Protein AF-0000000079720942 (afdb_homodimer)

Radius of gyration: 29.36 Å; Cα contacts (8 Å, |Δi|>4): 1219; chains: 2; bounding box: 44×106×87 Å

Solvent-accessible surface area (backbone atoms only — not comparable to full-atom values): 30820 Å² total; per-residue (Å²): 135,78,75,42,70,62,49,49,50,47,37,44,60,59,63,41,51,82,78,36,28,26,35,24,24,18,29,29,44,54,38,25,42,15,55,43,16,28,49,47,37,34,47,76,71,70,46,72,63,45,34,33,22,14,3,16,29,12,18,48,52,44,50,40,46,24,53,65,46,50,54,65,56,53,51,45,48,62,72,68,44,64,77,48,50,73,59,83,55,82,79,80,68,80,42,58,45,76,62,70,74,48,51,64,62,49,46,76,67,33,93,56,67,31,37,80,70,33,82,29,51,52,38,32,25,22,22,29,68,47,80,48,40,78,44,78,46,60,59,54,66,32,60,65,55,36,44,16,5,48,15,42,61,51,51,21,42,65,35,76,55,93,93,41,39,18,23,18,5,34,64,77,40,26,49,38,44,82,79,44,53,88,75,28,79,37,32,40,31,40,47,44,54,69,86,61,82,58,57,72,81,70,49,65,32,11,64,45,36,30,51,50,50,47,51,32,42,36,46,56,61,36,62,70,47,55,80,73,34,76,40,71,31,59,39,72,76,44,74,78,51,57,46,48,51,94,62,62,59,69,59,40,18,48,36,16,21,51,32,32,49,53,48,43,69,72,32,68,59,43,52,51,48,45,45,47,49,47,47,39,60,69,62,66,65,69,80,61,67,77,81,48,75,58,83,78,114,135,77,75,42,70,64,47,50,51,47,36,43,60,59,63,43,51,84,77,36,27,24,34,24,25,19,29,29,44,53,37,24,43,16,55,42,17,27,51,48,36,35,50,77,70,71,46,72,64,46,34,34,22,12,4,16,29,11,18,47,52,44,49,39,47,24,52,65,46,50,54,64,55,51,52,47,48,62,71,69,42,65,77,49,50,72,61,78,61,78,85,80,71,79,46,57,46,74,60,71,76,48,52,64,64,50,48,75,65,33,92,56,68,31,38,81,70,33,83,28,50,51,38,32,26,22,22,28,67,47,80,49,42,78,43,78,45,60,59,54,66,33,59,66,54,36,44,17,5,47,16,42,61,52,50,20,41,64,34,76,55,94,92,41,39,17,22,18,5,37,64,77,39,28,50,37,45,84,80,44,54,89,76,28,79,39,31,38,31,40,47,42,55,68,84,63,82,57,58,72,81,70,49,68,30,10,64,45,36,30,51,50,50,47,51,34,41,37,46,57,61,36,63,71,46,57,80,72,34,76,40,73,31,60,40,72,74,42,74,77,51,57,46,47,50,95,62,62,59,69,58,41,19,47,36,16,22,52,33,33,48,53,48,43,70,72,32,68,58,43,53,51,49,47,46,47,50,46,49,38,59,70,64,63,61,67,79,61,62,78,80,49,75,58,81,80,113

Foldseek 3Di:
DCCDPVNVVCCCVVVVPPFAEEEWQFDFALLLLLVLLLCLLCVVLVHDHQHYEAFASGLLLQQLVQLPDHSVRSLVLLLPDLQLVLPPPDPPDPFADELVVCQVSSCVRHVDQWLVNTNHFYWYWKAFPVVGDIDIDGTDGRRQSNSLQNAAPRYHFFGDDPPTTIHHRLQPPRGPCVVCLVPGPAYEYEDRHDDDDDDVVQVPDPSSVVVNVSVVVSNVNNVVCQVSHPFYFYFPPSVVDHNRDSPDSVVSSVSSNVSNNVRCVPHCVSVVVVVVVVVCVVVPPPVPCVVVPDVPD/DCCDPCNVVCCCVVVVPPFAEEEWQFDFALLLLLVLLLCLLCVVLVHDHQEYEAFASGLLLQQLVQLPDHSVRSLVLLLVDLQLVLPPPDDPDPDFDELVVCLVSSCVRHVDQWLVNTNHFYWYWWAFPVVGDIDIDGTDGRRQSNSLQNAAPPYHFFGDDPHTTIHHRLQPPRGPCVVCLVPGPAYEYEDRHDDDDDDVVQVPDPSSVVVNVSVVVSNVNNVVCQVSHPFYFYFPPSVVDHNRDSPDSVVSSVSSNVSSNVRCVPHCVSVVSVVVVVVCVVVVPPVPCVVVPDVPD

Secondary structure (DSSP, 8-state):
----HHHHHHHHHHHS----EEEEE---GGGGHHHHHHHHHHHHTT---SEEEE-THHHHHHHHHHTT--HHHHHHHHHH--TT------SSSSS-B-GGGHHHHHHTT-SSSBGGG-SSEEEEEEEETTTTEEEEE-SSB-HHHHHHHT--TTTBPPEEETTEEEEETHHHHSS-GGGTGGG-SEEEEE---------GGG--SHHHHHHHHHHHHHHHHHHTTGGG-SEEE--TTGGGS-SS----HHHHHHHHHHHHHHHHHHSHHHHHHHHHHHHHHHTT----GGGS--TT-/----HHHHHHHHHHHS----EEEEE---GGGGHHHHHHHHHHHHTT---SEEEE-THHHHHHHHHHTT--HHHHHHHHHH--TT------SSS-S-B-GGGHHHHHHTT-SSSBGGG-SSEEEEEEEETTTTEEEEE-SSB-HHHHHHHT--TTTBPPEEETTEEEEETHHHHSS-GGGTGGG-SEEEEE---------GGG--SHHHHHHHHHHHHHHHHHHTTGGG-SEEE--TTGGGS-SS----HHHHHHHHHHHHHHHHHHSHHHHHHHHHHHHHHHTT----TTSS--TT-

InterPro domains:
  IPR002641 Patatin-like phospholipase domain [PF01734] (23-178)
  IPR002641 Patatin-like phospholipase domain [PS51635] (23-181)
  IPR016035 Acyl transferase/acyl hydrolase/lysophospholipase [SSF52151] (19-264)
  IPR050301 Neuropathy target esterase [PTHR14226] (20-267)

pLDDT: mean 83.33, std 21.8, range [23.44, 98.94]

Nearest PDB structures (foldseek):
  5fya-assembly1_A  TM=8.880E-01  e=1.787E-20  Pseudomonas aeruginosa PAO1
  5fya-assembly1_B  TM=8.518E-01  e=1.855E-19  Pseudomonas aeruginosa PAO1
  5fqu-assembly1_A  TM=8.456E-01  e=1.232E-19  Pseudomonas aeruginosa PAO1
  5fqu-assembly1_B  TM=8.487E-01  e=1.855E-19  Pseudomonas aeruginosa PAO1
  1oxw-assembly1_B  TM=7.071E-01  e=5.667E-11  Solanum cardiophyllum

Structure (mmCIF, N/CA/C/O backbone):
data_AF-0000000079720942-model_v1
#
loop_
_entity.id
_entity.type
_entity.pdbx_description
1 polymer 'NTE family protein'
#
loop_
_atom_site.group_PDB
_atom_site.id
_atom_site.type_symbol
_atom_site.label_atom_id
_atom_site.label_alt_id
_atom_site.label_comp_id
_atom_site.label_asym_id
_atom_site.label_entity_id
_atom_site.label_seq_id
_atom_site.pdbx_PDB_ins_code
_atom_site.Cartn_x
_atom_site.Cartn_y
_atom_site.Cartn_z
_atom_site.occupancy
_atom_site.B_iso_or_equiv
_atom_site.auth_seq_id
_atom_site.auth_comp_id
_atom_site.auth_asym_id
_atom_site.auth_atom_id
_atom_site.pdbx_PDB_model_num
ATOM 1 N N . MET A 1 1 ? 10.734 19.812 58.75 1 31.55 1 MET A N 1
ATOM 2 C CA . MET A 1 1 ? 10.867 20.266 57.375 1 31.55 1 MET A CA 1
ATOM 3 C C . MET A 1 1 ? 9.75 19.688 56.5 1 31.55 1 MET A C 1
ATOM 5 O O . MET A 1 1 ? 9.82 18.516 56.094 1 31.55 1 MET A O 1
ATOM 9 N N . CYS A 1 2 ? 8.484 19.969 56.812 1 34.06 2 CYS A N 1
ATOM 10 C CA . CYS A 1 2 ? 7.176 19.609 56.312 1 34.06 2 CYS A CA 1
ATOM 11 C C . CYS A 1 2 ? 7.062 19.953 54.812 1 34.06 2 CYS A C 1
ATOM 13 O O . CYS A 1 2 ? 6.977 21.125 54.469 1 34.06 2 CYS A O 1
ATOM 15 N N . ILE A 1 3 ? 7.969 19.25 54.031 1 46.78 3 ILE A N 1
ATOM 16 C CA . ILE A 1 3 ? 7.703 19.391 52.594 1 46.78 3 ILE A CA 1
ATOM 17 C C . ILE A 1 3 ? 6.199 19.328 52.344 1 46.78 3 ILE A C 1
ATOM 19 O O . ILE A 1 3 ? 5.562 18.312 52.625 1 46.78 3 ILE A O 1
ATOM 23 N N . SER A 1 4 ? 5.578 20.516 52.438 1 45.25 4 SER A N 1
ATOM 24 C CA . SER A 1 4 ? 4.133 20.688 52.281 1 45.25 4 SER A CA 1
ATOM 25 C C . SER A 1 4 ? 3.6 19.938 51.094 1 45.25 4 SER A C 1
ATOM 27 O O . SER A 1 4 ? 4.352 19.625 50.156 1 45.25 4 SER A O 1
ATOM 29 N N . LEU A 1 5 ? 2.48 19.375 51.25 1 50.03 5 LEU A N 1
ATOM 30 C CA . LEU A 1 5 ? 1.706 18.75 50.188 1 50.03 5 LEU A CA 1
ATOM 31 C C . LEU A 1 5 ? 1.842 19.531 48.875 1 50.03 5 LEU A C 1
ATOM 33 O O . LEU A 1 5 ? 1.927 18.953 47.812 1 50.03 5 LEU A O 1
ATOM 37 N N . TYR A 1 6 ? 1.993 20.875 49.094 1 45.47 6 TYR A N 1
ATOM 38 C CA . TYR A 1 6 ? 2.24 21.734 47.938 1 45.47 6 TYR A CA 1
ATOM 39 C C . TYR A 1 6 ? 3.582 21.406 47.281 1 45.47 6 TYR A C 1
ATOM 41 O O . TYR A 1 6 ? 3.707 21.406 46.062 1 45.47 6 TYR A O 1
ATOM 49 N N . GLY A 1 7 ? 4.512 21.141 48.062 1 47.66 7 GLY A N 1
ATOM 50 C CA . GLY A 1 7 ? 5.809 20.75 47.531 1 47.66 7 GLY A CA 1
ATOM 51 C C . GLY A 1 7 ? 5.781 19.422 46.812 1 47.66 7 GLY A C 1
ATOM 52 O O . GLY A 1 7 ? 6.41 19.266 45.75 1 47.66 7 GLY A O 1
ATOM 53 N N . ILE A 1 8 ? 5.004 18.516 47.281 1 49.12 8 ILE A N 1
ATOM 54 C CA . ILE A 1 8 ? 4.918 17.219 46.656 1 49.12 8 ILE A CA 1
ATOM 55 C C . ILE A 1 8 ? 4.152 17.344 45.312 1 49.12 8 ILE A C 1
ATOM 57 O O . ILE A 1 8 ? 4.562 16.797 44.312 1 49.12 8 ILE A O 1
ATOM 61 N N . ILE A 1 9 ? 2.938 18.016 45.312 1 46.53 9 ILE A N 1
ATOM 62 C CA . ILE A 1 9 ? 2.191 18.219 44.094 1 46.53 9 ILE A CA 1
ATOM 63 C C . ILE A 1 9 ? 3.033 19.031 43.094 1 46.53 9 ILE A C 1
ATOM 65 O O . ILE A 1 9 ? 3.094 18.719 41.906 1 46.53 9 ILE A O 1
ATOM 69 N N . LEU A 1 10 ? 3.672 20.125 43.625 1 46.19 10 LEU A N 1
ATOM 70 C CA . LEU A 1 10 ? 4.59 20.875 42.781 1 46.19 10 LEU A CA 1
ATOM 71 C C . LEU A 1 10 ? 5.734 19.984 42.312 1 46.19 10 LEU A C 1
ATOM 73 O O . LEU A 1 10 ? 6.129 20.047 41.125 1 46.19 10 LEU A O 1
ATOM 77 N N . ILE A 1 11 ? 6.297 19.172 43.156 1 47.44 11 ILE A N 1
ATOM 78 C CA . ILE A 1 11 ? 7.312 18.203 42.75 1 47.44 11 ILE A CA 1
ATOM 79 C C . ILE A 1 11 ? 6.695 17.188 41.781 1 47.44 11 ILE A C 1
ATOM 81 O O . ILE A 1 11 ? 7.312 16.828 40.781 1 47.44 11 ILE A O 1
ATOM 85 N N . GLN A 1 12 ? 5.531 16.594 42.094 1 44.47 12 GLN A N 1
ATOM 86 C CA . GLN A 1 12 ? 4.891 15.703 41.156 1 44.47 12 GLN A CA 1
ATOM 87 C C . GLN A 1 12 ? 4.586 16.422 39.844 1 44.47 12 GLN A C 1
ATOM 89 O O . GLN A 1 12 ? 4.77 15.844 38.75 1 44.47 12 GLN A O 1
ATOM 94 N N . ILE A 1 13 ? 3.93 17.609 39.906 1 44.69 13 ILE A N 1
ATOM 95 C CA . ILE A 1 13 ? 3.795 18.422 38.688 1 44.69 13 ILE A CA 1
ATOM 96 C C . ILE A 1 13 ? 5.176 18.75 38.125 1 44.69 13 ILE A C 1
ATOM 98 O O . ILE A 1 13 ? 5.398 18.656 36.906 1 44.69 13 ILE A O 1
ATOM 102 N N . LEU A 1 14 ? 6.086 19.188 39.031 1 46.03 14 LEU A N 1
ATOM 103 C CA . LEU A 1 14 ? 7.461 19.438 38.625 1 46.03 14 LEU A CA 1
ATOM 104 C C . LEU A 1 14 ? 8.164 18.141 38.25 1 46.03 14 LEU A C 1
ATOM 106 O O . LEU A 1 14 ? 9.016 18.109 37.344 1 46.03 14 LEU A O 1
ATOM 110 N N . ASN A 1 15 ? 8.188 17.172 39.188 1 42.75 15 ASN A N 1
ATOM 111 C CA . ASN A 1 15 ? 8.805 15.891 38.906 1 42.75 15 ASN A CA 1
ATOM 112 C C . ASN A 1 15 ? 8.039 15.125 37.844 1 42.75 15 ASN A C 1
ATOM 114 O O . ASN A 1 15 ? 8.523 14.109 37.312 1 42.75 15 ASN A O 1
ATOM 118 N N . LYS A 1 16 ? 6.75 15.141 38 1 44.06 16 LYS A N 1
ATOM 119 C CA . LYS A 1 16 ? 6.105 14.602 36.812 1 44.06 16 LYS A CA 1
ATOM 120 C C . LYS A 1 16 ? 6.543 15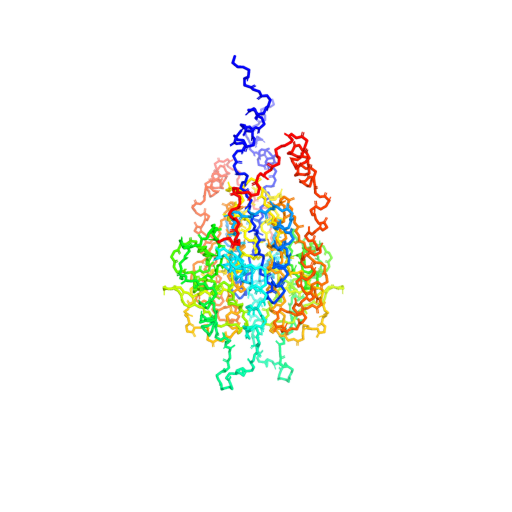.359 35.562 1 44.06 16 LYS A C 1
ATOM 122 O O . LYS A 1 16 ? 6.246 16.547 35.406 1 44.06 16 LYS A O 1
ATOM 127 N N . GLY A 1 17 ? 7.668 15.312 35.219 1 49.44 17 GLY A N 1
ATOM 128 C CA . GLY A 1 17 ? 8.297 15.781 34 1 49.44 17 GLY A CA 1
ATOM 129 C C . GLY A 1 17 ? 7.305 16.281 32.969 1 49.44 17 GLY A C 1
ATOM 130 O O . GLY A 1 17 ? 6.137 15.883 32.969 1 49.44 17 GLY A O 1
ATOM 131 N N . ILE A 1 18 ? 7.539 17.562 32.406 1 62.72 18 ILE A N 1
ATOM 132 C CA . ILE A 1 18 ? 6.668 18.125 31.391 1 62.72 18 ILE A CA 1
ATOM 133 C C . ILE A 1 18 ? 6.156 17.016 30.484 1 62.72 18 ILE A C 1
ATOM 135 O O . ILE A 1 18 ? 6.945 16.25 29.906 1 62.72 18 ILE A O 1
ATOM 139 N N . MET A 1 19 ? 4.941 16.641 30.75 1 82 19 MET A N 1
ATOM 140 C CA . MET A 1 19 ? 4.32 15.617 29.922 1 82 19 MET A CA 1
ATOM 141 C C . MET A 1 19 ? 4.512 15.914 28.438 1 82 19 MET A C 1
ATOM 143 O O . MET A 1 19 ? 4.211 17.016 27.984 1 82 19 MET A O 1
ATOM 147 N N . THR A 1 20 ? 5.242 15.039 27.797 1 93.88 20 THR A N 1
ATOM 148 C CA . THR A 1 20 ? 5.438 15.18 26.359 1 93.88 20 THR A CA 1
ATOM 149 C C . THR A 1 20 ? 4.234 14.633 25.594 1 93.88 20 THR A C 1
ATOM 151 O O . THR A 1 20 ? 3.809 13.5 25.828 1 93.88 20 THR A O 1
ATOM 154 N N . THR A 1 21 ? 3.602 15.508 24.828 1 96.31 21 THR A N 1
ATOM 155 C CA . THR A 1 21 ? 2.461 15.117 24.016 1 96.31 21 THR A CA 1
ATOM 156 C C . THR A 1 21 ? 2.844 15.102 22.531 1 96.31 21 THR A C 1
ATOM 158 O O . THR A 1 21 ? 3.391 16.078 22.016 1 96.31 21 THR A O 1
ATOM 161 N N . GLY A 1 22 ? 2.639 13.914 21.922 1 98.56 22 GLY A N 1
ATOM 162 C CA . GLY A 1 22 ? 2.803 13.789 20.484 1 98.56 22 GLY A CA 1
ATOM 163 C C . GLY A 1 22 ? 1.518 14.023 19.719 1 98.56 22 GLY A C 1
ATOM 164 O O . GLY A 1 22 ? 0.443 13.602 20.141 1 98.56 22 GLY A O 1
ATOM 165 N N . LEU A 1 23 ? 1.599 14.75 18.656 1 98.88 23 LEU A N 1
ATOM 166 C CA . LEU A 1 23 ? 0.5 15 17.734 1 98.88 23 LEU A CA 1
ATOM 167 C C . LEU A 1 23 ? 0.787 14.391 16.375 1 98.88 23 LEU A C 1
ATOM 169 O O . LEU A 1 23 ? 1.792 14.719 15.734 1 98.88 23 LEU A O 1
ATOM 173 N N . VAL A 1 24 ? -0.057 13.461 15.969 1 98.94 24 VAL A N 1
ATOM 174 C CA . VAL A 1 24 ? 0.082 12.789 14.68 1 98.94 24 VAL A CA 1
ATOM 175 C C . VAL A 1 24 ? -1.005 13.273 13.719 1 98.94 24 VAL A C 1
ATOM 177 O O . VAL A 1 24 ? -2.195 13.211 14.039 1 98.94 24 VAL A O 1
ATOM 180 N N . LEU A 1 25 ? -0.575 13.781 12.594 1 98.94 25 LEU A N 1
ATOM 181 C CA . LEU A 1 25 ? -1.483 14.375 11.617 1 98.94 25 LEU A CA 1
ATOM 182 C C . LEU A 1 25 ? -1.424 13.633 10.289 1 98.94 25 LEU A C 1
ATOM 184 O O . LEU A 1 25 ? -0.39 13.633 9.617 1 98.94 25 LEU A O 1
ATOM 188 N N . SER A 1 26 ? -2.514 13.055 9.867 1 98.75 26 SER A N 1
ATOM 189 C CA . SER A 1 26 ? -2.566 12.258 8.641 1 98.75 26 SER A CA 1
ATOM 190 C C . SER A 1 26 ? -2.59 13.148 7.406 1 98.75 26 SER A C 1
ATOM 192 O O . SER A 1 26 ? -2.846 14.352 7.504 1 98.75 26 SER A O 1
ATOM 194 N N . GLY A 1 27 ? -2.311 12.508 6.277 1 97.44 27 GLY A N 1
ATOM 195 C CA . GLY A 1 27 ? -2.658 13.141 5.016 1 97.44 27 GLY A CA 1
ATOM 196 C C . GLY A 1 27 ? -4.152 13.188 4.766 1 97.44 27 GLY A C 1
ATOM 197 O O . GLY A 1 27 ? -4.926 12.523 5.461 1 97.44 27 GLY A O 1
ATOM 198 N N . GLY A 1 28 ? -4.512 14.102 3.771 1 94.56 28 GLY A N 1
ATOM 199 C CA . GLY A 1 28 ? -5.93 14.203 3.479 1 94.56 28 GLY A CA 1
ATOM 200 C C . GLY A 1 28 ? -6.277 15.391 2.598 1 94.56 28 GLY A C 1
ATOM 201 O O . GLY A 1 28 ? -7.441 15.781 2.5 1 94.56 28 GLY A O 1
ATOM 202 N N . GLY A 1 29 ? -5.312 15.969 1.965 1 91.5 29 GLY A N 1
ATOM 203 C CA . GLY A 1 29 ? -5.57 17.141 1.14 1 91.5 29 GLY A CA 1
ATOM 204 C C . GLY A 1 29 ? -6.211 18.281 1.906 1 91.5 29 GLY A C 1
ATOM 205 O O . GLY A 1 29 ? -5.785 18.609 3.018 1 91.5 29 GLY A O 1
ATOM 206 N N . ILE A 1 30 ? -7.199 18.844 1.351 1 91.31 30 ILE A N 1
ATOM 207 C CA . ILE A 1 30 ? -7.844 20.016 1.934 1 91.31 30 ILE A CA 1
ATOM 208 C C . ILE A 1 30 ? -8.539 19.625 3.234 1 91.31 30 ILE A C 1
ATOM 210 O O . ILE A 1 30 ? -8.789 20.484 4.09 1 91.31 30 ILE A O 1
ATOM 214 N N . ARG A 1 31 ? -8.852 18.344 3.365 1 94.56 31 ARG A N 1
ATOM 215 C CA . ARG A 1 31 ? -9.438 17.875 4.617 1 94.56 31 ARG A CA 1
ATOM 216 C C . ARG A 1 31 ? -8.484 18.109 5.785 1 94.56 31 ARG A C 1
ATOM 218 O O . ARG A 1 31 ? -8.898 18.078 6.945 1 94.56 31 ARG A O 1
ATOM 225 N N . GLY A 1 32 ? -7.281 18.344 5.441 1 96.25 32 GLY A N 1
ATOM 226 C CA . GLY A 1 32 ? -6.27 18.641 6.441 1 96.25 32 GLY A CA 1
ATOM 227 C C . GLY A 1 32 ? -6.566 19.906 7.227 1 96.25 32 GLY A C 1
ATOM 228 O O . GLY A 1 32 ? -5.992 20.125 8.297 1 96.25 32 GLY A O 1
ATOM 229 N N . VAL A 1 33 ? -7.441 20.734 6.727 1 97 33 VAL A N 1
ATOM 230 C CA . VAL A 1 33 ? -7.867 21.906 7.465 1 97 33 VAL A CA 1
ATOM 231 C C . VAL A 1 33 ? -8.492 21.484 8.797 1 97 33 VAL A C 1
ATOM 233 O O . VAL A 1 33 ? -8.43 22.234 9.781 1 97 33 VAL A O 1
ATOM 236 N N . ALA A 1 34 ? -9.023 20.312 8.875 1 98.38 34 ALA A N 1
ATOM 237 C CA . ALA A 1 34 ? -9.578 19.781 10.125 1 98.38 34 ALA A CA 1
ATOM 238 C C . ALA A 1 34 ? -8.492 19.641 11.188 1 98.38 34 ALA A C 1
ATOM 240 O O . ALA A 1 34 ? -8.781 19.688 12.383 1 98.38 34 ALA A O 1
ATOM 241 N N . HIS A 1 35 ? -7.273 19.391 10.766 1 98.88 35 HIS A N 1
ATOM 242 C CA . HIS A 1 35 ? -6.172 19.375 11.719 1 98.88 35 HIS A CA 1
ATOM 243 C C . HIS A 1 35 ? -6.082 20.688 12.492 1 98.88 35 HIS A C 1
ATOM 245 O O . HIS A 1 35 ? -5.781 20.688 13.688 1 98.88 35 HIS A O 1
ATOM 251 N N . ILE A 1 36 ? -6.316 21.797 11.797 1 98.81 36 ILE A N 1
ATOM 252 C CA . ILE A 1 36 ? -6.258 23.125 12.406 1 98.81 36 ILE A CA 1
ATOM 253 C C . ILE A 1 36 ? -7.328 23.234 13.492 1 98.81 36 ILE A C 1
ATOM 255 O O . ILE A 1 36 ? -7.059 23.734 14.586 1 98.81 36 ILE A O 1
ATOM 259 N N . GLY A 1 37 ? -8.492 22.75 13.156 1 98.81 37 GLY A N 1
ATOM 260 C CA . GLY A 1 37 ? -9.555 22.719 14.156 1 98.81 37 GLY A CA 1
ATOM 261 C C . GLY A 1 37 ? -9.195 21.875 15.367 1 98.81 37 GLY A C 1
ATOM 262 O O . GLY A 1 37 ? -9.484 22.266 16.5 1 98.81 37 GLY A O 1
ATOM 263 N N . ALA A 1 38 ? -8.633 20.766 15.133 1 98.88 38 ALA A N 1
ATOM 264 C CA . ALA A 1 38 ? -8.203 19.906 16.234 1 98.88 38 ALA A CA 1
ATOM 265 C C . ALA A 1 38 ? -7.18 20.609 17.109 1 98.88 38 ALA A C 1
ATOM 267 O O . ALA A 1 38 ? -7.285 20.562 18.344 1 98.88 38 ALA A O 1
ATOM 268 N N . ILE A 1 39 ? -6.219 21.266 16.547 1 98.81 39 ILE A N 1
ATOM 269 C CA . ILE A 1 39 ? -5.172 21.969 17.281 1 98.81 39 ILE A CA 1
ATOM 270 C C . ILE A 1 39 ? -5.797 23.094 18.109 1 98.81 39 ILE A C 1
ATOM 272 O O . ILE A 1 39 ? -5.445 23.266 19.281 1 98.81 39 ILE A O 1
ATOM 276 N N . LYS A 1 40 ? -6.684 23.828 17.5 1 98.75 40 LYS A N 1
ATOM 277 C CA . LYS A 1 40 ? -7.398 24.875 18.219 1 98.75 40 LYS A CA 1
ATOM 278 C C . LYS A 1 40 ? -8.055 24.328 19.484 1 98.75 40 LYS A C 1
ATOM 280 O O . LYS A 1 40 ? -7.906 24.891 20.562 1 98.75 40 LYS A O 1
ATOM 285 N N . ALA A 1 41 ? -8.75 23.234 19.344 1 98.19 41 ALA A N 1
ATOM 286 C CA . ALA A 1 41 ? -9.438 22.609 20.469 1 98.19 41 ALA A CA 1
ATOM 287 C C . ALA A 1 41 ? -8.438 22.141 21.531 1 98.19 41 ALA A C 1
ATOM 289 O O . ALA A 1 41 ? -8.648 22.344 22.719 1 98.19 41 ALA A O 1
ATOM 290 N N . LEU A 1 42 ? -7.371 21.516 21.109 1 96.94 42 LEU A N 1
ATOM 291 C CA . LEU A 1 42 ? -6.352 21.047 22.047 1 96.94 42 LEU A CA 1
ATOM 292 C C . LEU A 1 42 ? -5.797 22.203 22.875 1 96.94 42 LEU A C 1
ATOM 294 O O . LEU A 1 42 ? -5.707 22.109 24.094 1 96.94 42 LEU A O 1
ATOM 298 N N . GLU A 1 43 ? -5.465 23.266 22.203 1 95.94 43 GLU A N 1
ATOM 299 C CA . GLU A 1 43 ? -4.895 24.406 22.891 1 95.94 43 GLU A CA 1
ATOM 300 C C . GLU A 1 43 ? -5.895 25.016 23.875 1 95.94 43 GLU A C 1
ATOM 302 O O . GLU A 1 43 ? -5.523 25.422 24.984 1 95.94 43 GLU A O 1
ATOM 307 N N . GLU A 1 44 ? -7.113 25.109 23.469 1 94.44 44 GLU A N 1
ATOM 308 C CA . GLU A 1 44 ? -8.148 25.641 24.344 1 94.44 44 GLU A CA 1
ATOM 309 C C . GLU A 1 44 ? -8.32 24.75 25.578 1 94.44 44 GLU A C 1
ATOM 311 O O . GLU A 1 44 ? -8.742 25.234 26.641 1 94.44 44 GLU A O 1
ATOM 316 N N . TYR A 1 45 ? -7.961 23.531 25.438 1 91.69 45 TYR A N 1
ATOM 317 C CA . TYR A 1 45 ? -8.055 22.594 26.547 1 91.69 45 TYR A CA 1
ATOM 318 C C . TYR A 1 45 ? -6.75 22.547 27.344 1 91.69 45 TYR A C 1
ATOM 320 O O . TYR A 1 45 ? -6.609 21.734 28.266 1 91.69 45 TYR A O 1
ATOM 328 N N . GLY A 1 46 ? -5.789 23.328 26.938 1 90.81 46 GLY A N 1
ATOM 329 C CA . GLY A 1 46 ? -4.523 23.422 27.656 1 90.81 46 GLY A CA 1
ATOM 330 C C . GLY A 1 46 ? -3.535 22.344 27.25 1 90.81 46 GLY A C 1
ATOM 331 O O . GLY A 1 46 ? -2.605 22.031 28 1 90.81 46 GLY A O 1
ATOM 332 N N . ILE A 1 47 ? -3.75 21.688 26.172 1 92.75 47 ILE A N 1
ATOM 333 C CA . ILE A 1 47 ? -2.846 20.656 25.656 1 92.75 47 ILE A CA 1
ATOM 334 C C . ILE A 1 47 ? -1.987 21.25 24.531 1 92.75 47 ILE A C 1
ATOM 336 O O . ILE A 1 47 ? -2.512 21.703 23.516 1 92.75 47 ILE A O 1
ATOM 340 N N . TYR A 1 48 ? -0.71 21.203 24.766 1 95.56 48 TYR A N 1
ATOM 341 C CA . TYR A 1 48 ? 0.233 21.781 23.812 1 95.56 48 TYR A CA 1
ATOM 342 C C . TYR A 1 48 ? 1.232 20.719 23.344 1 95.56 48 TYR A C 1
ATOM 344 O O . TYR A 1 48 ? 2.221 20.453 24.031 1 95.56 48 TYR A O 1
ATOM 352 N N . PRO A 1 49 ? 1.032 20.172 22.188 1 97.44 49 PRO A N 1
ATOM 353 C CA . PRO A 1 49 ? 1.935 19.141 21.688 1 97.44 49 PRO A CA 1
ATOM 354 C C . PRO A 1 49 ? 3.383 19.609 21.594 1 97.44 49 PRO A C 1
ATOM 356 O O . PRO A 1 49 ? 3.639 20.766 21.219 1 97.44 49 PRO A O 1
ATOM 359 N N . THR A 1 50 ? 4.285 18.703 21.906 1 97.31 50 THR A N 1
ATOM 360 C CA . THR A 1 50 ? 5.711 19.016 21.859 1 97.31 50 THR A CA 1
ATOM 361 C C . THR A 1 50 ? 6.371 18.344 20.656 1 97.31 50 THR A C 1
ATOM 363 O O . THR A 1 50 ? 7.43 18.781 20.203 1 97.31 50 THR A O 1
ATOM 366 N N . HIS A 1 51 ? 5.812 17.266 20.25 1 98.44 51 HIS A N 1
ATOM 367 C CA . HIS A 1 51 ? 6.258 16.484 19.094 1 98.44 51 HIS A CA 1
ATOM 368 C C . HIS A 1 51 ? 5.145 16.328 18.062 1 98.44 51 HIS A C 1
ATOM 370 O O . HIS A 1 51 ? 3.984 16.125 18.422 1 98.44 51 HIS A O 1
ATOM 376 N N . ILE A 1 52 ? 5.52 16.531 16.812 1 98.88 52 ILE A N 1
ATOM 377 C CA . ILE A 1 52 ? 4.543 16.406 15.742 1 98.88 52 ILE A CA 1
ATOM 378 C C . ILE A 1 52 ? 5.082 15.484 14.656 1 98.88 52 ILE A C 1
ATOM 380 O O . ILE A 1 52 ? 6.258 15.562 14.289 1 98.88 52 ILE A O 1
ATOM 384 N N . ALA A 1 53 ? 4.348 14.555 14.227 1 98.94 53 ALA A N 1
ATOM 385 C CA . ALA A 1 53 ? 4.582 13.781 13.008 1 98.94 53 ALA A CA 1
ATOM 386 C C . ALA A 1 53 ? 3.439 13.961 12.016 1 98.94 53 ALA A C 1
ATOM 388 O O . ALA A 1 53 ? 2.271 13.766 12.359 1 98.94 53 ALA A O 1
ATOM 389 N N . GLY A 1 54 ? 3.775 14.367 10.805 1 98.88 54 GLY A N 1
ATOM 390 C CA . GLY A 1 54 ? 2.732 14.672 9.836 1 98.88 54 GLY A CA 1
ATOM 391 C C . GLY A 1 54 ? 3.051 14.172 8.445 1 98.88 54 GLY A C 1
ATOM 392 O O . GLY A 1 54 ? 4.223 14.062 8.07 1 98.88 54 GLY A O 1
ATOM 393 N N . THR A 1 55 ? 2.053 13.914 7.703 1 98.75 55 THR A N 1
ATOM 394 C CA . THR A 1 55 ? 2.15 13.492 6.309 1 98.75 55 THR A CA 1
ATOM 395 C C . THR A 1 55 ? 1.232 14.336 5.426 1 98.75 55 THR A C 1
ATOM 397 O O . THR A 1 55 ? 0.059 14.531 5.75 1 98.75 55 THR A O 1
ATOM 400 N N . SER A 1 56 ? 1.745 14.812 4.227 1 97.12 56 SER A N 1
ATOM 401 C CA . SER A 1 56 ? 0.967 15.578 3.26 1 97.12 56 SER A CA 1
ATOM 402 C C . SER A 1 56 ? 0.322 16.797 3.912 1 97.12 56 SER A C 1
ATOM 4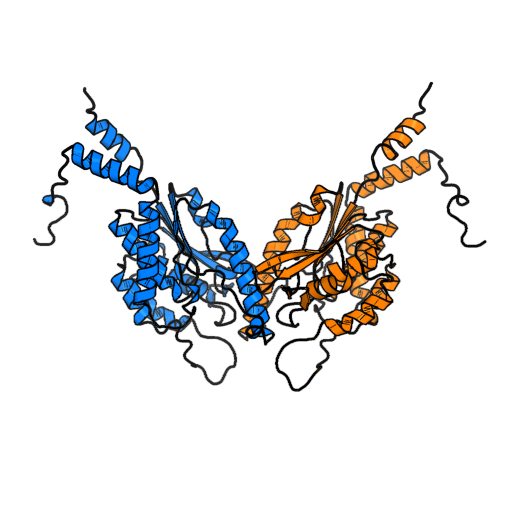04 O O . SER A 1 56 ? 1.013 17.625 4.508 1 97.12 56 SER A O 1
ATOM 406 N N . ALA A 1 57 ? -0.961 16.938 3.896 1 96.38 57 ALA A N 1
ATOM 407 C CA . ALA A 1 57 ? -1.634 18.047 4.555 1 96.38 57 ALA A CA 1
ATOM 408 C C . ALA A 1 57 ? -1.271 18.109 6.035 1 96.38 57 ALA A C 1
ATOM 410 O O . ALA A 1 57 ? -1.164 19.203 6.609 1 96.38 57 ALA A O 1
ATOM 411 N N . GLY A 1 58 ? -1.086 16.969 6.613 1 98.56 58 GLY A N 1
ATOM 412 C CA . GLY A 1 58 ? -0.627 16.922 7.992 1 98.56 58 GLY A CA 1
ATOM 413 C C . GLY A 1 58 ? 0.77 17.484 8.172 1 98.56 58 GLY A C 1
ATOM 414 O O . GLY A 1 58 ? 1.057 18.141 9.188 1 98.56 58 GLY A O 1
ATOM 415 N N . ALA A 1 59 ? 1.62 17.188 7.219 1 98.62 59 ALA A N 1
ATOM 416 C CA . ALA A 1 59 ? 2.961 17.766 7.246 1 98.62 59 ALA A CA 1
ATOM 417 C C . ALA A 1 59 ? 2.902 19.281 7.121 1 98.62 59 ALA A C 1
ATOM 419 O O . ALA A 1 59 ? 3.629 20 7.812 1 98.62 59 ALA A O 1
ATOM 420 N N . ILE A 1 60 ? 2.035 19.781 6.277 1 96.94 60 ILE A N 1
ATOM 421 C CA . ILE A 1 60 ? 1.889 21.219 6.07 1 96.94 60 ILE A CA 1
ATOM 422 C C . ILE A 1 60 ? 1.387 21.875 7.355 1 96.94 60 ILE A C 1
ATOM 424 O O . ILE A 1 60 ? 2.01 22.812 7.867 1 96.94 60 ILE A O 1
ATOM 428 N N . VAL A 1 61 ? 0.329 21.375 7.898 1 98.62 61 VAL A N 1
ATOM 429 C CA . VAL A 1 61 ? -0.23 21.922 9.133 1 98.62 61 VAL A CA 1
ATOM 430 C C . VAL A 1 61 ? 0.785 21.797 10.266 1 98.62 61 VAL A C 1
ATOM 432 O O . VAL A 1 61 ? 0.972 22.734 11.047 1 98.62 61 VAL A O 1
ATOM 435 N N . GLY A 1 62 ? 1.409 20.594 10.297 1 98.88 62 GLY A N 1
ATOM 436 C CA . GLY A 1 62 ? 2.432 20.391 11.312 1 98.88 62 GLY A CA 1
ATOM 437 C C . GLY A 1 62 ? 3.564 21.406 11.227 1 98.88 62 GLY A C 1
ATOM 438 O O . GLY A 1 62 ? 4.023 21.906 12.25 1 98.88 62 GLY A O 1
ATOM 439 N N . ALA A 1 63 ? 3.986 21.703 10.062 1 98.75 63 ALA A N 1
ATOM 440 C CA . ALA A 1 63 ? 5.07 22.656 9.859 1 98.75 63 ALA A CA 1
ATOM 441 C C . ALA A 1 63 ? 4.648 24.062 10.281 1 98.75 63 ALA A C 1
ATOM 443 O O . ALA A 1 63 ? 5.387 24.75 10.984 1 98.75 63 ALA A O 1
ATOM 444 N N . LEU A 1 64 ? 3.492 24.484 9.859 1 98.56 64 LEU A N 1
ATOM 445 C CA . LEU A 1 64 ? 2.98 25.812 10.227 1 98.56 64 LEU A CA 1
ATOM 446 C C . LEU A 1 64 ? 2.824 25.938 11.734 1 98.56 64 LEU A C 1
ATOM 448 O O . LEU A 1 64 ? 3.248 26.922 12.328 1 98.56 64 LEU A O 1
ATOM 452 N N . TYR A 1 65 ? 2.275 24.922 12.352 1 98.81 65 TYR A N 1
ATOM 453 C CA . TYR A 1 65 ? 2.061 24.906 13.797 1 98.81 65 TYR A CA 1
ATOM 454 C C . TYR A 1 65 ? 3.389 24.938 14.547 1 98.81 65 TYR A C 1
ATOM 456 O O . TYR A 1 65 ? 3.557 25.719 15.484 1 98.81 65 TYR A O 1
ATOM 464 N N . ALA A 1 66 ? 4.301 24.141 14.086 1 98.75 66 ALA A N 1
ATOM 465 C CA . ALA A 1 66 ? 5.609 24.078 14.734 1 98.75 66 ALA A CA 1
ATOM 466 C C . ALA A 1 66 ? 6.371 25.391 14.547 1 98.75 66 ALA A C 1
ATOM 468 O O . ALA A 1 66 ? 7.242 25.734 15.352 1 98.75 66 ALA A O 1
ATOM 469 N N . ALA A 1 67 ? 6.043 26.078 13.5 1 98.31 67 ALA A N 1
AT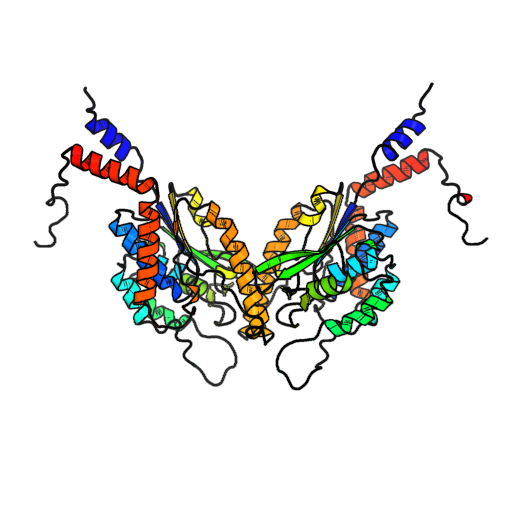OM 470 C CA . ALA A 1 67 ? 6.688 27.359 13.219 1 98.31 67 ALA A CA 1
ATOM 471 C C . ALA A 1 67 ? 6.098 28.484 14.078 1 98.31 67 ALA A C 1
ATOM 473 O O . ALA A 1 67 ? 6.57 29.609 14.039 1 98.31 67 ALA A O 1
ATOM 474 N N . GLY A 1 68 ? 4.996 28.188 14.812 1 97.88 68 GLY A N 1
ATOM 475 C CA . GLY A 1 68 ? 4.445 29.156 15.75 1 97.88 68 GLY A CA 1
ATOM 476 C C . GLY A 1 68 ? 3.17 29.797 15.258 1 97.88 68 GLY A C 1
ATOM 477 O O . GLY A 1 68 ? 2.641 30.719 15.898 1 97.88 68 GLY A O 1
ATOM 478 N N . CYS A 1 69 ? 2.648 29.344 14.148 1 98.19 69 CYS A N 1
ATOM 479 C CA . CYS A 1 69 ? 1.395 29.891 13.641 1 98.19 69 CYS A CA 1
ATOM 480 C C . CYS A 1 69 ? 0.226 29.5 14.539 1 98.19 69 CYS A C 1
ATOM 482 O O . CYS A 1 69 ? 0.155 28.375 15.008 1 98.19 69 CYS A O 1
ATOM 484 N N . ASN A 1 70 ? -0.631 30.5 14.766 1 98.06 70 ASN A N 1
ATOM 485 C CA . ASN A 1 70 ? -1.888 30.141 15.414 1 98.06 70 ASN A CA 1
ATOM 486 C C . ASN A 1 70 ? -2.91 29.609 14.422 1 98.06 70 ASN A C 1
ATOM 488 O O . ASN A 1 70 ? -2.637 29.547 13.219 1 98.06 70 ASN A O 1
ATOM 492 N N . TRP A 1 71 ? -4.055 29.156 14.93 1 98.44 71 TRP A N 1
ATOM 493 C CA . TRP A 1 71 ? -5.004 28.453 14.062 1 98.44 71 TRP A CA 1
ATOM 494 C C . TRP A 1 71 ? -5.539 29.391 12.977 1 98.44 71 TRP A C 1
ATOM 496 O O . TRP A 1 71 ? -5.805 28.953 11.859 1 98.44 71 TRP A O 1
ATOM 506 N N . GLU A 1 72 ? -5.664 30.672 13.227 1 98.31 72 GLU A N 1
ATOM 507 C CA . GLU A 1 72 ? -6.152 31.625 12.234 1 98.31 72 GLU A CA 1
ATOM 508 C C . GLU A 1 72 ? -5.16 31.781 11.086 1 98.31 72 GLU A C 1
ATOM 510 O O . GLU A 1 72 ? -5.562 31.859 9.922 1 98.31 72 GLU A O 1
ATOM 515 N N . GLU A 1 73 ? -3.916 31.891 11.477 1 97.62 73 GLU A N 1
ATOM 516 C CA . GLU A 1 73 ? -2.873 32 10.469 1 97.62 73 GLU A CA 1
ATOM 517 C C . GLU A 1 73 ? -2.811 30.766 9.586 1 97.62 73 GLU A C 1
ATOM 519 O O . GLU A 1 73 ? -2.643 30.859 8.367 1 97.62 73 GLU A O 1
ATOM 524 N N . MET A 1 74 ? -2.908 29.656 10.195 1 97.81 74 MET A N 1
ATOM 525 C CA . MET A 1 74 ? -2.889 28.406 9.43 1 97.81 74 MET A CA 1
ATOM 526 C C . MET A 1 74 ? -4.082 28.328 8.484 1 97.81 74 MET A C 1
ATOM 528 O O . MET A 1 74 ? -3.938 27.922 7.332 1 97.81 74 MET A O 1
ATOM 532 N N . LEU A 1 75 ? -5.27 28.703 9 1 96.81 75 LEU A N 1
ATOM 533 C CA . LEU A 1 75 ? -6.453 28.734 8.148 1 96.81 75 LEU A CA 1
ATOM 534 C C . LEU A 1 75 ? -6.27 29.703 6.988 1 96.81 75 LEU A C 1
ATOM 536 O O . LEU A 1 75 ? -6.672 29.422 5.859 1 96.81 75 LEU A O 1
ATOM 540 N N . ASP A 1 76 ? -5.703 30.844 7.266 1 95.12 76 ASP A N 1
ATOM 541 C CA . ASP A 1 76 ? -5.441 31.844 6.238 1 95.12 76 ASP A CA 1
ATOM 542 C C . ASP A 1 76 ? -4.543 31.297 5.137 1 95.12 76 ASP A C 1
ATOM 544 O O . ASP A 1 76 ? -4.746 31.578 3.957 1 95.12 76 ASP A O 1
ATOM 548 N N . PHE A 1 77 ? -3.547 30.562 5.535 1 93.5 77 PHE A N 1
ATOM 549 C CA . PHE A 1 77 ? -2.684 29.922 4.551 1 93.5 77 PHE A CA 1
ATOM 550 C C . PHE A 1 77 ? -3.508 29.109 3.562 1 93.5 77 PHE A C 1
ATOM 552 O O . PHE A 1 77 ? -3.332 29.234 2.35 1 93.5 77 PHE A O 1
ATOM 559 N N . PHE A 1 78 ? -4.422 28.266 4.031 1 92.31 78 PHE A N 1
ATOM 560 C CA . PHE A 1 78 ? -5.207 27.375 3.174 1 92.31 78 PHE A CA 1
ATOM 561 C C . PHE A 1 78 ? -6.211 28.172 2.354 1 92.31 78 PHE A C 1
ATOM 563 O O . PHE A 1 78 ? -6.543 27.797 1.229 1 92.31 78 PHE A O 1
ATOM 570 N N . LYS A 1 79 ? -6.641 29.234 2.854 1 89.75 79 LYS A N 1
ATOM 571 C CA . LYS A 1 79 ? -7.586 30.094 2.129 1 89.75 79 LYS A CA 1
ATOM 572 C C . LYS A 1 79 ? -6.891 30.844 1.004 1 89.75 79 LYS A C 1
ATOM 574 O O . LYS A 1 79 ? -7.496 31.125 -0.031 1 89.75 79 LYS A O 1
ATOM 579 N N . SER A 1 80 ? -5.688 31.172 1.202 1 84.62 80 SER A N 1
ATOM 580 C CA . SER A 1 80 ? -4.973 32.031 0.278 1 84.62 80 SER A CA 1
ATOM 581 C C . SER A 1 80 ? -4.203 31.234 -0.763 1 84.62 80 SER A C 1
ATOM 583 O O . SER A 1 80 ? -3.859 31.766 -1.827 1 84.62 80 SER A O 1
ATOM 585 N N . THR A 1 81 ? -3.854 30.109 -0.333 1 75.56 81 THR A N 1
ATOM 586 C CA . THR A 1 81 ? -3.002 29.297 -1.206 1 75.56 81 THR A CA 1
ATOM 587 C C . THR A 1 81 ? -3.846 28.422 -2.125 1 75.56 81 THR A C 1
ATOM 589 O O . THR A 1 81 ? -4.84 27.844 -1.691 1 75.56 81 THR A O 1
ATOM 592 N N . GLU A 1 82 ? -3.799 28.672 -3.41 1 64.25 82 GLU A N 1
ATOM 593 C CA . GLU A 1 82 ? -4.445 27.812 -4.391 1 64.25 82 GLU A CA 1
ATOM 594 C C . GLU A 1 82 ? -3.742 26.453 -4.48 1 64.25 82 GLU A C 1
ATOM 596 O O . GLU A 1 82 ? -3.529 25.938 -5.574 1 64.25 82 GLU A O 1
ATOM 601 N N . ILE A 1 83 ? -3.184 26.031 -3.377 1 55.31 83 ILE A N 1
ATOM 602 C CA . ILE A 1 83 ? -2.316 24.859 -3.387 1 55.31 83 ILE A CA 1
ATOM 603 C C . ILE A 1 83 ? -3.002 23.719 -4.137 1 55.31 83 ILE A C 1
ATOM 605 O O . ILE A 1 83 ? -2.361 23 -4.914 1 55.31 83 ILE A O 1
ATOM 609 N N . PHE A 1 84 ? -4.336 23.469 -3.713 1 56.62 84 PHE A N 1
ATOM 610 C CA . PHE A 1 84 ? -4.977 22.281 -4.262 1 56.62 84 PHE A CA 1
ATOM 611 C C . PHE A 1 84 ? -5.867 22.641 -5.445 1 56.62 84 PHE A C 1
ATOM 613 O O . PHE A 1 84 ? -6.688 21.828 -5.883 1 56.62 84 PHE A O 1
ATOM 620 N N . SER A 1 85 ? -5.793 24.047 -5.727 1 51.94 85 SER A N 1
ATOM 621 C CA . SER A 1 85 ? -6.609 24.359 -6.895 1 51.94 85 SER A CA 1
ATOM 622 C C . SER A 1 85 ? -6.074 23.672 -8.148 1 51.94 85 SER A C 1
ATOM 624 O O . SER A 1 85 ? -4.914 23.859 -8.516 1 51.94 85 SER A O 1
ATOM 626 N N . LEU A 1 86 ? -6.5 22.516 -8.258 1 49.47 86 LEU A N 1
ATOM 627 C CA . LEU A 1 86 ? -6.246 21.812 -9.508 1 49.47 86 LEU A CA 1
ATOM 628 C C . LEU A 1 86 ? -6.352 22.75 -10.695 1 49.47 86 LEU A C 1
ATOM 630 O O . LEU A 1 86 ? -7.426 22.891 -11.289 1 49.47 86 LEU A O 1
ATOM 634 N N . THR A 1 87 ? -6.137 24.141 -10.414 1 41.94 87 THR A N 1
ATOM 635 C CA . THR A 1 87 ? -6.195 24.891 -11.664 1 41.94 87 THR A CA 1
ATOM 636 C C . THR A 1 87 ? -5.492 24.109 -12.781 1 41.94 87 THR A C 1
ATOM 638 O O . THR A 1 87 ? -4.559 23.359 -12.523 1 41.94 87 THR A O 1
ATOM 641 N N . ASN A 1 88 ? -6.359 24.094 -13.82 1 42.25 88 ASN A N 1
ATOM 642 C CA . ASN A 1 88 ? -6.035 23.547 -15.133 1 42.25 88 ASN A CA 1
ATOM 643 C C . ASN A 1 88 ? -4.605 23.891 -15.547 1 42.25 88 ASN A C 1
ATOM 645 O O . ASN A 1 88 ? -4.395 24.719 -16.438 1 42.25 88 ASN A O 1
ATOM 649 N N . TYR A 1 89 ? -3.895 24.531 -14.656 1 40.19 89 TYR A N 1
ATOM 650 C CA . TYR A 1 89 ? -2.748 25.094 -15.359 1 40.19 89 TYR A CA 1
ATOM 651 C C . TYR A 1 89 ? -2.381 24.25 -16.578 1 40.19 89 TYR A C 1
ATOM 653 O O . TYR A 1 89 ? -2.299 24.766 -17.688 1 40.19 89 TYR A O 1
ATOM 661 N N . ALA A 1 90 ? -0.875 23.828 -16.531 1 37.28 90 ALA A N 1
ATOM 662 C CA . ALA A 1 90 ? -0.087 23.922 -17.766 1 37.28 90 ALA A CA 1
ATOM 663 C C . ALA A 1 90 ? -0.712 23.109 -18.891 1 37.28 90 ALA A C 1
ATOM 665 O O . ALA A 1 90 ? -1.012 21.922 -18.703 1 37.28 90 ALA A O 1
ATOM 666 N N . MET A 1 91 ? -1.425 23.734 -19.734 1 35.84 91 MET A N 1
ATOM 667 C CA . MET A 1 91 ? -1.866 23.344 -21.078 1 35.84 91 MET A CA 1
ATOM 668 C C . MET A 1 91 ? -1.12 22.109 -21.562 1 35.84 91 MET A C 1
ATOM 670 O O . MET A 1 91 ? -1.711 21.234 -22.203 1 35.84 91 MET A O 1
ATOM 674 N N . GLY A 1 92 ? 0.134 22.344 -22.141 1 37.5 92 GLY A N 1
ATOM 675 C CA . GLY A 1 92 ? 0.764 21.5 -23.141 1 37.5 92 GLY A CA 1
ATOM 676 C C . GLY A 1 92 ? 1.152 20.141 -22.594 1 37.5 92 GLY A C 1
ATOM 677 O O . GLY A 1 92 ? 1.581 19.266 -23.359 1 37.5 92 GLY A O 1
ATOM 678 N N . LYS A 1 93 ? 2.053 20.125 -21.422 1 43.59 93 LYS A N 1
ATOM 679 C CA . LYS A 1 93 ? 2.582 18.781 -21.25 1 43.59 93 LYS A CA 1
ATOM 680 C C . LYS A 1 93 ? 1.601 17.891 -20.484 1 43.59 93 LYS A C 1
ATOM 682 O O . LYS A 1 93 ? 1.13 18.266 -19.406 1 43.59 93 LYS A O 1
ATOM 687 N N . PRO A 1 94 ? 0.803 17.047 -20.766 1 44.66 94 PRO A N 1
ATOM 688 C CA . PRO A 1 94 ? -0.034 15.938 -20.281 1 44.66 94 PRO A CA 1
ATOM 689 C C . PRO A 1 94 ? 0.504 15.289 -19.016 1 44.66 94 PRO A C 1
ATOM 691 O O . PRO A 1 94 ? 1.594 14.711 -19.031 1 44.66 94 PRO A O 1
ATOM 694 N N . GLY A 1 95 ? 0.478 15.961 -17.609 1 54.44 95 GLY A N 1
ATOM 695 C CA . GLY A 1 95 ? 0.762 14.906 -16.656 1 54.44 95 GLY A CA 1
ATOM 696 C C . GLY A 1 95 ? 0.839 15.398 -15.219 1 54.44 95 GLY A C 1
ATOM 697 O O . GLY A 1 95 ? 0.191 14.844 -14.328 1 54.44 95 GLY A O 1
ATOM 698 N N . PHE A 1 96 ? 1.86 16.469 -14.758 1 67.44 96 PHE A N 1
ATOM 699 C CA . PHE A 1 96 ? 2.027 16.703 -13.328 1 67.44 96 PHE A CA 1
ATOM 700 C C . PHE A 1 96 ? 1.638 18.141 -12.969 1 67.44 96 PHE A C 1
ATOM 702 O O . PHE A 1 96 ? 1.764 19.047 -13.789 1 67.44 96 PHE A O 1
ATOM 709 N N . LEU A 1 97 ? 0.963 18.375 -11.672 1 70.44 97 LEU A N 1
ATOM 710 C CA . LEU A 1 97 ? 0.916 19.672 -11 1 70.44 97 LEU A CA 1
ATOM 711 C C . LEU A 1 97 ? 2.227 19.953 -10.273 1 70.44 97 LEU A C 1
ATOM 713 O O . LEU A 1 97 ? 2.838 19.047 -9.711 1 70.44 97 LEU A O 1
ATOM 717 N N . ASP A 1 98 ? 2.762 21.188 -10.445 1 70.94 98 ASP A N 1
ATOM 718 C CA . ASP A 1 98 ? 4.047 21.547 -9.859 1 70.94 98 ASP A CA 1
ATOM 719 C C . ASP A 1 98 ? 3.877 22 -8.406 1 70.94 98 ASP A C 1
ATOM 721 O O . ASP A 1 98 ? 3.275 23.031 -8.133 1 70.94 98 ASP A O 1
ATOM 725 N N . THR A 1 99 ? 4.543 21.344 -7.477 1 72.5 99 THR A N 1
ATOM 726 C CA . THR A 1 99 ? 4.477 21.656 -6.051 1 72.5 99 THR A CA 1
ATOM 727 C C . THR A 1 99 ? 5.398 22.828 -5.715 1 72.5 99 THR A C 1
ATOM 729 O O . THR A 1 99 ? 5.238 23.469 -4.672 1 72.5 99 THR A O 1
ATOM 732 N N . GLU A 1 100 ? 6.352 23.25 -6.59 1 69.56 100 GLU A N 1
ATOM 733 C CA . GLU A 1 100 ? 7.352 24.266 -6.305 1 69.56 100 GLU A CA 1
ATOM 734 C C . GLU A 1 100 ? 6.699 25.641 -6.129 1 69.56 100 GLU A C 1
ATOM 736 O O . GLU A 1 100 ? 7.215 26.484 -5.402 1 69.56 100 GLU A O 1
ATOM 741 N N . LYS A 1 101 ? 5.621 25.844 -6.727 1 71.62 101 LYS A N 1
ATOM 742 C CA . LYS A 1 101 ? 4.918 27.109 -6.625 1 71.62 101 LYS A CA 1
ATOM 743 C C . LYS A 1 101 ? 4.461 27.375 -5.191 1 71.62 101 LYS A C 1
ATOM 745 O O . LYS A 1 101 ? 4.27 28.531 -4.797 1 71.62 101 LYS A O 1
ATOM 750 N N . PHE A 1 102 ? 4.488 26.344 -4.438 1 82.94 102 PHE A N 1
ATOM 751 C CA . PHE A 1 102 ? 3.988 26.438 -3.07 1 82.94 102 PHE A CA 1
ATOM 752 C C . PHE A 1 102 ? 5.098 26.875 -2.113 1 82.94 102 PHE A C 1
ATOM 754 O O . PHE A 1 102 ? 4.824 27.297 -0.993 1 82.94 102 PHE A O 1
ATOM 761 N N . HIS A 1 103 ? 6.281 26.875 -2.611 1 88.19 103 HIS A N 1
ATOM 762 C CA . HIS A 1 103 ? 7.43 27.172 -1.767 1 88.19 103 HIS A CA 1
ATOM 763 C C . HIS A 1 103 ? 7.355 28.594 -1.213 1 88.19 103 HIS A C 1
ATOM 765 O O . HIS A 1 103 ? 7.469 28.797 -0.002 1 88.19 103 HIS A O 1
ATOM 771 N N . ASP A 1 104 ? 7.062 29.578 -1.99 1 86.31 104 ASP A N 1
ATOM 772 C CA . ASP A 1 104 ? 7.02 30.984 -1.589 1 86.31 104 ASP A CA 1
ATOM 773 C C . ASP A 1 104 ? 5.844 31.25 -0.652 1 86.31 104 ASP A C 1
ATOM 775 O O . ASP A 1 104 ? 5.934 32.094 0.24 1 86.31 104 ASP A O 1
ATOM 779 N N . GLN A 1 105 ? 4.816 30.578 -0.899 1 88.25 105 GLN A N 1
ATOM 780 C CA . GLN A 1 105 ? 3.65 30.734 -0.04 1 88.25 105 GLN A CA 1
ATOM 781 C C . GLN A 1 105 ? 3.936 30.25 1.376 1 88.25 105 GLN A C 1
ATOM 783 O O . GLN A 1 105 ? 3.557 30.891 2.354 1 88.25 105 GLN A O 1
ATOM 788 N N . LEU A 1 106 ? 4.625 29.156 1.48 1 92.88 106 LEU A N 1
ATOM 789 C CA . LEU A 1 106 ? 4.996 28.641 2.793 1 92.88 106 LEU A CA 1
ATOM 790 C C . LEU A 1 106 ? 6.012 29.547 3.471 1 92.88 106 LEU A C 1
ATOM 792 O O . LEU A 1 106 ? 5.953 29.75 4.688 1 92.88 106 LEU A O 1
ATOM 796 N N . LYS A 1 107 ? 6.848 30.094 2.664 1 92.25 107 LYS A N 1
ATOM 797 C CA . LYS A 1 107 ? 7.891 30.969 3.193 1 92.25 107 LYS A CA 1
ATOM 798 C C . LYS A 1 107 ? 7.285 32.188 3.875 1 92.25 107 LYS A C 1
ATOM 800 O O . LYS A 1 107 ? 7.871 32.719 4.812 1 92.25 107 LYS A O 1
ATOM 805 N N . ALA A 1 108 ? 6.168 32.594 3.422 1 91.56 108 ALA A N 1
ATOM 806 C CA . ALA A 1 108 ? 5.496 33.781 3.994 1 91.56 108 ALA A CA 1
ATOM 807 C C . ALA A 1 108 ? 5.043 33.5 5.422 1 91.56 108 ALA A C 1
ATOM 809 O O . ALA A 1 108 ? 4.855 34.406 6.215 1 91.56 108 ALA A O 1
ATOM 810 N N . TYR A 1 109 ? 4.926 32.25 5.824 1 95 109 TYR A N 1
ATOM 811 C CA . TYR A 1 109 ? 4.398 31.875 7.133 1 95 109 TYR A CA 1
ATOM 812 C C . TYR A 1 109 ? 5.48 31.25 8 1 95 109 TYR A C 1
ATOM 814 O O . TYR A 1 109 ? 5.289 31.047 9.203 1 95 109 TYR A O 1
ATOM 822 N N . ILE A 1 110 ? 6.543 30.875 7.355 1 95.5 110 ILE A N 1
ATOM 823 C CA . ILE A 1 110 ? 7.664 30.234 8.023 1 95.5 110 ILE A CA 1
ATOM 824 C C . ILE A 1 110 ? 8.898 31.125 7.957 1 95.5 110 ILE A C 1
ATOM 826 O O . ILE A 1 110 ? 9.484 31.312 6.887 1 95.5 110 ILE A O 1
ATOM 830 N N . SER A 1 111 ? 9.344 31.625 9.086 1 92.12 111 SER A N 1
ATOM 831 C CA . SER A 1 111 ? 10.383 32.656 9.133 1 92.12 111 SER A CA 1
ATOM 832 C C . SER A 1 111 ? 11.727 32.094 8.672 1 92.12 111 SER A C 1
ATOM 834 O O . SER A 1 111 ? 12.492 32.781 8 1 92.12 111 SER A O 1
ATOM 836 N N . HIS A 1 112 ? 12.039 30.906 9.078 1 96.19 112 HIS A N 1
ATOM 837 C CA . HIS A 1 112 ? 13.281 30.234 8.703 1 96.19 112 HIS A CA 1
ATOM 838 C C . HIS A 1 112 ? 13.008 28.844 8.133 1 96.19 112 HIS A C 1
ATOM 840 O O . HIS A 1 112 ? 12.305 28.047 8.742 1 96.19 112 HIS A O 1
ATOM 846 N N . ASP A 1 113 ? 13.609 28.562 7.047 1 97.12 113 ASP A N 1
ATOM 847 C CA . ASP A 1 113 ? 13.359 27.328 6.316 1 97.12 113 ASP A CA 1
ATOM 848 C C . ASP A 1 113 ? 14.234 26.188 6.848 1 97.12 113 ASP A C 1
ATOM 850 O O . ASP A 1 113 ? 14.953 25.547 6.082 1 97.12 113 ASP A O 1
ATOM 854 N N . THR A 1 114 ? 14.188 25.922 8.109 1 98.38 114 THR A N 1
ATOM 855 C CA . THR A 1 114 ? 14.914 24.812 8.727 1 98.38 114 THR A CA 1
ATOM 856 C C . THR A 1 114 ? 14.086 24.172 9.836 1 98.38 114 THR A C 1
ATOM 858 O O . THR A 1 114 ? 13.367 24.875 10.562 1 98.38 114 THR A O 1
ATOM 861 N N . PHE A 1 115 ? 14.289 22.922 9.992 1 98.69 115 PHE A N 1
ATOM 862 C CA . PHE A 1 115 ? 13.633 22.219 11.086 1 98.69 115 PHE A CA 1
ATOM 863 C C . PHE A 1 115 ? 14.094 22.734 12.438 1 98.69 115 PHE A C 1
ATOM 865 O O . PHE A 1 115 ? 13.305 22.828 13.375 1 98.69 115 PHE A O 1
ATOM 872 N N . GLU A 1 116 ? 15.305 23.109 12.555 1 98.12 116 GLU A N 1
ATOM 873 C CA . GLU A 1 116 ? 15.938 23.547 13.797 1 98.12 116 GLU A CA 1
ATOM 874 C C . GLU A 1 116 ? 15.305 24.844 14.305 1 98.12 116 GLU A C 1
ATOM 876 O O . GLU A 1 116 ? 15.375 25.141 15.5 1 98.12 116 GLU A O 1
ATOM 881 N N . SER A 1 117 ? 14.688 25.578 13.477 1 97.81 117 SER A N 1
ATOM 882 C CA . SER A 1 117 ? 14.117 26.875 13.852 1 97.81 117 SER A CA 1
ATOM 883 C C . SER A 1 117 ? 12.727 26.703 14.453 1 97.81 117 SER A C 1
ATOM 885 O O . SER A 1 117 ? 12.172 27.656 15.008 1 97.81 117 SER A O 1
ATOM 887 N N . LEU A 1 118 ? 12.188 25.547 14.398 1 98.31 118 LEU A N 1
ATOM 888 C CA . LEU A 1 118 ? 10.828 25.297 14.852 1 98.31 118 LEU A CA 1
ATOM 889 C C . LEU A 1 118 ? 10.758 25.25 16.375 1 98.31 118 LEU A C 1
ATOM 891 O O . LEU A 1 118 ? 11.727 24.844 17.031 1 98.31 118 LEU A O 1
ATOM 895 N N . GLY A 1 119 ? 9.57 25.609 16.922 1 97.44 119 GLY A N 1
ATOM 896 C CA . GLY A 1 119 ? 9.359 25.594 18.359 1 97.44 119 GLY A CA 1
ATOM 897 C C . GLY A 1 119 ? 8.93 24.234 18.891 1 97.44 119 GLY A C 1
ATOM 898 O O . GLY A 1 119 ? 8.812 24.047 20.109 1 97.44 119 GLY A O 1
ATOM 899 N N . LYS A 1 120 ? 8.68 23.344 18.031 1 97.62 120 LYS A N 1
ATOM 900 C CA . LYS A 1 120 ? 8.297 21.969 18.328 1 97.62 120 LYS A CA 1
ATOM 901 C C . LYS A 1 120 ? 9.062 20.984 17.438 1 97.62 120 LYS A C 1
ATOM 903 O O . LYS A 1 120 ? 9.477 21.344 16.328 1 97.62 120 LYS A O 1
ATOM 908 N N . GLN A 1 121 ? 9.258 19.797 17.922 1 98.38 121 GLN A N 1
ATOM 909 C CA . GLN A 1 121 ? 9.883 18.766 17.094 1 98.38 121 GLN A CA 1
ATOM 910 C C . GLN A 1 121 ? 8.922 18.281 16.016 1 98.38 121 GLN A C 1
ATOM 912 O O . GLN A 1 121 ? 7.809 17.859 16.328 1 98.38 121 GLN A O 1
ATOM 917 N N . LEU A 1 122 ? 9.391 18.344 14.766 1 98.88 122 LEU A N 1
ATOM 918 C CA . LEU A 1 122 ? 8.547 17.953 13.641 1 98.88 122 LEU A CA 1
ATOM 919 C C . LEU A 1 122 ? 9.203 16.844 12.82 1 98.88 122 LEU A C 1
ATOM 921 O O . LEU A 1 122 ? 10.391 16.938 12.508 1 98.88 122 LEU A O 1
ATOM 925 N N . TYR A 1 123 ? 8.445 15.828 12.547 1 98.94 123 TYR A N 1
ATOM 926 C CA . TYR A 1 123 ? 8.836 14.75 11.648 1 98.94 123 TYR A CA 1
ATOM 927 C C . TYR A 1 123 ? 7.914 14.688 10.438 1 98.94 123 TYR A C 1
ATOM 929 O O . TYR A 1 123 ? 6.695 14.602 10.586 1 98.94 123 TYR A O 1
ATOM 937 N N . VAL A 1 124 ? 8.508 14.727 9.25 1 98.88 124 VAL A N 1
ATOM 938 C CA . VAL A 1 124 ? 7.766 14.758 7.996 1 98.88 124 VAL A CA 1
ATOM 939 C C . VAL A 1 124 ? 8.117 13.531 7.164 1 98.88 124 VAL A C 1
ATOM 941 O O . VAL A 1 124 ? 9.289 13.18 7.016 1 98.88 124 VAL A O 1
ATOM 944 N N . THR A 1 125 ? 7.102 12.891 6.637 1 98.81 125 THR A N 1
ATOM 945 C CA . THR A 1 125 ? 7.34 11.688 5.84 1 98.81 125 THR A CA 1
ATOM 946 C C . THR A 1 125 ? 7.258 12.008 4.352 1 98.81 125 THR A C 1
ATOM 948 O O . THR A 1 125 ? 6.453 12.836 3.93 1 98.81 125 THR A O 1
ATOM 951 N N . ALA A 1 126 ? 8.047 11.398 3.557 1 98.56 126 ALA A N 1
ATOM 952 C CA . ALA A 1 126 ? 7.961 11.336 2.1 1 98.56 126 ALA A CA 1
ATOM 953 C C . ALA A 1 126 ? 8.492 10.008 1.573 1 98.56 126 ALA A C 1
ATOM 955 O O . ALA A 1 126 ? 9.234 9.312 2.27 1 98.56 126 ALA A O 1
ATOM 956 N N . THR A 1 127 ? 8.086 9.656 0.397 1 98.44 127 THR A N 1
ATOM 957 C CA . THR A 1 127 ? 8.477 8.375 -0.171 1 98.44 127 THR A CA 1
ATOM 958 C C . THR A 1 127 ? 9.367 8.57 -1.392 1 98.44 127 THR A C 1
ATOM 960 O O . THR A 1 127 ? 9 9.281 -2.328 1 98.44 127 THR A O 1
ATOM 963 N N . ASN A 1 128 ? 10.523 7.953 -1.346 1 97.25 128 ASN A N 1
ATOM 964 C CA . ASN A 1 128 ? 11.43 7.969 -2.484 1 97.25 128 ASN A CA 1
ATOM 965 C C . ASN A 1 128 ? 11.016 6.961 -3.551 1 97.25 128 ASN A C 1
ATOM 967 O O . ASN A 1 128 ? 10.992 5.758 -3.295 1 97.25 128 ASN A O 1
ATOM 971 N N . LEU A 1 129 ? 10.773 7.367 -4.75 1 96.31 129 LEU A N 1
ATOM 972 C CA . LEU A 1 129 ? 10.234 6.512 -5.801 1 96.31 129 LEU A CA 1
ATOM 973 C C . LEU A 1 129 ? 11.336 5.664 -6.426 1 96.31 129 LEU A C 1
ATOM 975 O O . LEU A 1 129 ? 11.062 4.629 -7.035 1 96.31 129 LEU A O 1
ATOM 979 N N . LEU A 1 130 ? 12.523 6.156 -6.348 1 93.88 130 LEU A N 1
ATOM 980 C CA . LEU A 1 130 ? 13.602 5.461 -7.035 1 93.88 130 LEU A CA 1
ATOM 981 C C . LEU A 1 130 ? 14.023 4.211 -6.266 1 93.88 130 LEU A C 1
ATOM 983 O O . LEU A 1 130 ? 14.133 3.129 -6.848 1 93.88 130 LEU A O 1
ATOM 987 N N . ASP A 1 131 ? 14.109 4.336 -4.969 1 91.88 131 ASP A N 1
ATOM 988 C CA . ASP A 1 131 ? 14.562 3.174 -4.211 1 91.88 131 ASP A CA 1
ATOM 989 C C . ASP A 1 131 ? 13.422 2.576 -3.389 1 91.88 131 ASP A C 1
ATOM 991 O O . ASP A 1 131 ? 13.594 1.548 -2.73 1 91.88 131 ASP A O 1
ATOM 995 N N . GLY A 1 132 ? 12.344 3.205 -3.408 1 94.38 132 GLY A N 1
ATOM 996 C CA . GLY A 1 132 ? 11.141 2.648 -2.803 1 94.38 132 GLY A CA 1
ATOM 997 C C . GLY A 1 132 ? 11.148 2.719 -1.287 1 94.38 132 GLY A C 1
ATOM 998 O O . GLY A 1 132 ? 10.539 1.886 -0.617 1 94.38 132 GLY A O 1
ATOM 999 N N . THR A 1 133 ? 11.797 3.76 -0.757 1 95.31 133 THR A N 1
ATOM 1000 C CA . THR A 1 133 ? 11.945 3.805 0.693 1 95.31 133 THR A CA 1
ATOM 1001 C C . THR A 1 133 ? 11.18 4.988 1.276 1 95.31 133 THR A C 1
ATOM 1003 O O . THR A 1 133 ? 10.961 5.992 0.595 1 95.31 133 THR A O 1
ATOM 1006 N N . LEU A 1 134 ? 10.758 4.773 2.521 1 97.75 134 LEU A N 1
ATOM 1007 C CA . LEU A 1 134 ? 10.211 5.867 3.316 1 97.75 134 LEU A CA 1
ATOM 1008 C C . LEU A 1 134 ? 11.32 6.734 3.895 1 97.75 134 LEU A C 1
ATOM 1010 O O . LEU A 1 134 ? 12.234 6.223 4.543 1 97.75 134 LEU A O 1
ATOM 1014 N N . ASN A 1 135 ? 11.25 8.008 3.639 1 98.12 135 ASN A N 1
ATOM 1015 C CA . ASN A 1 135 ? 12.18 8.953 4.25 1 98.12 135 ASN A CA 1
ATOM 1016 C C . ASN A 1 135 ? 11.477 9.852 5.27 1 98.12 135 ASN A C 1
ATOM 1018 O O . ASN A 1 135 ? 10.359 10.32 5.027 1 98.12 135 ASN A O 1
ATOM 1022 N N . VAL A 1 136 ? 12.156 9.953 6.383 1 98.69 136 VAL A N 1
ATOM 1023 C CA . VAL A 1 136 ? 11.68 10.82 7.453 1 98.69 136 VAL A CA 1
ATOM 1024 C C . VAL A 1 136 ? 12.594 12.039 7.582 1 98.69 136 VAL A C 1
ATOM 1026 O O . VAL A 1 136 ? 13.797 11.898 7.789 1 98.69 136 VAL A O 1
ATOM 1029 N N . PHE A 1 137 ? 11.984 13.203 7.426 1 98.75 137 PHE A N 1
ATOM 1030 C CA . PHE A 1 137 ? 12.734 14.453 7.539 1 98.75 137 PHE A CA 1
ATOM 1031 C C . PHE A 1 137 ? 12.445 15.133 8.875 1 98.75 137 PHE A C 1
ATOM 1033 O O . PHE A 1 137 ? 11.289 15.336 9.234 1 98.75 137 PHE A O 1
ATOM 1040 N N . SER A 1 138 ? 13.523 15.461 9.562 1 98.75 138 SER A N 1
ATOM 1041 C CA . SER A 1 138 ? 13.375 16.141 10.844 1 98.75 138 SER A CA 1
ATOM 1042 C C . SER A 1 138 ? 14.531 17.109 11.102 1 98.75 138 SER A C 1
ATOM 1044 O O . SER A 1 138 ? 14.664 17.641 12.203 1 98.75 138 SER A O 1
ATOM 1046 N N . GLU A 1 139 ? 15.383 17.266 10.18 1 98.44 139 GLU A N 1
ATOM 1047 C CA . GLU A 1 139 ? 16.516 18.188 10.258 1 98.44 139 GLU A CA 1
ATOM 1048 C C . GLU A 1 139 ? 16.828 18.812 8.898 1 98.44 139 GLU A C 1
ATOM 1050 O O . GLU A 1 139 ? 16.359 18.312 7.867 1 98.44 139 GLU A O 1
ATOM 1055 N N . GLY A 1 140 ? 17.484 19.938 8.906 1 98.12 140 GLY A N 1
ATOM 1056 C CA . GLY A 1 140 ? 17.844 20.578 7.664 1 98.12 140 GLY A CA 1
ATOM 1057 C C . GLY A 1 140 ? 16.734 21.422 7.078 1 98.12 140 GLY A C 1
ATOM 1058 O O . GLY A 1 140 ? 16 22.094 7.812 1 98.12 140 GLY A O 1
ATOM 1059 N N . GLU A 1 141 ? 16.719 21.438 5.723 1 97.62 141 GLU A N 1
ATOM 1060 C CA . GLU A 1 141 ? 15.711 22.219 5.02 1 97.62 141 GLU A CA 1
ATOM 1061 C C . GLU A 1 141 ? 14.305 21.719 5.34 1 97.62 141 GLU A C 1
ATOM 1063 O O . GLU A 1 141 ? 14.062 20.516 5.406 1 97.62 141 GLU A O 1
ATOM 1068 N N . LEU A 1 142 ? 13.438 22.719 5.574 1 98.19 142 LEU A N 1
ATOM 1069 C CA . LEU A 1 142 ? 12.102 22.375 6.047 1 98.19 142 LEU A CA 1
ATOM 1070 C C . LEU A 1 142 ? 11.109 22.328 4.887 1 98.19 142 LEU A C 1
ATOM 1072 O O . LEU A 1 142 ? 10.422 21.328 4.688 1 98.19 142 LEU A O 1
ATOM 1076 N N . ILE A 1 143 ? 11.023 23.328 4.094 1 97.25 143 ILE A N 1
ATOM 1077 C CA . ILE A 1 143 ? 9.914 23.562 3.178 1 97.25 143 ILE A CA 1
ATOM 1078 C C . ILE A 1 143 ? 9.922 22.516 2.072 1 97.25 143 ILE A C 1
ATOM 1080 O O . ILE A 1 143 ? 8.883 21.938 1.755 1 97.25 143 ILE A O 1
ATOM 1084 N N . LYS A 1 144 ? 11.016 22.203 1.5 1 96.12 144 LYS A N 1
ATOM 1085 C CA . LYS A 1 144 ? 11.078 21.25 0.389 1 96.12 144 LYS A CA 1
ATOM 1086 C C . LYS A 1 144 ? 10.602 19.875 0.817 1 96.12 144 LYS A C 1
ATOM 1088 O O . LYS A 1 144 ? 9.766 19.266 0.144 1 96.12 144 LYS A O 1
ATOM 1093 N N . PRO A 1 145 ? 11.031 19.328 1.993 1 97.88 145 PRO A N 1
ATOM 1094 C CA . PRO A 1 145 ? 10.484 18.047 2.459 1 97.88 145 PRO A CA 1
ATOM 1095 C C . PRO A 1 145 ? 8.977 18.109 2.695 1 97.88 145 PRO A C 1
ATOM 1097 O O . PRO A 1 145 ? 8.266 17.125 2.432 1 97.88 145 PRO A O 1
ATOM 1100 N N . VAL A 1 146 ? 8.523 19.188 3.174 1 97.88 146 VAL A N 1
ATOM 1101 C CA . VAL A 1 146 ? 7.09 19.344 3.404 1 97.88 146 VAL A CA 1
ATOM 1102 C C . VAL A 1 146 ? 6.34 19.297 2.074 1 97.88 146 VAL A C 1
ATOM 1104 O O . VAL A 1 146 ? 5.312 18.625 1.963 1 97.88 146 VAL A O 1
ATOM 1107 N N . LEU A 1 147 ? 6.887 19.938 1.059 1 95.25 147 LEU A N 1
ATOM 1108 C CA . LEU A 1 147 ? 6.281 19.906 -0.267 1 95.25 147 LEU A CA 1
ATOM 1109 C C . LEU A 1 147 ? 6.348 18.5 -0.861 1 95.25 147 LEU A C 1
ATOM 1111 O O . LEU A 1 147 ? 5.387 18.047 -1.48 1 95.25 147 LEU A O 1
ATOM 1115 N N . ALA A 1 148 ? 7.453 17.844 -0.625 1 96.12 148 ALA A N 1
ATOM 1116 C CA . ALA A 1 148 ? 7.59 16.453 -1.08 1 96.12 148 ALA A CA 1
ATOM 1117 C C . ALA A 1 148 ? 6.543 15.562 -0.43 1 96.12 148 ALA A C 1
ATOM 1119 O O . ALA A 1 148 ? 5.918 14.734 -1.104 1 96.12 148 ALA A O 1
ATOM 1120 N N . SER A 1 149 ? 6.32 15.797 0.791 1 97.62 149 SER A N 1
ATOM 1121 C CA . SER A 1 149 ? 5.352 15.016 1.561 1 97.62 149 SER A CA 1
ATOM 1122 C C . SER A 1 149 ? 3.941 15.195 1.013 1 97.62 149 SER A C 1
ATOM 1124 O O . SER A 1 149 ? 3.086 14.328 1.201 1 97.62 149 SER A O 1
ATOM 1126 N N . ALA A 1 150 ? 3.725 16.234 0.301 1 94.38 150 ALA A N 1
ATOM 1127 C CA . ALA A 1 150 ? 2.381 16.562 -0.169 1 94.38 150 ALA A CA 1
ATOM 1128 C C . ALA A 1 150 ? 2.242 16.297 -1.664 1 94.38 150 ALA A C 1
ATOM 1130 O O . ALA A 1 150 ? 1.218 16.625 -2.268 1 94.38 150 ALA A O 1
ATOM 1131 N N . ALA A 1 151 ? 3.268 15.789 -2.252 1 93.69 151 ALA A N 1
ATOM 1132 C CA . ALA A 1 151 ? 3.23 15.5 -3.682 1 93.69 151 ALA A CA 1
ATOM 1133 C C . ALA A 1 151 ? 2.484 14.195 -3.957 1 93.69 151 ALA A C 1
ATOM 1135 O O . ALA A 1 151 ? 3.102 13.172 -4.262 1 93.69 151 ALA A O 1
ATOM 1136 N N . VAL A 1 152 ? 1.166 14.258 -3.98 1 93.69 152 VAL A N 1
ATOM 1137 C CA . VAL A 1 152 ? 0.304 13.094 -4.129 1 93.69 152 VAL A CA 1
ATOM 1138 C C . VAL A 1 152 ? 0.561 12.43 -5.48 1 93.69 152 VAL A C 1
ATOM 1140 O O . VAL A 1 152 ? 0.429 13.062 -6.527 1 93.69 152 VAL A O 1
ATOM 1143 N N . PRO A 1 153 ? 0.927 11.164 -5.461 1 94.69 153 PRO A N 1
ATOM 1144 C CA . PRO A 1 153 ? 1.088 10.477 -6.746 1 94.69 153 PRO A CA 1
ATOM 1145 C C . PRO A 1 153 ? -0.205 10.43 -7.559 1 94.69 153 PRO A C 1
ATOM 1147 O O . PRO A 1 153 ? -1.288 10.273 -6.992 1 94.69 153 PRO A O 1
ATOM 1150 N N . GLY A 1 154 ? -0.092 10.539 -8.867 1 90.25 154 GLY A N 1
ATOM 1151 C CA . GLY A 1 154 ? -1.264 10.586 -9.727 1 90.25 154 GLY A CA 1
ATOM 1152 C C . GLY A 1 154 ? -1.764 12 -9.977 1 90.25 154 GLY A C 1
ATOM 1153 O O . GLY A 1 154 ? -2.553 12.227 -10.898 1 90.25 154 GLY A O 1
ATOM 1154 N N . LEU A 1 155 ? -1.275 12.938 -9.188 1 88.38 155 LEU A N 1
ATOM 1155 C CA . LEU A 1 155 ? -1.723 14.312 -9.336 1 88.38 155 LEU A CA 1
ATOM 1156 C C . LEU A 1 155 ? -0.537 15.25 -9.539 1 88.38 155 LEU A C 1
ATOM 1158 O O . LEU A 1 155 ? -0.611 16.188 -10.336 1 88.38 155 LEU A O 1
ATOM 1162 N N . PHE A 1 156 ? 0.607 14.945 -8.836 1 89.19 156 PHE A N 1
ATOM 1163 C CA . PHE A 1 156 ? 1.745 15.859 -8.844 1 89.19 156 PHE A CA 1
ATOM 1164 C C . PHE A 1 156 ? 3.002 15.148 -9.336 1 89.19 156 PHE A C 1
ATOM 1166 O O . PHE A 1 156 ? 3.096 13.922 -9.273 1 89.19 156 PHE A O 1
ATOM 1173 N N . ALA A 1 157 ? 3.943 15.992 -9.781 1 88.38 157 ALA A N 1
ATOM 1174 C CA . ALA A 1 157 ? 5.277 15.477 -10.094 1 88.38 157 ALA A CA 1
ATOM 1175 C C . ALA A 1 157 ? 6.062 15.195 -8.812 1 88.38 157 ALA A C 1
ATOM 1177 O O . ALA A 1 157 ? 5.844 15.844 -7.785 1 88.38 157 ALA A O 1
ATOM 1178 N N . PRO A 1 158 ? 6.957 14.227 -8.93 1 93.19 158 PRO A N 1
ATOM 1179 C CA . PRO A 1 158 ? 7.828 14.023 -7.77 1 93.19 158 PRO A CA 1
ATOM 1180 C C . PRO A 1 158 ? 8.703 15.234 -7.469 1 93.19 158 PRO A C 1
ATOM 1182 O O . PRO A 1 158 ? 9.016 16.016 -8.375 1 93.19 158 PRO A O 1
ATOM 1185 N N . VAL A 1 159 ? 9.023 15.391 -6.254 1 94 159 VAL A N 1
ATOM 1186 C CA . VAL A 1 159 ? 9.898 16.469 -5.805 1 94 159 VAL A CA 1
ATOM 1187 C C . VAL A 1 159 ? 11.32 15.945 -5.648 1 94 159 VAL A C 1
ATOM 1189 O O . VAL A 1 159 ? 11.555 14.938 -4.984 1 94 159 VAL A O 1
ATOM 1192 N N . GLU A 1 160 ? 12.227 16.656 -6.254 1 94.19 160 GLU A N 1
ATOM 1193 C CA . GLU A 1 160 ? 13.625 16.266 -6.152 1 94.19 160 GLU A CA 1
ATOM 1194 C C . GLU A 1 160 ? 14.266 16.812 -4.883 1 94.19 160 GLU A C 1
ATOM 1196 O O . GLU A 1 160 ? 14.211 18.016 -4.633 1 94.19 160 GLU A O 1
ATOM 1201 N N . ILE A 1 161 ? 14.797 16.031 -4.062 1 95.44 161 ILE A N 1
ATOM 1202 C CA . ILE A 1 161 ? 15.609 16.391 -2.906 1 95.44 161 ILE A CA 1
ATOM 1203 C C . ILE A 1 161 ? 16.922 15.617 -2.936 1 95.44 161 ILE A C 1
ATOM 1205 O O . ILE A 1 161 ? 16.938 14.398 -2.799 1 95.44 161 ILE A O 1
ATOM 1209 N N . ASN A 1 162 ? 18 16.344 -3.092 1 92.69 162 ASN A N 1
ATOM 1210 C CA . ASN A 1 162 ? 19.312 15.727 -3.273 1 92.69 162 ASN A CA 1
ATOM 1211 C C . ASN A 1 162 ? 19.297 14.727 -4.426 1 92.69 162 ASN A C 1
ATOM 1213 O O . ASN A 1 162 ? 19.047 15.094 -5.57 1 92.69 162 ASN A O 1
ATOM 1217 N N . LYS A 1 163 ? 19.438 13.5 -4.27 1 90.38 163 LYS A N 1
ATOM 1218 C CA . LYS A 1 163 ? 19.531 12.516 -5.344 1 90.38 163 LYS A CA 1
ATOM 1219 C C . LYS A 1 163 ? 18.266 11.648 -5.398 1 90.38 163 LYS A C 1
ATOM 1221 O O . LYS A 1 163 ? 18.203 10.688 -6.168 1 90.38 163 LYS A O 1
ATOM 1226 N N . GLY A 1 164 ? 17.359 12.094 -4.617 1 94.25 164 GLY A N 1
ATOM 1227 C CA . GLY A 1 164 ? 16.125 11.312 -4.609 1 94.25 164 GLY A CA 1
ATOM 1228 C C . GLY A 1 164 ? 14.945 12.055 -5.203 1 94.25 164 GLY A C 1
ATOM 1229 O O . GLY A 1 164 ? 15 13.273 -5.391 1 94.25 164 GLY A O 1
ATOM 1230 N N . TYR A 1 165 ? 13.945 11.336 -5.594 1 95.44 165 TYR A N 1
ATOM 1231 C CA . TYR A 1 165 ? 12.68 11.859 -6.086 1 95.44 165 TYR A CA 1
ATOM 1232 C C . TYR A 1 165 ? 11.516 11.367 -5.227 1 95.44 165 TYR A C 1
ATOM 1234 O O . TYR A 1 165 ? 11.258 10.164 -5.148 1 95.44 165 TYR A O 1
ATOM 1242 N N . TYR A 1 166 ? 10.844 12.336 -4.664 1 96.69 166 TYR A N 1
ATOM 1243 C CA . TYR A 1 166 ? 9.93 12.008 -3.574 1 96.69 166 TYR A CA 1
ATOM 1244 C C . TYR A 1 166 ? 8.484 12.336 -3.953 1 96.69 166 TYR A C 1
ATOM 1246 O O . TYR A 1 166 ? 8.234 13.32 -4.656 1 96.69 166 TYR A O 1
ATOM 1254 N N . VAL A 1 167 ? 7.59 11.461 -3.49 1 96.69 167 VAL A N 1
ATOM 1255 C CA . VAL A 1 167 ? 6.156 11.719 -3.523 1 96.69 167 VAL A CA 1
ATOM 1256 C C . VAL A 1 167 ? 5.594 11.703 -2.104 1 96.69 167 VAL A C 1
ATOM 1258 O O . VAL A 1 167 ? 6.344 11.547 -1.137 1 96.69 167 VAL A O 1
ATOM 1261 N N . ASP A 1 168 ? 4.328 11.898 -2.061 1 97.06 168 ASP A N 1
ATOM 1262 C CA . ASP A 1 168 ? 3.57 11.992 -0.816 1 97.06 168 ASP A CA 1
ATOM 1263 C C . ASP A 1 168 ? 3.939 10.852 0.134 1 97.06 168 ASP A C 1
ATOM 1265 O O . ASP A 1 168 ? 3.984 9.688 -0.269 1 97.06 168 ASP A O 1
ATOM 1269 N N . GLY A 1 169 ? 4.145 11.234 1.421 1 98.19 169 GLY A N 1
ATOM 1270 C CA . GLY A 1 169 ? 4.508 10.25 2.432 1 98.19 169 GLY A CA 1
ATOM 1271 C C . GLY A 1 169 ? 3.422 9.219 2.674 1 98.19 169 GLY A C 1
ATOM 1272 O O . GLY A 1 169 ? 3.686 8.156 3.234 1 98.19 169 GLY A O 1
ATOM 1273 N N . GLY A 1 170 ? 2.236 9.531 2.314 1 98.06 170 GLY A N 1
ATOM 1274 C CA . GLY A 1 170 ? 1.107 8.633 2.504 1 98.06 170 GLY A CA 1
ATOM 1275 C C . GLY A 1 170 ? 1.264 7.316 1.766 1 98.06 170 GLY A C 1
ATOM 1276 O O . GLY A 1 170 ? 0.612 6.328 2.107 1 98.06 170 GLY A O 1
ATOM 1277 N N . THR A 1 171 ? 2.158 7.32 0.808 1 98.31 171 THR A N 1
ATOM 1278 C CA . THR A 1 171 ? 2.424 6.102 0.054 1 98.31 171 THR A CA 1
ATOM 1279 C C . THR A 1 171 ? 2.906 4.988 0.98 1 98.31 171 THR A C 1
ATOM 1281 O O . THR A 1 171 ? 2.447 3.848 0.88 1 98.31 171 THR A O 1
ATOM 1284 N N . LEU A 1 172 ? 3.732 5.375 1.913 1 98.44 172 LEU A N 1
ATOM 1285 C CA . LEU A 1 172 ? 4.25 4.316 2.773 1 98.44 172 LEU A CA 1
ATOM 1286 C C . LEU A 1 172 ? 3.881 4.57 4.23 1 98.44 172 LEU A C 1
ATOM 1288 O O . LEU A 1 172 ? 3.9 3.65 5.051 1 98.44 172 LEU A O 1
ATOM 1292 N N . ASN A 1 173 ? 3.537 5.828 4.566 1 98.62 173 ASN A N 1
ATOM 1293 C CA . ASN A 1 173 ? 3.219 6.137 5.957 1 98.62 173 ASN A CA 1
ATOM 1294 C C . ASN A 1 173 ? 2.336 7.375 6.074 1 98.62 173 ASN A C 1
ATOM 1296 O O . ASN A 1 173 ? 2.83 8.477 6.328 1 98.62 173 ASN A O 1
ATOM 1300 N N . ASN A 1 174 ? 1.043 7.199 6.02 1 98.5 174 ASN A N 1
ATOM 1301 C CA . ASN A 1 174 ? 0.092 8.305 6 1 98.5 174 ASN A CA 1
ATOM 1302 C C . ASN A 1 174 ? -0.236 8.789 7.41 1 98.5 174 ASN A C 1
ATOM 1304 O O . ASN A 1 174 ? -0.749 9.891 7.59 1 98.5 174 ASN A O 1
ATOM 1308 N N . PHE A 1 175 ? -0.065 7.953 8.383 1 98.69 175 PHE A N 1
ATOM 1309 C CA . PHE A 1 175 ? -0.344 8.219 9.789 1 98.69 175 PHE A CA 1
ATOM 1310 C C . PHE A 1 175 ? 0.854 7.852 10.656 1 98.69 175 PHE A C 1
ATOM 1312 O O . PHE A 1 175 ? 0.832 6.836 11.359 1 98.69 175 PHE A O 1
ATOM 1319 N N . PRO A 1 176 ? 1.866 8.758 10.727 1 98.75 176 PRO A N 1
ATOM 1320 C CA . PRO A 1 176 ? 3.207 8.352 11.156 1 98.75 176 PRO A CA 1
ATOM 1321 C C . PRO A 1 176 ? 3.375 8.391 12.672 1 98.75 176 PRO A C 1
ATOM 1323 O O . PRO A 1 176 ? 4.344 8.969 13.18 1 98.75 176 PRO A O 1
ATOM 1326 N N . VAL A 1 177 ? 2.535 7.691 13.359 1 98.75 177 VAL A N 1
ATOM 1327 C CA . VAL A 1 177 ? 2.566 7.617 14.812 1 98.75 177 VAL A CA 1
ATOM 1328 C C . VAL A 1 177 ? 3.826 6.883 15.266 1 98.75 177 VAL A C 1
ATOM 1330 O O . VAL A 1 177 ? 4.398 7.207 16.312 1 98.75 177 VAL A O 1
ATOM 1333 N N . ASP A 1 178 ? 4.305 5.984 14.508 1 98.19 178 ASP A N 1
ATOM 1334 C CA . ASP A 1 178 ? 5.465 5.164 14.852 1 98.19 178 ASP A CA 1
ATOM 1335 C C . ASP A 1 178 ? 6.723 6.016 14.984 1 98.19 178 ASP A C 1
ATOM 1337 O O . ASP A 1 178 ? 7.684 5.617 15.648 1 98.19 178 ASP A O 1
ATOM 1341 N N . LEU A 1 179 ? 6.691 7.16 14.406 1 98.19 179 LEU A N 1
ATOM 1342 C CA . LEU A 1 179 ? 7.887 7.992 14.391 1 98.19 179 LEU A CA 1
ATOM 1343 C C . LEU A 1 179 ? 8.078 8.695 15.734 1 98.19 179 LEU A C 1
ATOM 1345 O O . LEU A 1 179 ? 9.195 9.102 16.078 1 98.19 179 LEU A O 1
ATOM 1349 N N . ILE A 1 180 ? 6.988 8.828 16.547 1 98.06 180 ILE A N 1
ATOM 1350 C CA . ILE A 1 180 ? 7.152 9.703 17.703 1 98.06 180 ILE A CA 1
ATOM 1351 C C . ILE A 1 180 ? 6.602 9.008 18.938 1 98.06 180 ILE A C 1
ATOM 1353 O O . ILE A 1 180 ? 6.809 9.484 20.062 1 98.06 180 ILE A O 1
ATOM 1357 N N . LYS A 1 181 ? 5.957 7.867 18.797 1 97.06 181 LYS A N 1
ATOM 1358 C CA . LYS A 1 181 ? 5.277 7.234 19.922 1 97.06 181 LYS A CA 1
ATOM 1359 C C . LYS A 1 181 ? 6.266 6.879 21.031 1 97.06 181 LYS A C 1
ATOM 1361 O O . LYS A 1 181 ? 5.918 6.918 22.219 1 97.06 181 LYS A O 1
ATOM 1366 N N . LYS A 1 182 ? 7.469 6.641 20.734 1 95.88 182 LYS A N 1
ATOM 1367 C CA . LYS A 1 182 ? 8.461 6.246 21.734 1 95.88 182 LYS A CA 1
ATOM 1368 C C . LYS A 1 182 ? 8.961 7.453 22.516 1 95.88 182 LYS A C 1
ATOM 1370 O O . LYS A 1 182 ? 9.562 7.301 23.578 1 95.88 182 LYS A O 1
ATOM 1375 N N . TYR A 1 183 ? 8.719 8.633 22.062 1 95.56 183 TYR A N 1
ATOM 1376 C CA . TYR A 1 183 ? 9.273 9.836 22.672 1 95.56 183 TYR A CA 1
ATOM 1377 C C . TYR A 1 183 ? 8.219 10.562 23.5 1 95.56 183 TYR A C 1
ATOM 1379 O O . TYR A 1 183 ? 8.531 11.523 24.203 1 95.56 183 TYR A O 1
ATOM 1387 N N . CYS A 1 184 ? 7.016 10.141 23.391 1 96.31 184 CYS A N 1
ATOM 1388 C CA . CYS A 1 184 ? 5.934 10.93 23.969 1 96.31 184 CYS A CA 1
ATOM 1389 C C . CYS A 1 184 ? 5.195 10.141 25.031 1 96.31 184 CYS A C 1
ATOM 1391 O O . CYS A 1 184 ? 4.98 8.938 24.891 1 96.31 184 CYS A O 1
ATOM 1393 N N . ASP A 1 185 ? 4.789 10.828 26.062 1 94.56 185 ASP A N 1
ATOM 1394 C CA . ASP A 1 185 ? 3.998 10.227 27.125 1 94.56 185 ASP A CA 1
ATOM 1395 C C . ASP A 1 185 ? 2.574 9.938 26.656 1 94.56 185 ASP A C 1
ATOM 1397 O O . ASP A 1 185 ? 1.938 9 27.141 1 94.56 185 ASP A O 1
ATOM 1401 N N . GLN A 1 186 ? 2.139 10.797 25.812 1 95.06 186 GLN A N 1
ATOM 1402 C CA . GLN A 1 186 ? 0.799 10.648 25.25 1 95.06 186 GLN A CA 1
ATOM 1403 C C . GLN A 1 186 ? 0.78 11 23.766 1 95.06 186 GLN A C 1
ATOM 1405 O O . GLN A 1 186 ? 1.495 11.906 23.328 1 95.06 186 GLN A O 1
ATOM 1410 N N . ILE A 1 187 ? -0.1 10.25 23.062 1 97.94 187 ILE A N 1
ATOM 1411 C CA . ILE A 1 187 ? -0.219 10.484 21.641 1 97.94 187 ILE A CA 1
ATOM 1412 C C . ILE A 1 187 ? -1.657 10.867 21.281 1 97.94 187 ILE A C 1
ATOM 1414 O O . ILE A 1 187 ? -2.596 10.141 21.625 1 97.94 187 ILE A O 1
ATOM 1418 N N . VAL A 1 188 ? -1.812 12.016 20.656 1 98.25 188 VAL A N 1
ATOM 1419 C CA . VAL A 1 188 ? -3.064 12.406 20.016 1 98.25 188 VAL A CA 1
ATOM 1420 C C . VAL A 1 188 ? -2.943 12.242 18.5 1 98.25 188 VAL A C 1
ATOM 1422 O O . VAL A 1 188 ? -2.084 12.867 17.875 1 98.25 188 VAL A O 1
ATOM 1425 N N . GLY A 1 189 ? -3.738 11.375 17.953 1 98.75 189 GLY A N 1
ATOM 1426 C CA . GLY A 1 189 ? -3.779 11.203 16.516 1 98.75 189 GLY A CA 1
ATOM 1427 C C . GLY A 1 189 ? -5.008 11.82 15.875 1 98.75 189 GLY A C 1
ATOM 1428 O O . GLY A 1 189 ? -6.121 11.688 16.391 1 98.75 189 GLY A O 1
ATOM 1429 N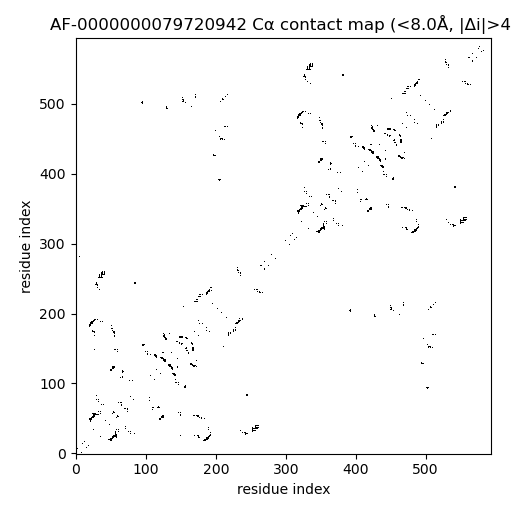 N . VAL A 1 190 ? -4.832 12.547 14.797 1 98.88 190 VAL A N 1
ATOM 1430 C CA . VAL A 1 190 ? -5.926 13.125 14.031 1 98.88 190 VAL A CA 1
ATOM 1431 C C . VAL A 1 190 ? -5.93 12.547 12.617 1 98.88 190 VAL A C 1
ATOM 1433 O O . VAL A 1 190 ? -4.973 12.727 11.859 1 98.88 190 VAL A O 1
ATOM 1436 N N . TYR A 1 191 ? -6.973 11.828 12.297 1 98.25 191 TYR A N 1
ATOM 1437 C CA . TYR A 1 191 ? -7.148 11.195 11 1 98.25 191 TYR A CA 1
ATOM 1438 C C . TYR A 1 191 ? -8.281 11.844 10.219 1 98.25 191 TYR A C 1
ATOM 1440 O O . TYR A 1 191 ? -9.445 11.766 10.625 1 98.25 191 TYR A O 1
ATOM 1448 N N . VAL A 1 192 ? -7.914 12.414 9.016 1 97.38 192 VAL A N 1
ATOM 1449 C CA . VAL A 1 192 ? -8.914 13.266 8.375 1 97.38 192 VAL A CA 1
ATOM 1450 C C . VAL A 1 192 ? -9.297 12.68 7.016 1 97.38 192 VAL A C 1
ATOM 1452 O O . VAL A 1 192 ? -9.969 13.336 6.219 1 97.38 192 VAL A O 1
ATOM 1455 N N . ASN A 1 193 ? -8.789 11.547 6.68 1 92.81 193 ASN A N 1
ATOM 1456 C CA . ASN A 1 193 ? -9.031 10.938 5.379 1 92.81 193 ASN A CA 1
ATOM 1457 C C . ASN A 1 193 ? -9.758 9.602 5.512 1 92.81 193 ASN A C 1
ATOM 1459 O O . ASN A 1 193 ? -9.195 8.555 5.191 1 92.81 193 ASN A O 1
ATOM 1463 N N . PRO A 1 194 ? -10.992 9.688 5.824 1 88.44 194 PRO A N 1
ATOM 1464 C CA . PRO A 1 194 ? -11.711 8.422 5.969 1 88.44 194 PRO A CA 1
ATOM 1465 C C . PRO A 1 194 ? -11.828 7.652 4.656 1 88.44 194 PRO A C 1
ATOM 1467 O O . PRO A 1 194 ? -11.852 8.258 3.582 1 88.44 194 PRO A O 1
ATOM 1470 N N . PHE A 1 195 ? -11.789 6.344 4.828 1 84.25 195 PHE A N 1
ATOM 1471 C CA . PHE A 1 195 ? -12 5.477 3.68 1 84.25 195 PHE A CA 1
ATOM 1472 C C . PHE A 1 195 ? -13.453 5.547 3.211 1 84.25 195 PHE A C 1
ATOM 1474 O O . PHE A 1 195 ? -14.367 5.176 3.949 1 84.25 195 PHE A O 1
ATOM 1481 N N . ASN A 1 196 ? -13.633 6.102 2.01 1 79.12 196 ASN A N 1
ATOM 1482 C CA . ASN A 1 196 ? -14.984 6.344 1.514 1 79.12 196 ASN A CA 1
ATOM 1483 C C . ASN A 1 196 ? -15.523 5.141 0.748 1 79.12 196 ASN A C 1
ATOM 1485 O O . ASN A 1 196 ? -14.758 4.348 0.203 1 79.12 196 ASN A O 1
ATOM 1489 N N . HIS A 1 197 ? -16.844 5.109 0.848 1 80.44 197 HIS A N 1
ATOM 1490 C CA . HIS A 1 197 ? -17.516 4.156 -0.027 1 80.44 197 HIS A CA 1
ATOM 1491 C C . HIS A 1 197 ? -17.562 4.668 -1.464 1 80.44 197 HIS A C 1
ATOM 1493 O O . HIS A 1 197 ? -17.781 5.855 -1.697 1 80.44 197 HIS A O 1
ATOM 1499 N N . VAL A 1 198 ? -17.219 3.828 -2.295 1 85.94 198 VAL A N 1
ATOM 1500 C CA . VAL A 1 198 ? -17.312 4.18 -3.707 1 85.94 198 VAL A CA 1
ATOM 1501 C C . VAL A 1 198 ? -18.25 3.209 -4.422 1 85.94 198 VAL A C 1
ATOM 1503 O O . VAL A 1 198 ? -18.438 2.07 -3.98 1 85.94 198 VAL A O 1
ATOM 1506 N N . SER A 1 199 ? -18.922 3.76 -5.438 1 88.31 199 SER A N 1
ATOM 1507 C CA . SER A 1 199 ? -19.719 2.9 -6.301 1 88.31 199 SER A CA 1
ATOM 1508 C C . SER A 1 199 ? -18.922 2.414 -7.5 1 88.31 199 SER A C 1
ATOM 1510 O O . SER A 1 199 ? -17.938 3.053 -7.898 1 88.31 199 SER A O 1
ATOM 1512 N N . ILE A 1 200 ? -19.391 1.296 -8.008 1 88.44 200 ILE A N 1
ATOM 1513 C CA . ILE A 1 200 ? -18.703 0.716 -9.148 1 88.44 200 ILE A CA 1
ATOM 1514 C C . ILE A 1 200 ? -18.75 1.685 -10.328 1 88.44 200 ILE A C 1
ATOM 1516 O O . ILE A 1 200 ? -17.859 1.688 -11.18 1 88.44 200 ILE A O 1
ATOM 1520 N N . LYS A 1 201 ? -19.75 2.523 -10.391 1 89.81 201 LYS A N 1
ATOM 1521 C CA . LYS A 1 201 ? -19.906 3.486 -11.477 1 89.81 201 LYS A CA 1
ATOM 1522 C C . LYS A 1 201 ? -18.75 4.484 -11.5 1 89.81 201 LYS A C 1
ATOM 1524 O O . LYS A 1 201 ? -18.422 5.031 -12.555 1 89.81 201 LYS A O 1
ATOM 1529 N N . GLU A 1 202 ? -18.141 4.691 -10.352 1 88.31 202 GLU A N 1
ATOM 1530 C CA . GLU A 1 202 ? -17.031 5.625 -10.25 1 88.31 202 GLU A CA 1
ATOM 1531 C C . GLU A 1 202 ? -15.727 4.98 -10.727 1 88.31 202 GLU A C 1
ATOM 1533 O O . GLU A 1 202 ? -14.727 5.672 -10.938 1 88.31 202 GLU A O 1
ATOM 1538 N N . LEU A 1 203 ? -15.727 3.713 -10.859 1 90 203 LEU A N 1
ATOM 1539 C CA . LEU A 1 203 ? -14.547 2.955 -11.258 1 90 203 LEU A CA 1
ATOM 1540 C C . LEU A 1 203 ? -14.648 2.496 -12.711 1 90 203 LEU A C 1
ATOM 1542 O O . LEU A 1 203 ? -14.492 1.31 -13 1 90 203 LEU A O 1
ATOM 1546 N N . ASN A 1 204 ? -14.844 3.48 -13.57 1 87.06 204 ASN A N 1
ATOM 1547 C CA . ASN A 1 204 ? -15.172 3.184 -14.961 1 87.06 204 ASN A CA 1
ATOM 1548 C C . ASN A 1 204 ? -13.953 3.344 -15.867 1 87.06 204 ASN A C 1
ATOM 1550 O O . ASN A 1 204 ? -14.07 3.211 -17.094 1 87.06 204 ASN A O 1
ATOM 1554 N N . HIS A 1 205 ? -12.859 3.691 -15.328 1 87.94 205 HIS A N 1
ATOM 1555 C CA . HIS A 1 205 ? -11.586 3.805 -16.031 1 87.94 205 HIS A CA 1
ATOM 1556 C C . HIS A 1 205 ? -10.461 3.143 -15.25 1 87.94 205 HIS A C 1
ATOM 1558 O O . HIS A 1 205 ? -10.469 3.139 -14.016 1 87.94 205 HIS A O 1
ATOM 1564 N N . VAL A 1 206 ? -9.453 2.68 -16 1 86.5 206 VAL A N 1
ATOM 1565 C CA . VAL A 1 206 ? -8.375 1.916 -15.375 1 86.5 206 VAL A CA 1
ATOM 1566 C C . VAL A 1 206 ? -7.617 2.805 -14.398 1 86.5 206 VAL A C 1
ATOM 1568 O O . VAL A 1 206 ? -7.16 2.338 -13.352 1 86.5 206 VAL A O 1
ATOM 1571 N N . ASN A 1 207 ? -7.531 4.094 -14.727 1 88.38 207 ASN A N 1
ATOM 1572 C CA . ASN A 1 207 ? -6.82 5.008 -13.844 1 88.38 207 ASN A CA 1
ATOM 1573 C C . ASN A 1 207 ? -7.57 5.215 -12.531 1 88.38 207 ASN A C 1
ATOM 1575 O O . ASN A 1 207 ? -6.953 5.344 -11.469 1 88.38 207 ASN A O 1
ATOM 1579 N N . LYS A 1 208 ? -8.875 5.254 -12.641 1 91.38 208 LYS A N 1
ATOM 1580 C CA . LYS A 1 208 ? -9.695 5.391 -11.438 1 91.38 208 LYS A CA 1
ATOM 1581 C C . LYS A 1 208 ? -9.602 4.145 -10.562 1 91.38 208 LYS A C 1
ATOM 1583 O O . LYS A 1 208 ? -9.609 4.238 -9.336 1 91.38 208 LYS A O 1
ATOM 1588 N N . VAL A 1 209 ? -9.492 3.006 -11.242 1 93.56 209 VAL A N 1
ATOM 1589 C CA . VAL A 1 209 ? -9.352 1.748 -10.516 1 93.56 209 VAL A CA 1
ATOM 1590 C C . VAL A 1 209 ? -8.008 1.713 -9.789 1 93.56 209 VAL A C 1
ATOM 1592 O O . VAL A 1 209 ? -7.938 1.326 -8.625 1 93.56 209 VAL A O 1
ATOM 1595 N N . LEU A 1 210 ? -6.984 2.166 -10.445 1 95.12 210 LEU A N 1
ATOM 1596 C CA . LEU A 1 210 ? -5.664 2.219 -9.828 1 95.12 210 LEU A CA 1
ATOM 1597 C C . LEU A 1 210 ? -5.648 3.191 -8.656 1 95.12 210 LEU A C 1
ATOM 1599 O O . LEU A 1 210 ? -5.086 2.891 -7.602 1 95.12 210 LEU A O 1
ATOM 1603 N N . GLU A 1 211 ? -6.238 4.328 -8.828 1 93.75 211 GLU A N 1
ATOM 1604 C CA . GLU A 1 211 ? -6.328 5.316 -7.758 1 93.75 211 GLU A CA 1
ATOM 1605 C C . GLU A 1 211 ? -7.047 4.75 -6.535 1 93.75 211 GLU A C 1
ATOM 1607 O O . GLU A 1 211 ? -6.594 4.934 -5.402 1 93.75 211 GLU A O 1
ATOM 1612 N N . ARG A 1 212 ? -8.133 4.059 -6.797 1 95 212 ARG A N 1
ATOM 1613 C CA . ARG A 1 212 ? -8.883 3.441 -5.711 1 95 212 ARG A CA 1
ATOM 1614 C C . ARG A 1 212 ? -8.047 2.389 -4.992 1 95 212 ARG A C 1
ATOM 1616 O O . ARG A 1 212 ? -8.055 2.311 -3.762 1 95 212 ARG A O 1
ATOM 1623 N N . ALA A 1 213 ? -7.367 1.554 -5.773 1 97.12 213 ALA A N 1
ATOM 1624 C CA . ALA A 1 213 ? -6.48 0.561 -5.172 1 97.12 213 ALA A CA 1
ATOM 1625 C C . ALA A 1 213 ? -5.43 1.228 -4.285 1 97.12 213 ALA A C 1
ATOM 1627 O O . ALA A 1 213 ? -5.152 0.756 -3.182 1 97.12 213 ALA A O 1
ATOM 1628 N N . TYR A 1 214 ? -4.887 2.312 -4.762 1 96.5 214 TYR A N 1
ATOM 1629 C CA . TYR A 1 214 ? -3.922 3.094 -3.994 1 96.5 214 TYR A CA 1
ATOM 1630 C C . TYR A 1 214 ? -4.527 3.566 -2.678 1 96.5 214 TYR A C 1
ATOM 1632 O O . TYR A 1 214 ? -3.916 3.412 -1.616 1 96.5 214 TYR A O 1
ATOM 1640 N N . HIS A 1 215 ? -5.695 4.07 -2.732 1 95.19 215 HIS A N 1
ATOM 1641 C CA . HIS A 1 215 ? -6.363 4.562 -1.533 1 95.19 215 HIS A CA 1
ATOM 1642 C C . HIS A 1 215 ? -6.656 3.428 -0.559 1 95.19 215 HIS A C 1
ATOM 1644 O O . HIS A 1 215 ? -6.578 3.613 0.658 1 95.19 215 HIS A O 1
ATOM 1650 N N . VAL A 1 216 ? -7.039 2.311 -1.074 1 96.75 216 VAL A N 1
ATOM 1651 C CA . VAL A 1 216 ? -7.281 1.131 -0.249 1 96.75 216 VAL A CA 1
ATOM 1652 C C . VAL A 1 216 ? -6.008 0.76 0.508 1 96.75 216 VAL A C 1
ATOM 1654 O O . VAL A 1 216 ? -6.051 0.481 1.708 1 96.75 216 VAL A O 1
ATOM 1657 N N . MET A 1 217 ? -4.926 0.771 -0.188 1 97.94 217 MET A N 1
ATOM 1658 C CA . MET A 1 217 ? -3.65 0.423 0.433 1 97.94 217 MET A CA 1
ATOM 1659 C C . MET A 1 217 ? -3.299 1.409 1.542 1 97.94 217 MET A C 1
ATOM 1661 O O . MET A 1 217 ? -2.893 1.005 2.633 1 97.94 217 MET A O 1
ATOM 1665 N N . VAL A 1 218 ? -3.445 2.686 1.271 1 97.12 218 VAL A N 1
ATOM 1666 C CA . VAL A 1 218 ? -3.146 3.721 2.254 1 97.12 218 VAL A CA 1
ATOM 1667 C C . VAL A 1 218 ? -4.031 3.535 3.484 1 97.12 218 VAL A C 1
ATOM 1669 O O . VAL A 1 218 ? -3.543 3.57 4.617 1 97.12 218 VAL A O 1
ATOM 1672 N N . ALA A 1 219 ? -5.309 3.322 3.268 1 95.5 219 ALA A N 1
ATOM 1673 C CA . ALA A 1 219 ? -6.254 3.148 4.367 1 95.5 219 ALA A CA 1
ATOM 1674 C C . ALA A 1 219 ? -5.898 1.927 5.211 1 95.5 219 ALA A C 1
ATOM 1676 O O . ALA A 1 219 ? -5.945 1.979 6.441 1 95.5 219 ALA A O 1
ATOM 1677 N N . ASN A 1 220 ? -5.586 0.872 4.512 1 95.38 220 ASN A N 1
ATOM 1678 C CA . ASN A 1 220 ? -5.246 -0.363 5.207 1 95.38 220 ASN A CA 1
ATOM 1679 C C . ASN A 1 220 ? -4.02 -0.187 6.094 1 95.38 220 ASN A C 1
ATOM 1681 O O . ASN A 1 220 ? -3.992 -0.664 7.23 1 95.38 220 ASN A O 1
ATOM 1685 N N . GLU A 1 221 ? -3.049 0.468 5.633 1 95.56 221 GLU A N 1
ATOM 1686 C CA . GLU A 1 221 ? -1.838 0.743 6.402 1 95.56 221 GLU A CA 1
ATOM 1687 C C . GLU A 1 221 ? -2.127 1.68 7.57 1 95.56 221 GLU A C 1
ATOM 1689 O O . GLU A 1 221 ? -1.624 1.473 8.68 1 95.56 221 GLU A O 1
ATOM 1694 N N . THR A 1 222 ? -2.949 2.65 7.387 1 97.06 222 THR A N 1
ATOM 1695 C CA . THR A 1 222 ? -3.256 3.695 8.359 1 97.06 222 THR A CA 1
ATOM 1696 C C . THR A 1 222 ? -4.043 3.127 9.531 1 97.06 222 THR A C 1
ATOM 1698 O O . THR A 1 222 ? -3.699 3.369 10.695 1 97.06 222 THR A O 1
ATOM 1701 N N . THR A 1 223 ? -5.039 2.352 9.273 1 95.38 223 THR A N 1
ATOM 1702 C CA . THR A 1 223 ? -5.965 1.889 10.305 1 95.38 223 THR A CA 1
ATOM 1703 C C . THR A 1 223 ? -5.254 0.98 11.305 1 95.38 223 THR A C 1
ATOM 1705 O O . THR A 1 223 ? -5.613 0.945 12.477 1 95.38 223 THR A O 1
ATOM 1708 N N . LYS A 1 224 ? -4.246 0.34 10.875 1 94.75 224 LYS A N 1
ATOM 1709 C CA . LYS A 1 224 ? -3.48 -0.55 11.742 1 94.75 224 LYS A CA 1
ATOM 1710 C C . LYS A 1 224 ? -2.742 0.235 12.82 1 94.75 224 LYS A C 1
ATOM 1712 O O . LYS A 1 224 ? -2.33 -0.331 13.836 1 94.75 224 LYS A O 1
ATOM 1717 N N . LYS A 1 225 ? -2.629 1.493 12.672 1 97.38 225 LYS A N 1
ATOM 1718 C CA . LYS A 1 225 ? -1.791 2.293 13.562 1 97.38 225 LYS A CA 1
ATOM 1719 C C . LYS A 1 225 ? -2.637 3.045 14.586 1 97.38 225 LYS A C 1
ATOM 1721 O O . LYS A 1 225 ? -2.1 3.67 15.5 1 97.38 225 LYS A O 1
ATOM 1726 N N . PHE A 1 226 ? -3.914 2.971 14.484 1 97.25 226 PHE A N 1
ATOM 1727 C CA . PHE A 1 226 ? -4.809 3.705 15.367 1 97.25 226 PHE A CA 1
ATOM 1728 C C . PHE A 1 226 ? -4.625 3.256 16.812 1 97.25 226 PHE A C 1
ATOM 1730 O O . PHE A 1 226 ? -4.777 4.055 17.734 1 97.25 226 PHE A O 1
ATOM 1737 N N . LYS A 1 227 ? -4.219 1.998 16.969 1 97 227 LYS A N 1
ATOM 1738 C CA . LYS A 1 227 ? -4.066 1.412 18.297 1 97 227 LYS A CA 1
ATOM 1739 C C . LYS A 1 227 ? -2.936 2.088 19.062 1 97 227 LYS A C 1
ATOM 1741 O O . LYS A 1 227 ? -2.859 1.974 20.281 1 97 227 LYS A O 1
ATOM 1746 N N . ASP A 1 228 ? -2.107 2.789 18.422 1 97.81 228 ASP A N 1
ATOM 1747 C CA . ASP A 1 228 ? -0.933 3.391 19.047 1 97.81 228 ASP A CA 1
ATOM 1748 C C . ASP A 1 228 ? -1.238 4.801 19.547 1 97.81 228 ASP A C 1
ATOM 1750 O O . ASP A 1 228 ? -0.353 5.488 20.062 1 97.81 228 ASP A O 1
ATOM 1754 N N . CYS A 1 229 ? -2.48 5.258 19.406 1 97.31 229 CYS A N 1
ATOM 1755 C CA . CYS A 1 229 ? -2.895 6.566 19.891 1 97.31 229 CYS A CA 1
ATOM 1756 C C . CYS A 1 229 ? -3.602 6.449 21.234 1 97.31 229 CYS A C 1
ATOM 1758 O O . CYS A 1 229 ? -4.371 5.516 21.469 1 97.31 229 CYS A O 1
ATOM 1760 N N . ASP A 1 230 ? -3.33 7.375 22.094 1 95.31 230 ASP A N 1
ATOM 1761 C CA . ASP A 1 230 ? -4.102 7.484 23.328 1 95.31 230 ASP A CA 1
ATOM 1762 C C . ASP A 1 230 ? -5.445 8.156 23.078 1 95.31 230 ASP A C 1
ATOM 1764 O O . ASP A 1 230 ? -6.457 7.785 23.688 1 95.31 230 ASP A O 1
ATOM 1768 N N . ILE A 1 231 ? -5.43 9.148 22.297 1 96.5 231 ILE A N 1
ATOM 1769 C CA . ILE A 1 231 ? -6.633 9.812 21.812 1 96.5 231 ILE A CA 1
ATOM 1770 C C . ILE A 1 231 ? -6.637 9.836 20.281 1 96.5 231 ILE A C 1
ATOM 1772 O O . ILE A 1 231 ? -5.691 10.32 19.656 1 96.5 231 ILE A O 1
ATOM 1776 N N . LEU A 1 232 ? -7.664 9.273 19.75 1 97.5 232 LEU A N 1
ATOM 1777 C CA . LEU A 1 232 ? -7.828 9.266 18.297 1 97.5 232 LEU A CA 1
ATOM 1778 C C . LEU A 1 232 ? -8.992 10.156 17.875 1 97.5 232 LEU A C 1
ATOM 1780 O O . LEU A 1 232 ? -10.125 9.953 18.312 1 97.5 232 LEU A O 1
ATOM 1784 N N . ILE A 1 233 ? -8.672 11.117 17.109 1 98.06 233 ILE A N 1
ATOM 1785 C CA . ILE A 1 233 ? -9.672 12.047 16.594 1 98.06 233 ILE A CA 1
ATOM 1786 C C . ILE A 1 233 ? -9.977 11.727 15.141 1 98.06 233 ILE A C 1
ATOM 1788 O O . ILE A 1 233 ? -9.086 11.75 14.289 1 98.06 233 ILE A O 1
ATOM 1792 N N . ARG A 1 234 ? -11.195 11.438 14.828 1 97 234 ARG A N 1
ATOM 1793 C CA . ARG A 1 234 ? -11.695 11.164 13.484 1 97 234 ARG A CA 1
ATOM 1794 C C . ARG A 1 234 ? -12.945 11.984 13.188 1 97 234 ARG A C 1
ATOM 1796 O O . ARG A 1 234 ? -14.062 11.523 13.406 1 97 234 ARG A O 1
ATOM 1803 N N . PRO A 1 235 ? -12.734 13.148 12.625 1 97.06 235 PRO A N 1
ATOM 1804 C CA . PRO A 1 235 ? -13.922 13.961 12.344 1 97.06 235 PRO A CA 1
ATOM 1805 C C . PRO A 1 235 ? -14.906 13.258 11.414 1 97.06 235 PRO A C 1
ATOM 1807 O O . PRO A 1 235 ? -14.5 12.617 10.445 1 97.06 235 PRO A O 1
ATOM 1810 N N . ALA A 1 236 ? -16.109 13.375 11.672 1 91.56 236 ALA A N 1
ATOM 1811 C CA . ALA A 1 236 ? -17.156 12.758 10.867 1 91.56 236 ALA A CA 1
ATOM 1812 C C . ALA A 1 236 ? -17.438 13.578 9.609 1 91.56 236 ALA A C 1
ATOM 1814 O O . ALA A 1 236 ? -17.062 14.75 9.523 1 91.56 236 ALA A O 1
ATOM 1815 N N . ASN A 1 237 ? -17.984 12.969 8.578 1 89.69 237 ASN A N 1
ATOM 1816 C CA . ASN A 1 237 ? -18.531 13.578 7.363 1 89.69 237 ASN A CA 1
ATOM 1817 C C . ASN A 1 237 ? -17.422 14.156 6.488 1 89.69 237 ASN A C 1
ATOM 1819 O O . ASN A 1 237 ? -17.656 15.062 5.688 1 89.69 237 ASN A O 1
ATOM 1823 N N . MET A 1 238 ? -16.281 13.672 6.762 1 90 238 MET A N 1
ATOM 1824 C CA . MET A 1 238 ? -15.172 14.164 5.957 1 90 238 MET A CA 1
ATOM 1825 C C . MET A 1 238 ? -15.297 13.703 4.508 1 90 238 MET A C 1
ATOM 1827 O O . MET A 1 238 ? -14.766 14.336 3.6 1 90 238 MET A O 1
ATOM 1831 N N . ASP A 1 239 ? -15.969 12.609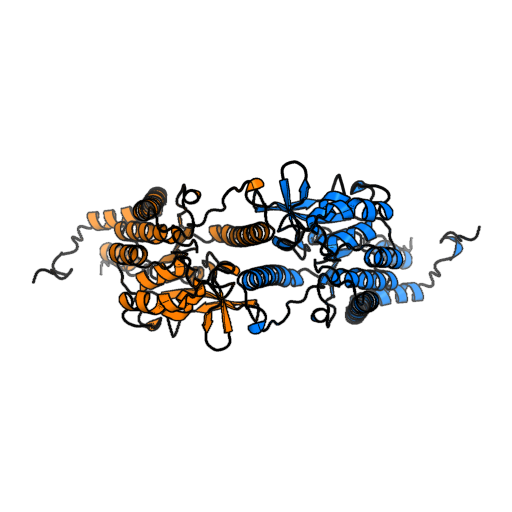 4.297 1 85.25 239 ASP A N 1
ATOM 1832 C CA . ASP A 1 239 ? -16.141 12.023 2.971 1 85.25 239 ASP A CA 1
ATOM 1833 C C . ASP A 1 239 ? -17 12.922 2.078 1 85.25 239 ASP A C 1
ATOM 1835 O O . ASP A 1 239 ? -17.031 12.734 0.859 1 85.25 239 ASP A O 1
ATOM 1839 N N . ARG A 1 240 ? -17.594 13.922 2.656 1 85.19 240 ARG A N 1
ATOM 1840 C CA . ARG A 1 240 ? -18.422 14.859 1.896 1 85.19 240 ARG A CA 1
ATOM 1841 C C . ARG A 1 240 ? -17.562 15.914 1.21 1 85.19 240 ARG A C 1
ATOM 1843 O O . ARG A 1 240 ? -18.047 16.656 0.352 1 85.19 240 ARG A O 1
ATOM 1850 N N . PHE A 1 241 ? -16.391 15.953 1.634 1 86.19 241 PHE A N 1
ATOM 1851 C CA . PHE A 1 241 ? -15.477 16.953 1.09 1 86.19 241 PHE A CA 1
ATOM 1852 C C . PHE A 1 241 ? -14.383 16.297 0.254 1 86.19 241 PHE A C 1
ATOM 1854 O O . PHE A 1 241 ? -13.766 15.312 0.688 1 86.19 241 PHE A O 1
ATOM 1861 N N . GLY A 1 242 ? -14.219 16.797 -0.954 1 82.88 242 GLY A N 1
ATOM 1862 C CA . GLY A 1 242 ? -13.109 16.344 -1.776 1 82.88 242 GLY A CA 1
ATOM 1863 C C . GLY A 1 242 ? -11.75 16.719 -1.222 1 82.88 242 GLY A C 1
ATOM 1864 O O . GLY A 1 242 ? -11.641 17.641 -0.414 1 82.88 242 GLY A O 1
ATOM 1865 N N . MET A 1 243 ? -10.742 16.031 -1.639 1 82.75 243 MET A N 1
ATOM 1866 C CA . MET A 1 243 ? -9.398 16.25 -1.122 1 82.75 243 MET A CA 1
ATOM 1867 C C . MET A 1 243 ? -8.758 17.469 -1.777 1 82.75 243 MET A C 1
ATOM 1869 O O . MET A 1 243 ? -7.785 18.016 -1.261 1 82.75 243 MET A O 1
ATOM 1873 N N . PHE A 1 244 ? -9.281 17.953 -2.852 1 79.62 244 PHE A N 1
ATOM 1874 C CA . PHE A 1 244 ? -8.555 18.984 -3.588 1 79.62 244 PHE A CA 1
ATOM 1875 C C . PHE A 1 244 ? -9.484 20.109 -4.027 1 79.62 244 PHE A C 1
ATOM 1877 O O . PHE A 1 244 ? -9.203 20.812 -4.992 1 79.62 244 PHE A O 1
ATOM 1884 N N . THR A 1 245 ? -10.672 20.188 -3.422 1 76 245 THR A N 1
ATOM 1885 C CA . THR A 1 245 ? -11.602 21.281 -3.674 1 76 245 THR A CA 1
ATOM 1886 C C . THR A 1 245 ? -11.562 22.297 -2.539 1 76 245 THR A C 1
ATOM 1888 O O . THR A 1 245 ? -11.82 21.953 -1.383 1 76 245 THR A O 1
ATOM 1891 N N . LEU A 1 246 ? -11.234 23.484 -2.996 1 74.38 246 LEU A N 1
ATOM 1892 C CA . LEU A 1 246 ? -11.078 24.547 -2.01 1 74.38 246 LEU A CA 1
ATOM 1893 C C . LEU A 1 246 ? -12.43 25.141 -1.647 1 74.38 246 LEU A C 1
ATOM 1895 O O . LEU A 1 246 ? -12.695 26.312 -1.96 1 74.38 246 LEU A O 1
ATOM 1899 N N . LYS A 1 247 ? -13.234 24.453 -1.084 1 80.94 247 LYS A N 1
ATOM 1900 C CA . LYS A 1 247 ? -14.531 24.953 -0.631 1 80.94 247 LYS A CA 1
ATOM 1901 C C . LYS A 1 247 ? -14.828 24.5 0.796 1 80.94 247 LYS A C 1
ATOM 1903 O O . LYS A 1 247 ? -14.281 23.484 1.256 1 80.94 247 LYS A O 1
ATOM 1908 N N . ASN A 1 248 ? -15.453 25.281 1.56 1 88.06 248 ASN A N 1
ATOM 1909 C CA . ASN A 1 248 ? -16.031 24.922 2.855 1 88.06 248 ASN A CA 1
ATOM 1910 C C . ASN A 1 248 ? -14.938 24.734 3.912 1 88.06 248 ASN A C 1
ATOM 1912 O O . ASN A 1 248 ? -15.055 23.875 4.777 1 88.06 248 ASN A O 1
ATOM 1916 N N . LEU A 1 249 ? -13.922 25.531 3.836 1 93.69 249 LEU A N 1
ATOM 1917 C CA . LEU A 1 249 ? -12.773 25.375 4.73 1 93.69 249 LEU A CA 1
ATOM 1918 C C . LEU A 1 249 ? -13.188 25.609 6.18 1 93.69 249 LEU A C 1
ATOM 1920 O O . LEU A 1 249 ? -12.734 24.891 7.078 1 93.69 249 LEU A O 1
ATOM 1924 N N . ASP A 1 250 ? -14.07 26.609 6.395 1 95.38 250 ASP A N 1
ATOM 1925 C CA . ASP A 1 250 ? -14.516 26.906 7.754 1 95.38 250 ASP A CA 1
ATOM 1926 C C . ASP A 1 250 ? -15.297 25.719 8.336 1 95.38 250 ASP A C 1
ATOM 1928 O O . ASP A 1 250 ? -15.172 25.406 9.523 1 95.38 250 ASP A O 1
ATOM 1932 N N . ILE A 1 251 ? -16.094 25.125 7.488 1 96.44 251 ILE A N 1
ATOM 1933 C CA . ILE A 1 251 ? -16.859 23.969 7.926 1 96.44 251 ILE A CA 1
ATOM 1934 C C . ILE A 1 251 ? -15.914 22.828 8.281 1 96.44 251 ILE A C 1
ATOM 1936 O O . ILE A 1 251 ? -16.094 22.156 9.305 1 96.44 251 ILE A O 1
ATOM 1940 N N . ILE A 1 252 ? -14.922 22.547 7.52 1 96.81 252 ILE A N 1
ATOM 1941 C CA . ILE A 1 252 ? -13.945 21.484 7.746 1 96.81 252 ILE A CA 1
ATOM 1942 C C . ILE A 1 252 ? -13.195 21.734 9.047 1 96.81 252 ILE A C 1
ATOM 1944 O O . ILE A 1 252 ? -12.984 20.828 9.844 1 96.81 252 ILE A O 1
ATOM 1948 N N . LEU A 1 253 ? -12.797 23.031 9.25 1 98 253 LEU A N 1
ATOM 1949 C CA . LEU A 1 253 ? -12.156 23.406 10.508 1 98 253 LEU A CA 1
ATOM 1950 C C . LEU A 1 253 ? -13.047 23.047 11.695 1 98 253 LEU A C 1
ATOM 1952 O O . LEU A 1 253 ? -12.578 22.453 12.672 1 98 253 LEU A O 1
ATOM 1956 N N . ASP A 1 254 ? -14.312 23.375 11.57 1 98.12 254 ASP A N 1
ATOM 1957 C CA . ASP A 1 254 ? -15.258 23.141 12.656 1 98.12 254 ASP A CA 1
ATOM 1958 C C . ASP A 1 254 ? -15.43 21.641 12.922 1 98.12 254 ASP A C 1
ATOM 1960 O O . ASP A 1 254 ? -15.586 21.219 14.07 1 98.12 254 ASP A O 1
ATOM 1964 N N . LEU A 1 255 ? -15.422 20.844 11.953 1 97.88 255 LEU A N 1
ATOM 1965 C CA . LEU A 1 255 ? -15.539 19.406 12.117 1 97.88 255 LEU A CA 1
ATOM 1966 C C . LEU A 1 255 ? -14.359 18.859 12.922 1 97.88 255 LEU A C 1
ATOM 1968 O O . LEU A 1 255 ? -14.547 18.016 13.805 1 97.88 255 LEU A O 1
ATOM 1972 N N . GLY A 1 256 ? -13.164 19.344 12.617 1 98.5 256 GLY A N 1
ATOM 1973 C CA . GLY A 1 256 ? -12 18.938 13.391 1 98.5 256 GLY A CA 1
ATOM 1974 C C . GLY A 1 256 ? -12.062 19.406 14.836 1 98.5 256 GLY A C 1
ATOM 1975 O O . GLY A 1 256 ? -11.75 18.641 15.75 1 98.5 256 GLY A O 1
ATOM 1976 N N . TYR A 1 257 ? -12.492 20.672 14.961 1 98.56 257 TYR A N 1
ATOM 1977 C CA . TYR A 1 257 ? -12.625 21.25 16.297 1 98.56 257 TYR A CA 1
ATOM 1978 C C . TYR A 1 257 ? -13.617 20.453 17.141 1 98.56 257 TYR A C 1
ATOM 1980 O O . TYR A 1 257 ? -13.289 20.031 18.25 1 98.56 257 TYR A O 1
ATOM 1988 N N . ASN A 1 258 ? -14.766 20.203 16.594 1 98.06 258 ASN A N 1
ATOM 1989 C CA . ASN A 1 258 ? -15.836 19.516 17.328 1 98.06 258 ASN A CA 1
ATOM 1990 C C . ASN A 1 258 ? -15.469 18.062 17.641 1 98.06 258 ASN A C 1
ATOM 1992 O O . ASN A 1 258 ? -15.75 17.578 18.734 1 98.06 258 ASN A O 1
ATOM 1996 N N . ALA A 1 259 ? -14.883 17.406 16.719 1 98 259 ALA A N 1
ATOM 1997 C CA . ALA A 1 259 ? -14.453 16.031 16.953 1 98 259 ALA A CA 1
ATOM 1998 C C . ALA A 1 259 ? -13.445 15.961 18.109 1 98 259 ALA A C 1
ATOM 2000 O O . ALA A 1 259 ? -13.5 15.039 18.922 1 98 259 ALA A O 1
ATOM 2001 N N . THR A 1 260 ? -12.562 16.906 18.125 1 98.06 260 THR A N 1
ATOM 2002 C CA . THR A 1 260 ? -11.547 16.938 19.172 1 98.06 260 THR A CA 1
ATOM 2003 C C . THR A 1 260 ? -12.172 17.25 20.531 1 98.06 260 THR A C 1
ATOM 2005 O O . THR A 1 260 ? -11.875 16.578 21.516 1 98.06 260 THR A O 1
ATOM 2008 N N . MET A 1 261 ? -13.023 18.234 20.562 1 96.44 261 MET A N 1
ATOM 2009 C CA . MET A 1 261 ? -13.719 18.578 21.797 1 96.44 261 MET A CA 1
ATOM 2010 C C . MET A 1 261 ? -14.469 17.375 22.359 1 96.44 261 MET A C 1
ATOM 2012 O O . MET A 1 261 ? -14.406 17.094 23.547 1 96.44 261 MET A O 1
ATOM 2016 N N . ASN A 1 262 ? -15.133 16.625 21.484 1 95.69 262 ASN A N 1
ATOM 2017 C CA . ASN A 1 262 ? -15.875 15.43 21.891 1 95.69 262 ASN A CA 1
ATOM 2018 C C . ASN A 1 262 ? -14.938 14.352 22.438 1 95.69 262 ASN A C 1
ATOM 2020 O O . ASN A 1 262 ? -15.25 13.695 23.438 1 95.69 262 ASN A O 1
ATOM 2024 N N . ALA A 1 263 ? -13.844 14.172 21.766 1 94.94 263 ALA A N 1
ATOM 2025 C CA . ALA A 1 263 ? -12.875 13.172 22.203 1 94.94 263 ALA A CA 1
ATOM 2026 C C . ALA A 1 263 ? -12.297 13.516 23.562 1 94.94 263 ALA A C 1
ATOM 2028 O O . ALA A 1 263 ? -12.094 12.641 24.406 1 94.94 263 ALA A O 1
ATOM 2029 N N . LEU A 1 264 ? -12.016 14.75 23.797 1 93.06 264 LEU A N 1
ATOM 2030 C CA . LEU A 1 264 ? -11.422 15.211 25.062 1 93.06 264 LEU A CA 1
ATOM 2031 C C . LEU A 1 264 ? -12.422 15.102 26.203 1 93.06 264 LEU A C 1
ATOM 2033 O O . LEU A 1 264 ? -12.055 14.742 27.328 1 93.06 264 LEU A O 1
ATOM 2037 N N . LYS A 1 265 ? -13.617 15.367 25.938 1 89 265 LYS A N 1
ATOM 2038 C CA . LYS A 1 265 ? -14.656 15.266 26.969 1 89 265 LYS A CA 1
ATOM 2039 C C . LYS A 1 265 ? -14.859 13.82 27.406 1 89 265 LYS A C 1
ATOM 2041 O O . LYS A 1 265 ? -15.141 13.555 28.578 1 89 265 LYS A O 1
ATOM 2046 N N . ASN A 1 266 ? -14.68 12.891 26.516 1 82.56 266 ASN A N 1
ATOM 2047 C CA . ASN A 1 266 ? -14.898 11.469 26.781 1 82.56 266 ASN A CA 1
ATOM 2048 C C . ASN A 1 266 ? -13.633 10.805 27.312 1 82.56 266 ASN A C 1
ATOM 2050 O O . ASN A 1 266 ? -13.656 9.633 27.688 1 82.56 266 ASN A O 1
ATOM 2054 N N . SER A 1 267 ? -12.617 11.461 27.172 1 75.94 267 SER A N 1
ATOM 2055 C CA . SER A 1 267 ? -11.352 10.891 27.625 1 75.94 267 SER A CA 1
ATOM 2056 C C . SER A 1 267 ? -11.094 11.195 29.094 1 75.94 267 SER A C 1
ATOM 2058 O O . SER A 1 267 ? -11.648 12.156 29.641 1 75.94 267 SER A O 1
ATOM 2060 N N . ASP A 1 268 ? -10.641 10.164 29.812 1 59.28 268 ASP A N 1
ATOM 2061 C CA . ASP A 1 268 ? -10.25 10.359 31.203 1 59.28 268 ASP A CA 1
ATOM 2062 C C . ASP A 1 268 ? -9.234 11.492 31.328 1 59.28 268 ASP A C 1
ATOM 2064 O O . ASP A 1 268 ? -8.93 11.93 32.438 1 59.28 268 ASP A O 1
ATOM 2068 N N . LEU A 1 269 ? -8.672 11.875 30.359 1 51.25 269 LEU A N 1
ATOM 2069 C CA . LEU A 1 269 ? -7.664 12.922 30.422 1 51.25 269 LEU A CA 1
ATOM 2070 C C . LEU A 1 269 ? -8.258 14.219 30.969 1 51.25 269 LEU A C 1
ATOM 2072 O O . LEU A 1 269 ? -7.605 14.93 31.75 1 51.25 269 LEU A O 1
ATOM 2076 N N . ALA A 1 270 ? -9.57 14.5 30.484 1 47.94 270 ALA A N 1
ATOM 2077 C CA . ALA A 1 270 ? -10.273 15.648 31.047 1 47.94 270 ALA A CA 1
ATOM 2078 C C . ALA A 1 270 ? -10.422 15.516 32.562 1 47.94 270 ALA A C 1
ATOM 2080 O O . ALA A 1 270 ? -10.305 16.5 33.281 1 47.94 270 ALA A O 1
ATOM 2081 N N . SER A 1 271 ? -10.617 14.273 32.812 1 46.59 271 SER A N 1
ATOM 2082 C CA . SER A 1 271 ? -10.789 14.117 34.281 1 46.59 271 SER A CA 1
ATOM 2083 C C . SER A 1 271 ? -9.5 14.445 35 1 46.59 271 SER A C 1
ATOM 2085 O O . SER A 1 271 ? -9.539 15.062 36.094 1 46.59 271 SER A O 1
ATOM 2087 N N . GLU A 1 272 ? -8.453 14.023 34.406 1 44.78 272 GLU A N 1
ATOM 2088 C CA . GLU A 1 272 ? -7.215 14.273 35.125 1 44.78 272 GLU A CA 1
ATOM 2089 C C . GLU A 1 272 ? -6.812 15.742 35.031 1 44.78 272 GLU A C 1
ATOM 2091 O O . GLU A 1 272 ? -6.289 16.312 36 1 44.78 272 GLU A O 1
ATOM 2096 N N . LEU A 1 273 ? -7.133 16.297 33.938 1 45.41 273 LEU A N 1
ATOM 2097 C CA . LEU A 1 273 ? -6.809 17.703 33.812 1 45.41 273 LEU A CA 1
ATOM 2098 C C . LEU A 1 273 ? -7.719 18.562 34.688 1 45.41 273 LEU A C 1
ATOM 2100 O O . LEU A 1 273 ? -7.266 19.516 35.312 1 45.41 273 LEU A O 1
ATOM 2104 N N . LEU A 1 274 ? -9.023 18.125 34.656 1 45.44 274 LEU A N 1
ATOM 2105 C CA . LEU A 1 274 ? -9.93 18.797 35.594 1 45.44 274 LEU A CA 1
ATOM 2106 C C . LEU A 1 274 ? -9.5 18.578 37.031 1 45.44 274 LEU A C 1
ATOM 2108 O O . LEU A 1 274 ? -9.547 19.5 37.844 1 45.44 274 LEU A O 1
ATOM 2112 N N . SER A 1 275 ? -9.148 17.344 37.062 1 44.72 275 SER A N 1
ATOM 2113 C CA . SER A 1 275 ? -8.727 17.125 38.469 1 44.72 275 SER A CA 1
ATOM 2114 C C . SER A 1 275 ? -7.488 17.969 38.781 1 44.72 275 SER A C 1
ATOM 2116 O O . SER A 1 275 ? -7.395 18.531 39.875 1 44.72 275 SER A O 1
ATOM 2118 N N . ALA A 1 276 ? -6.691 18.156 37.781 1 42.81 276 ALA A N 1
ATOM 2119 C CA . ALA A 1 276 ? -5.504 18.969 38.062 1 42.81 276 ALA A CA 1
ATOM 2120 C C . ALA A 1 276 ? -5.859 20.438 38.188 1 42.81 276 ALA A C 1
ATOM 2122 O O . ALA A 1 276 ? -5.363 21.141 39.062 1 42.81 276 ALA A O 1
ATOM 2123 N N . ALA A 1 277 ? -6.828 20.875 37.406 1 44.41 277 ALA A N 1
ATOM 2124 C CA . ALA A 1 277 ? -7.332 22.25 37.5 1 44.41 277 ALA A CA 1
ATOM 2125 C C . ALA A 1 277 ? -8.102 22.438 38.812 1 44.41 277 ALA A C 1
ATOM 2127 O O . ALA A 1 277 ? -7.961 23.469 39.469 1 44.41 277 ALA A O 1
ATOM 2128 N N . GLU A 1 278 ? -8.93 21.438 39.094 1 46.03 278 GLU A N 1
ATOM 2129 C CA . GLU A 1 278 ? -9.656 21.484 40.375 1 46.03 278 GLU A CA 1
ATOM 2130 C C . GLU A 1 278 ? -8.695 21.438 41.562 1 46.03 278 GLU A C 1
ATOM 2132 O O . GLU A 1 278 ? -8.898 22.141 42.531 1 46.03 278 GLU A O 1
ATOM 2137 N N . LEU A 1 279 ? -7.77 20.625 41.438 1 40.41 279 LEU A N 1
ATOM 2138 C CA . LEU A 1 279 ? -6.77 20.547 42.469 1 40.41 279 LEU A CA 1
ATOM 2139 C C . LEU A 1 279 ? -5.98 21.844 42.594 1 40.41 279 LEU A C 1
ATOM 2141 O O . LEU A 1 279 ? -5.688 22.312 43.688 1 40.41 279 LEU A O 1
ATOM 2145 N N . GLU A 1 280 ? -5.695 22.5 41.312 1 41.94 280 GLU A N 1
ATOM 2146 C CA . GLU A 1 280 ? -5.09 23.828 41.344 1 41.94 280 GLU A CA 1
ATOM 2147 C C . GLU A 1 280 ? -6.051 24.844 41.938 1 41.94 280 GLU A C 1
ATOM 2149 O O . GLU A 1 280 ? -5.637 25.734 42.688 1 41.94 280 GLU A O 1
ATOM 2154 N N . ALA A 1 281 ? -7.238 24.641 41.562 1 51.34 281 ALA A N 1
ATOM 2155 C CA . ALA A 1 281 ? -8.281 25.516 42.094 1 51.34 281 ALA A CA 1
ATOM 2156 C C . ALA A 1 281 ? -8.492 25.297 43.594 1 51.34 281 ALA A C 1
ATOM 2158 O O . ALA A 1 281 ? -8.695 26.266 44.344 1 51.34 281 ALA A O 1
ATOM 2159 N N . MET A 1 282 ? -8.445 24.141 44 1 41.47 282 MET A N 1
ATOM 2160 C CA . MET A 1 282 ? -8.594 23.812 45.406 1 41.47 282 MET A CA 1
ATOM 2161 C C . MET A 1 282 ? -7.367 24.25 46.219 1 41.47 282 MET A C 1
ATOM 2163 O O . MET A 1 282 ? -7.469 24.562 47.406 1 41.47 282 MET A O 1
ATOM 2167 N N . ASN A 1 283 ? -6.145 24.016 45.5 1 41.88 283 ASN A N 1
ATOM 2168 C CA . ASN A 1 283 ? -4.945 24.375 46.219 1 41.88 283 ASN A CA 1
ATOM 2169 C C . ASN A 1 283 ? -4.754 25.891 46.25 1 41.88 283 ASN A C 1
ATOM 2171 O O . ASN A 1 283 ? -3.76 26.391 46.781 1 41.88 283 ASN A O 1
ATOM 2175 N N . GLY A 1 284 ? -5.672 26.828 46.062 1 39.84 284 GLY A N 1
ATOM 2176 C CA . GLY A 1 284 ? -5.645 28.281 46.219 1 39.84 284 GLY A CA 1
ATOM 2177 C C . GLY A 1 284 ? -4.617 28.953 45.312 1 39.84 284 GLY A C 1
ATOM 2178 O O . GLY A 1 284 ? -4.23 30.094 45.594 1 39.84 284 GLY A O 1
ATOM 2179 N N . PHE A 1 285 ? -3.67 28.219 44.594 1 38.31 285 PHE A N 1
ATOM 2180 C CA . PHE A 1 285 ? -2.703 28.953 43.812 1 38.31 285 PHE A CA 1
ATOM 2181 C C . PHE A 1 285 ? -3.404 29.75 42.719 1 38.31 285 PHE A C 1
ATOM 2183 O O . PHE A 1 285 ? -3.953 29.172 41.75 1 38.31 285 PHE A O 1
ATOM 2190 N N . SER A 1 286 ? -4.02 30.906 42.969 1 36.66 286 SER A N 1
ATOM 2191 C CA . SER A 1 286 ? -4.281 31.969 42 1 36.66 286 SER A CA 1
ATOM 2192 C C . SER A 1 286 ? -3.064 32.219 41.125 1 36.66 286 SER A C 1
ATOM 2194 O O . SER A 1 286 ? -1.967 32.469 41.625 1 36.66 286 SER A O 1
ATOM 2196 N N . MET A 1 287 ? -2.838 31.609 40.062 1 35.97 287 MET A N 1
ATOM 2197 C CA . MET A 1 287 ? -1.791 32.094 39.156 1 35.97 287 MET A CA 1
ATOM 2198 C C . MET A 1 287 ? -1.814 33.625 39.094 1 35.97 287 MET A C 1
ATOM 2200 O O . MET A 1 287 ? -2.859 34.219 38.844 1 35.97 287 MET A O 1
ATOM 2204 N N . ASP A 1 288 ? -1.06 34.375 39.812 1 33.03 288 ASP A N 1
ATOM 2205 C CA . ASP A 1 288 ? -0.821 35.812 39.75 1 33.03 288 ASP A CA 1
ATOM 2206 C C . ASP A 1 288 ? -0.663 36.281 38.312 1 33.03 288 ASP A C 1
ATOM 2208 O O . ASP A 1 288 ? 0.183 35.781 37.594 1 33.03 288 ASP A O 1
ATOM 2212 N N . PRO A 1 289 ? -1.62 37.031 37.719 1 37.69 289 PRO A N 1
ATOM 2213 C CA . PRO A 1 289 ? -1.56 37.625 36.375 1 37.69 289 PRO A CA 1
ATOM 2214 C C . PRO A 1 289 ? -0.252 38.375 36.125 1 37.69 289 PRO A C 1
ATOM 2216 O O . PRO A 1 289 ? 0.107 38.625 34.969 1 37.69 289 PRO A O 1
ATOM 2219 N N . SER A 1 290 ? 0.346 39.062 37 1 36.16 290 SER A N 1
ATOM 2220 C CA . SER A 1 290 ? 1.541 39.875 36.875 1 36.16 290 SER A CA 1
ATOM 2221 C C . SER A 1 290 ? 2.74 39.062 36.438 1 36.16 290 SER A C 1
ATOM 2223 O O . SER A 1 290 ? 3.744 39.625 35.969 1 36.16 290 SER A O 1
ATOM 2225 N N . ILE A 1 291 ? 2.912 37.812 36.781 1 34.34 291 ILE A N 1
ATOM 2226 C CA . ILE A 1 291 ? 4.023 36.969 36.312 1 34.34 291 ILE A CA 1
ATOM 2227 C C . ILE A 1 291 ? 3.752 36.5 34.875 1 34.34 291 ILE A C 1
ATOM 2229 O O . ILE A 1 291 ? 4.613 35.875 34.25 1 34.34 291 ILE A O 1
ATOM 2233 N N . ILE A 1 292 ? 2.504 36.406 34.344 1 32.56 292 ILE A N 1
ATOM 2234 C CA . ILE A 1 292 ? 2.27 36.5 32.906 1 32.56 292 ILE A CA 1
ATOM 2235 C C . ILE A 1 292 ? 2.4 37.938 32.438 1 32.56 292 ILE A C 1
ATOM 2237 O O . ILE A 1 292 ? 1.833 38.844 33.062 1 32.56 292 ILE A O 1
ATOM 2241 N N . GLY A 1 293 ? 3.564 38.344 31.859 1 30.03 293 GLY A N 1
ATOM 2242 C CA . GLY A 1 293 ? 3.896 39.688 31.406 1 30.03 293 GLY A CA 1
ATOM 2243 C C . GLY A 1 293 ? 2.717 40.406 30.781 1 30.03 293 GLY A C 1
ATOM 2244 O O . GLY A 1 293 ? 1.851 39.781 30.156 1 30.03 293 GLY A O 1
ATOM 2245 N N . ASN A 1 294 ? 2.154 41.312 31.5 1 29.19 294 ASN A N 1
ATOM 2246 C CA . ASN A 1 294 ? 1.224 42.312 30.969 1 29.19 294 ASN A CA 1
ATOM 2247 C C . ASN A 1 294 ? 1.673 42.844 29.609 1 29.19 294 ASN A C 1
ATOM 2249 O O . ASN A 1 294 ? 2.762 43.406 29.484 1 29.19 294 ASN A O 1
ATOM 2253 N N . PRO A 1 295 ? 1.137 42.344 28.531 1 28.17 295 PRO A N 1
ATOM 2254 C CA . PRO A 1 295 ? 1.554 43.094 27.344 1 28.17 295 PRO A CA 1
ATOM 2255 C C . PRO A 1 295 ? 1.302 44.594 27.453 1 28.17 295 PRO A C 1
ATOM 2257 O O . PRO A 1 295 ? 1.542 45.344 26.5 1 28.17 295 PRO A O 1
ATOM 2260 N N . GLN A 1 296 ? 0.553 45.062 28.516 1 25.08 296 GLN A N 1
ATOM 2261 C CA . GLN A 1 296 ? 0.311 46.469 28.281 1 25.08 296 GLN A CA 1
ATOM 2262 C C . GLN A 1 296 ? 1.551 47.312 28.609 1 25.08 296 GLN A C 1
ATOM 2264 O O . GLN A 1 296 ? 1.626 48.469 28.25 1 25.08 296 GLN A O 1
ATOM 2269 N N . ASP A 1 297 ? 2.379 46.969 29.578 1 23.44 297 ASP A N 1
ATOM 2270 C CA . ASP A 1 297 ? 3.434 47.969 29.656 1 23.44 297 ASP A CA 1
ATOM 2271 C C . ASP A 1 297 ? 4.48 47.75 28.562 1 23.44 297 ASP A C 1
ATOM 2273 O O . ASP A 1 297 ? 4.844 46.594 28.266 1 23.44 297 ASP A O 1
ATOM 2277 N N . MET B 1 1 ? 10.141 -58.375 21.875 1 31.78 1 MET B N 1
ATOM 2278 C CA . MET B 1 1 ? 9.383 -57.656 20.859 1 31.78 1 MET B CA 1
ATOM 2279 C C . MET B 1 1 ? 10.164 -56.469 20.344 1 31.78 1 MET B C 1
ATOM 2281 O O . MET B 1 1 ? 10.188 -55.406 21 1 31.78 1 MET B O 1
ATOM 2285 N N . CYS B 1 2 ? 11.359 -56.656 19.828 1 34.19 2 CYS B N 1
ATOM 2286 C CA . CYS B 1 2 ? 12.422 -55.844 19.266 1 34.19 2 CYS B CA 1
ATOM 2287 C C . CYS B 1 2 ? 11.898 -54.969 18.156 1 34.19 2 CYS B C 1
ATOM 2289 O O . CYS B 1 2 ? 11.594 -55.438 17.062 1 34.19 2 CYS B O 1
ATOM 2291 N N . ILE B 1 3 ? 10.914 -54.062 18.562 1 47.28 3 ILE B N 1
ATOM 2292 C CA . ILE B 1 3 ? 10.594 -53.062 17.547 1 47.28 3 ILE B CA 1
ATOM 2293 C C . ILE B 1 3 ? 11.875 -52.594 16.875 1 47.28 3 ILE B C 1
ATOM 2295 O O . ILE B 1 3 ? 12.75 -52 17.516 1 47.28 3 ILE B O 1
ATOM 2299 N N . SER B 1 4 ? 12.25 -53.312 15.812 1 45.41 4 SER B N 1
ATOM 2300 C CA . SER B 1 4 ? 13.477 -53.094 15.039 1 45.41 4 SER B CA 1
ATOM 2301 C C . SER B 1 4 ? 13.656 -51.594 14.703 1 45.41 4 SER B C 1
ATOM 2303 O O . SER B 1 4 ? 12.688 -50.844 14.703 1 45.41 4 SER B O 1
ATOM 2305 N N . LEU B 1 5 ? 14.844 -51.188 14.758 1 50.19 5 LEU B N 1
ATOM 2306 C CA . LEU B 1 5 ? 15.266 -49.875 14.312 1 50.19 5 LEU B CA 1
ATOM 2307 C C . LEU B 1 5 ? 14.477 -49.438 13.078 1 50.19 5 LEU B C 1
ATOM 2309 O O . LEU B 1 5 ? 14.102 -48.281 12.953 1 50.19 5 LEU B O 1
ATOM 2313 N N . TYR B 1 6 ? 14.141 -50.469 12.273 1 45.91 6 TYR B N 1
ATOM 2314 C CA . TYR B 1 6 ? 13.305 -50.219 11.109 1 45.91 6 TYR B CA 1
ATOM 2315 C C . TYR B 1 6 ? 11.914 -49.75 11.531 1 45.91 6 TYR B C 1
ATOM 2317 O O . TYR B 1 6 ? 11.312 -48.875 10.891 1 45.91 6 TYR B O 1
ATOM 2325 N N . GLY B 1 7 ? 11.438 -50.312 12.539 1 47.41 7 GLY B N 1
ATOM 2326 C CA . GLY B 1 7 ? 10.148 -49.906 13.062 1 47.41 7 GLY B CA 1
ATOM 2327 C C . GLY B 1 7 ? 10.148 -48.5 13.625 1 47.41 7 GLY B C 1
ATOM 2328 O O . GLY B 1 7 ? 9.211 -47.719 13.414 1 47.41 7 GLY B O 1
ATOM 2329 N N . ILE B 1 8 ? 11.203 -48.125 14.258 1 48.94 8 ILE B N 1
ATOM 2330 C CA . ILE B 1 8 ? 11.281 -46.781 14.82 1 48.94 8 ILE B CA 1
ATOM 2331 C C . ILE B 1 8 ? 11.438 -45.75 13.703 1 48.94 8 ILE B C 1
ATOM 2333 O O . ILE B 1 8 ? 10.781 -44.719 13.719 1 48.94 8 ILE B O 1
ATOM 2337 N N . ILE B 1 9 ? 12.391 -45.969 12.719 1 46.44 9 ILE B N 1
ATOM 2338 C CA . ILE B 1 9 ? 12.547 -45.062 11.594 1 46.44 9 ILE B CA 1
ATOM 2339 C C . ILE B 1 9 ? 11.242 -45 10.797 1 46.44 9 ILE B C 1
ATOM 2341 O O . ILE B 1 9 ? 10.797 -43.938 10.398 1 46.44 9 ILE B O 1
ATOM 2345 N N . LEU B 1 10 ? 10.648 -46.219 10.547 1 46.34 10 LEU B N 1
ATOM 2346 C CA . LEU B 1 10 ? 9.344 -46.25 9.898 1 46.34 10 LEU B CA 1
ATOM 2347 C C . LEU B 1 10 ? 8.312 -45.5 10.742 1 46.34 10 LEU B C 1
ATOM 2349 O O . LEU B 1 10 ? 7.492 -44.75 10.211 1 46.34 10 LEU B O 1
ATOM 2353 N N . ILE B 1 11 ? 8.289 -45.688 12.031 1 47.44 11 ILE B N 1
ATOM 2354 C CA . ILE B 1 11 ? 7.406 -44.938 12.914 1 47.44 11 ILE B CA 1
ATOM 2355 C C . ILE B 1 11 ? 7.789 -43.469 12.883 1 47.44 11 ILE B C 1
ATOM 2357 O O . ILE B 1 11 ? 6.918 -42.594 12.836 1 47.44 11 ILE B O 1
ATOM 2361 N N . GLN B 1 12 ? 9.062 -43.094 13.031 1 44.69 12 GLN B N 1
ATOM 2362 C CA . GLN B 1 12 ? 9.461 -41.719 12.914 1 44.69 12 GLN B CA 1
ATOM 2363 C C . GLN B 1 12 ? 9.086 -41.156 11.547 1 44.69 12 GLN B C 1
ATOM 2365 O O . GLN B 1 12 ? 8.625 -40 11.438 1 44.69 12 GLN B O 1
ATOM 2370 N N . ILE B 1 13 ? 9.477 -41.844 10.445 1 44.59 13 ILE B N 1
ATOM 2371 C CA . ILE B 1 13 ? 8.977 -41.469 9.125 1 44.59 13 ILE B CA 1
ATOM 2372 C C . ILE B 1 13 ? 7.453 -41.5 9.117 1 44.59 13 ILE B C 1
ATOM 2374 O O . ILE B 1 13 ? 6.809 -40.594 8.594 1 44.59 13 ILE B O 1
ATOM 2378 N N . LEU B 1 14 ? 6.891 -42.594 9.641 1 46 14 LEU B N 1
ATOM 2379 C CA . LEU B 1 14 ? 5.441 -42.688 9.766 1 46 14 LEU B CA 1
ATOM 2380 C C . LEU B 1 14 ? 4.926 -41.688 10.797 1 46 14 LEU B C 1
ATOM 2382 O O . LEU B 1 14 ? 3.82 -41.156 10.656 1 46 14 LEU B O 1
ATOM 2386 N N . ASN B 1 15 ? 5.473 -41.75 12.023 1 42.78 15 ASN B N 1
ATOM 2387 C CA . ASN B 1 15 ? 5.07 -40.812 13.062 1 42.78 15 ASN B CA 1
ATOM 2388 C C . ASN B 1 15 ? 5.496 -39.375 12.719 1 42.78 15 ASN B C 1
ATOM 2390 O O . ASN B 1 15 ? 5.082 -38.438 13.383 1 42.78 15 ASN B O 1
ATOM 2394 N N . LYS B 1 16 ? 6.73 -39.312 12.273 1 44.22 16 LYS B N 1
ATOM 2395 C CA . LYS B 1 16 ? 6.945 -37.969 11.727 1 44.22 16 LYS B CA 1
ATOM 2396 C C . LYS B 1 16 ? 5.902 -37.625 10.664 1 44.22 16 LYS B C 1
ATOM 2398 O O . LYS B 1 16 ? 5.867 -38.25 9.602 1 44.22 16 LYS B O 1
ATOM 2403 N N . GLY B 1 17 ? 4.77 -37.531 10.977 1 49.16 17 GLY B N 1
ATOM 2404 C CA . GLY B 1 17 ? 3.623 -37.062 10.211 1 49.16 17 GLY B CA 1
ATOM 2405 C C . GLY B 1 17 ? 4 -36.438 8.883 1 49.16 17 GLY B C 1
ATOM 2406 O O . GLY B 1 17 ? 5.129 -35.969 8.703 1 49.16 17 GLY B O 1
ATOM 2407 N N . ILE B 1 18 ? 3.318 -36.938 7.742 1 62.25 18 ILE B N 1
ATOM 2408 C CA . ILE B 1 18 ? 3.584 -36.406 6.418 1 62.25 18 ILE B CA 1
ATOM 2409 C C . ILE B 1 18 ? 3.881 -34.906 6.523 1 62.25 18 ILE B C 1
ATOM 2411 O O . ILE B 1 18 ? 3.082 -34.125 7.078 1 62.25 18 ILE B O 1
ATOM 2415 N N . MET B 1 19 ? 5.145 -34.625 6.457 1 81.88 19 MET B N 1
ATOM 2416 C CA . MET B 1 19 ? 5.555 -33.219 6.504 1 81.88 19 MET B CA 1
ATOM 2417 C C . MET B 1 19 ? 4.727 -32.375 5.539 1 81.88 19 MET B C 1
ATOM 2419 O O . MET B 1 19 ? 4.602 -32.719 4.363 1 81.88 19 MET B O 1
ATOM 2423 N N . THR B 1 20 ? 3.975 -31.469 6.133 1 93.81 20 THR B N 1
ATOM 2424 C CA . THR B 1 20 ? 3.193 -30.547 5.312 1 93.81 20 THR B CA 1
ATOM 2425 C C . THR B 1 20 ? 4.062 -29.391 4.809 1 93.81 20 THR B C 1
ATOM 2427 O O . THR B 1 20 ? 4.758 -28.75 5.594 1 93.81 20 THR B O 1
ATOM 2430 N N . THR B 1 21 ? 4.148 -29.297 3.496 1 96.19 21 THR B N 1
ATOM 2431 C CA . THR B 1 21 ? 4.91 -28.219 2.867 1 96.19 21 THR B CA 1
ATOM 2432 C C . THR B 1 21 ? 3.979 -27.203 2.227 1 96.19 21 THR B C 1
ATOM 2434 O O . THR B 1 21 ? 3.094 -27.562 1.446 1 96.19 21 THR B O 1
ATOM 2437 N N . GLY B 1 22 ? 4.145 -25.938 2.684 1 98.56 22 GLY B N 1
ATOM 2438 C CA . GLY B 1 22 ? 3.441 -24.828 2.049 1 98.56 22 GLY B CA 1
ATOM 2439 C C . GLY B 1 22 ? 4.238 -24.172 0.934 1 98.56 22 GLY B C 1
ATOM 2440 O O . GLY B 1 22 ? 5.453 -24.016 1.046 1 98.56 22 GLY B O 1
ATOM 2441 N N . LEU B 1 23 ? 3.598 -23.891 -0.136 1 98.88 23 LEU B N 1
ATOM 2442 C CA . LEU B 1 23 ? 4.16 -23.172 -1.273 1 98.88 23 LEU B CA 1
ATOM 2443 C C . LEU B 1 23 ? 3.469 -21.828 -1.461 1 98.88 23 LEU B C 1
ATOM 2445 O O . LEU B 1 23 ? 2.25 -21.766 -1.645 1 98.88 23 LEU B O 1
ATOM 2449 N N . VAL B 1 24 ? 4.242 -20.75 -1.343 1 98.94 24 VAL B N 1
ATOM 2450 C CA . VAL B 1 24 ? 3.725 -19.406 -1.506 1 98.94 24 VAL 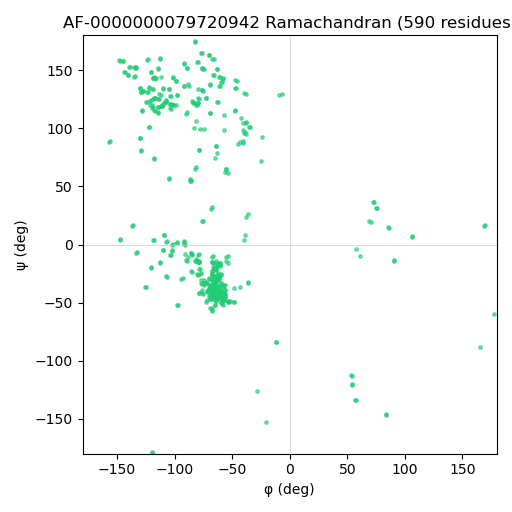B CA 1
ATOM 2451 C C . VAL B 1 24 ? 4.219 -18.812 -2.826 1 98.94 24 VAL B C 1
ATOM 2453 O O . VAL B 1 24 ? 5.426 -18.781 -3.086 1 98.94 24 VAL B O 1
ATOM 2456 N N . LEU B 1 25 ? 3.287 -18.391 -3.643 1 98.94 25 LEU B N 1
ATOM 2457 C CA . LEU B 1 25 ? 3.596 -17.906 -4.98 1 98.94 25 LEU B CA 1
ATOM 2458 C C . LEU B 1 25 ? 3.15 -16.453 -5.137 1 98.94 25 LEU B C 1
ATOM 2460 O O . LEU B 1 25 ? 1.955 -16.156 -5.086 1 98.94 25 LEU B O 1
ATOM 2464 N N . SER B 1 26 ? 4.062 -15.555 -5.379 1 98.75 26 SER B N 1
ATOM 2465 C CA . SER B 1 26 ? 3.77 -14.125 -5.492 1 98.75 26 SER B CA 1
ATOM 2466 C C . SER B 1 26 ? 3.121 -13.797 -6.832 1 98.75 26 SER B C 1
ATOM 2468 O O . SER B 1 26 ? 3.16 -14.609 -7.762 1 98.75 26 SER B O 1
ATOM 2470 N N . GLY B 1 27 ? 2.547 -12.602 -6.867 1 97.5 27 GLY B N 1
ATOM 2471 C CA . GLY B 1 27 ? 2.227 -12.023 -8.164 1 97.5 27 GLY B CA 1
ATOM 2472 C C . GLY B 1 27 ? 3.453 -11.594 -8.945 1 97.5 27 GLY B C 1
ATOM 2473 O O . GLY B 1 27 ? 4.551 -11.516 -8.391 1 97.5 27 GLY B O 1
ATOM 2474 N N . GLY B 1 28 ? 3.197 -11.406 -10.297 1 94.5 28 GLY B N 1
ATOM 2475 C CA . GLY B 1 28 ? 4.332 -10.984 -11.102 1 94.5 28 GLY B CA 1
ATOM 2476 C C . GLY B 1 28 ? 4.059 -11.047 -12.594 1 94.5 28 GLY B C 1
ATOM 2477 O O . GLY B 1 28 ? 4.988 -11.008 -13.406 1 94.5 28 GLY B O 1
ATOM 2478 N N . GLY B 1 29 ? 2.824 -11.133 -12.977 1 91.5 29 GLY B N 1
ATOM 2479 C CA . GLY B 1 29 ? 2.5 -11.242 -14.391 1 91.5 29 GLY B CA 1
ATOM 2480 C C . GLY B 1 29 ? 3.162 -12.43 -15.07 1 91.5 29 GLY B C 1
ATOM 2481 O O . GLY B 1 29 ? 3.158 -13.539 -14.523 1 91.5 29 GLY B O 1
ATOM 2482 N N . ILE B 1 30 ? 3.721 -12.211 -16.188 1 91.25 30 ILE B N 1
ATOM 2483 C CA . ILE B 1 30 ? 4.305 -13.281 -16.984 1 91.25 30 ILE B CA 1
ATOM 2484 C C . ILE B 1 30 ? 5.527 -13.852 -16.266 1 91.25 30 ILE B C 1
ATOM 2486 O O . ILE B 1 30 ? 5.934 -14.984 -16.531 1 91.25 30 ILE B O 1
ATOM 2490 N N . ARG B 1 31 ? 6.109 -13.039 -15.383 1 94.5 31 ARG B N 1
ATOM 2491 C CA . ARG B 1 31 ? 7.227 -13.539 -14.586 1 94.5 31 ARG B CA 1
ATOM 2492 C C . ARG B 1 31 ? 6.805 -14.727 -13.727 1 94.5 31 ARG B C 1
ATOM 2494 O O . ARG B 1 31 ? 7.648 -15.477 -13.242 1 94.5 31 ARG B O 1
ATOM 2501 N N . GLY B 1 32 ? 5.535 -14.859 -13.609 1 96.19 32 GLY B N 1
ATOM 2502 C CA . GLY B 1 32 ? 4.98 -15.984 -12.867 1 96.19 32 GLY B CA 1
ATOM 2503 C C . GLY B 1 32 ? 5.32 -17.328 -13.477 1 96.19 32 GLY B C 1
ATOM 2504 O O . GLY B 1 32 ? 5.191 -18.359 -12.82 1 96.19 32 GLY B O 1
ATOM 2505 N N . VAL B 1 33 ? 5.746 -17.328 -14.711 1 96.94 33 VAL B N 1
ATOM 2506 C CA . VAL B 1 33 ? 6.199 -18.562 -15.336 1 96.94 33 VAL B CA 1
ATOM 2507 C C . VAL B 1 33 ? 7.375 -19.156 -14.555 1 96.94 33 VAL B C 1
ATOM 2509 O O . VAL B 1 33 ? 7.57 -20.375 -14.531 1 96.94 33 VAL B O 1
ATOM 2512 N N . ALA B 1 34 ? 8.102 -18.328 -13.859 1 98.31 34 ALA B N 1
ATOM 2513 C CA . ALA B 1 34 ? 9.203 -18.797 -13.023 1 98.31 34 ALA B CA 1
ATOM 2514 C C . ALA B 1 34 ? 8.688 -19.688 -11.898 1 98.31 34 ALA B C 1
ATOM 2516 O O . ALA B 1 34 ? 9.422 -20.547 -11.391 1 98.31 34 ALA B O 1
ATOM 2517 N N . HIS B 1 35 ? 7.477 -19.453 -11.445 1 98.88 35 HIS B N 1
ATOM 2518 C CA . HIS B 1 35 ? 6.879 -20.359 -10.461 1 98.88 35 HIS B CA 1
ATOM 2519 C C . HIS B 1 35 ? 6.855 -21.797 -10.969 1 98.88 35 HIS B C 1
ATOM 2521 O O . HIS B 1 35 ? 7.074 -22.734 -10.203 1 98.88 35 HIS B O 1
ATOM 2527 N N . ILE B 1 36 ? 6.57 -21.969 -12.266 1 98.81 36 ILE B N 1
ATOM 2528 C CA . ILE B 1 36 ? 6.516 -23.281 -12.875 1 98.81 36 ILE B CA 1
ATOM 2529 C C . ILE B 1 36 ? 7.887 -23.953 -12.797 1 98.81 36 ILE B C 1
ATOM 2531 O O . ILE B 1 36 ? 7.996 -25.125 -12.445 1 98.81 36 ILE B O 1
ATOM 2535 N N . GLY B 1 37 ? 8.891 -23.172 -13.094 1 98.81 37 GLY B N 1
ATOM 2536 C CA . GLY B 1 37 ? 10.25 -23.688 -12.945 1 98.81 37 GLY B CA 1
ATOM 2537 C C . GLY B 1 37 ? 10.578 -24.094 -11.523 1 98.81 37 GLY B C 1
ATOM 2538 O O . GLY B 1 37 ? 11.219 -25.125 -11.305 1 98.81 37 GLY B O 1
ATOM 2539 N N . ALA B 1 38 ? 10.195 -23.297 -10.602 1 98.81 38 ALA B N 1
ATOM 2540 C CA . ALA B 1 38 ? 10.422 -23.625 -9.195 1 98.81 38 ALA B CA 1
ATOM 2541 C C . ALA B 1 38 ? 9.727 -24.922 -8.812 1 98.81 38 ALA B C 1
ATOM 2543 O O . ALA B 1 38 ? 10.32 -25.781 -8.148 1 98.81 38 ALA B O 1
ATOM 2544 N N . ILE B 1 39 ? 8.5 -25.109 -9.219 1 98.81 39 ILE B N 1
ATOM 2545 C CA . ILE B 1 39 ? 7.723 -26.312 -8.914 1 98.81 39 ILE B CA 1
ATOM 2546 C C . ILE B 1 39 ? 8.406 -27.531 -9.523 1 98.81 39 ILE B C 1
ATOM 2548 O O . ILE B 1 39 ? 8.523 -28.578 -8.875 1 98.81 39 ILE B O 1
ATOM 2552 N N . LYS B 1 40 ? 8.805 -27.391 -10.773 1 98.69 40 LYS B N 1
ATOM 2553 C CA . LYS B 1 40 ? 9.539 -28.469 -11.43 1 98.69 40 LYS B CA 1
ATOM 2554 C C . LYS B 1 40 ? 10.742 -28.922 -10.594 1 98.69 40 LYS B C 1
ATOM 2556 O O . LYS B 1 40 ? 10.93 -30.109 -10.359 1 98.69 40 LYS B O 1
ATOM 2561 N N . ALA B 1 41 ? 11.516 -27.969 -10.156 1 98.12 41 ALA B N 1
ATOM 2562 C CA . ALA B 1 41 ? 12.703 -28.266 -9.359 1 98.12 41 ALA B CA 1
ATOM 2563 C C . ALA B 1 41 ? 12.32 -28.922 -8.039 1 98.12 41 ALA B C 1
ATOM 2565 O O . ALA B 1 41 ? 12.953 -29.906 -7.617 1 98.12 41 ALA B O 1
ATOM 2566 N N . LEU B 1 42 ? 11.32 -28.406 -7.371 1 96.75 42 LEU B N 1
ATOM 2567 C CA . LEU B 1 42 ? 10.875 -28.984 -6.105 1 96.75 42 LEU B CA 1
ATOM 2568 C C . LEU B 1 42 ? 10.492 -30.453 -6.277 1 96.75 42 LEU B C 1
ATOM 2570 O O . LEU B 1 42 ? 10.922 -31.297 -5.496 1 96.75 42 LEU B O 1
ATOM 2574 N N . GLU B 1 43 ? 9.711 -30.719 -7.289 1 95.62 43 GLU B N 1
ATOM 2575 C CA . GLU B 1 43 ? 9.266 -32.094 -7.512 1 95.62 43 GLU B CA 1
ATOM 2576 C C . GLU B 1 43 ? 10.445 -33 -7.82 1 95.62 43 GLU B C 1
ATOM 2578 O O . GLU B 1 43 ? 10.477 -34.156 -7.363 1 95.62 43 GLU B O 1
ATOM 2583 N N . GLU B 1 44 ? 11.352 -32.531 -8.617 1 94.19 44 GLU B N 1
ATOM 2584 C CA . GLU B 1 44 ? 12.539 -33.312 -8.938 1 94.19 44 GLU B CA 1
ATOM 2585 C C . GLU B 1 44 ? 13.352 -33.625 -7.68 1 94.19 44 GLU B C 1
ATOM 2587 O O . GLU B 1 44 ? 14.062 -34.625 -7.625 1 94.19 44 GLU B O 1
ATOM 2592 N N . TYR B 1 45 ? 13.219 -32.781 -6.719 1 91.38 45 TYR B N 1
ATOM 2593 C CA . TYR B 1 45 ? 13.93 -32.969 -5.457 1 91.38 45 TYR B CA 1
ATOM 2594 C C . TYR B 1 45 ? 13.086 -33.781 -4.465 1 91.38 45 TYR B C 1
ATOM 2596 O O . TYR B 1 45 ? 13.484 -33.969 -3.312 1 91.38 45 TYR B O 1
ATOM 2604 N N . GLY B 1 46 ? 11.898 -34.156 -4.883 1 90.5 46 GLY B N 1
ATOM 2605 C CA . GLY B 1 46 ? 11.039 -35 -4.047 1 90.5 46 GLY B CA 1
ATOM 2606 C C . GLY B 1 46 ? 10.195 -34.188 -3.08 1 90.5 46 GLY B C 1
ATOM 2607 O O . GLY B 1 46 ? 9.719 -34.719 -2.072 1 90.5 46 GLY B O 1
ATOM 2608 N N . ILE B 1 47 ? 10.094 -32.906 -3.271 1 92.56 47 ILE B N 1
ATOM 2609 C CA . ILE B 1 47 ? 9.266 -32.031 -2.439 1 92.56 47 ILE B CA 1
ATOM 2610 C C . ILE B 1 47 ? 7.938 -31.766 -3.139 1 92.56 47 ILE B C 1
ATOM 2612 O O . ILE B 1 47 ? 7.91 -31.234 -4.246 1 92.56 47 ILE B O 1
ATOM 2616 N N . TYR B 1 48 ? 6.895 -32.156 -2.461 1 95.31 48 TYR B N 1
ATOM 2617 C CA . TYR B 1 48 ? 5.555 -32 -3.018 1 95.31 48 TYR B CA 1
ATOM 2618 C C . TYR B 1 48 ? 4.676 -31.156 -2.098 1 95.31 48 TYR B C 1
ATOM 2620 O O . TYR B 1 48 ? 4.121 -31.672 -1.123 1 95.31 48 TYR B O 1
ATOM 2628 N N . PRO B 1 49 ? 4.496 -29.922 -2.402 1 97.31 49 PRO B N 1
ATOM 2629 C CA . PRO B 1 49 ? 3.684 -29.047 -1.556 1 97.31 49 PRO B CA 1
ATOM 2630 C C . PRO B 1 49 ? 2.258 -29.562 -1.37 1 97.31 49 PRO B C 1
ATOM 2632 O O . PRO B 1 49 ? 1.663 -30.094 -2.311 1 97.31 49 PRO B O 1
ATOM 2635 N N . THR B 1 50 ? 1.743 -29.359 -0.175 1 97.19 50 THR B N 1
ATOM 2636 C CA . THR B 1 50 ? 0.388 -29.797 0.143 1 97.19 50 THR B CA 1
ATOM 2637 C C . THR B 1 50 ? -0.556 -28.609 0.247 1 97.19 50 THR B C 1
ATOM 2639 O O . THR B 1 50 ? -1.771 -28.75 0.097 1 97.19 50 THR B O 1
ATOM 2642 N N . HIS B 1 51 ? -0.018 -27.484 0.594 1 98.44 51 HIS B N 1
ATOM 2643 C CA . HIS B 1 51 ? -0.731 -26.219 0.711 1 98.44 51 HIS B CA 1
ATOM 2644 C C . HIS B 1 51 ? -0.12 -25.156 -0.198 1 98.44 51 HIS B C 1
ATOM 2646 O O . HIS B 1 51 ? 1.104 -25.062 -0.313 1 98.44 51 HIS B O 1
ATOM 2652 N N . ILE B 1 52 ? -0.987 -24.438 -0.872 1 98.88 52 ILE B N 1
ATOM 2653 C CA . ILE B 1 52 ? -0.523 -23.391 -1.77 1 98.88 52 ILE B CA 1
ATOM 2654 C C . ILE B 1 52 ? -1.268 -22.094 -1.47 1 98.88 52 ILE B C 1
ATOM 2656 O O . ILE B 1 52 ? -2.482 -22.094 -1.255 1 98.88 52 ILE B O 1
ATOM 2660 N N . ALA B 1 53 ? -0.611 -21.016 -1.322 1 98.94 53 ALA B N 1
ATOM 2661 C CA . ALA B 1 53 ? -1.161 -19.672 -1.329 1 98.94 53 ALA B CA 1
ATOM 2662 C C . ALA B 1 53 ? -0.576 -18.844 -2.473 1 98.94 53 ALA B C 1
ATOM 2664 O O . ALA B 1 53 ? 0.646 -18.75 -2.617 1 98.94 53 ALA B O 1
ATOM 2665 N N . GLY B 1 54 ? -1.438 -18.281 -3.291 1 98.88 54 GLY B N 1
ATOM 2666 C CA . GLY B 1 54 ? -0.953 -17.578 -4.465 1 98.88 54 GLY B CA 1
ATOM 2667 C C . GLY B 1 54 ? -1.704 -16.297 -4.738 1 98.88 54 GLY B C 1
ATOM 2668 O O . GLY B 1 54 ? -2.883 -16.172 -4.398 1 98.88 54 GLY B O 1
ATOM 2669 N N . THR B 1 55 ? -1.053 -15.391 -5.355 1 98.75 55 THR B N 1
ATOM 2670 C CA . THR B 1 55 ? -1.623 -14.117 -5.773 1 98.75 55 THR B CA 1
ATOM 2671 C C . THR B 1 55 ? -1.321 -13.844 -7.246 1 98.75 55 THR B C 1
ATOM 2673 O O . THR B 1 55 ? -0.178 -13.977 -7.684 1 98.75 55 THR B O 1
ATOM 2676 N N . SER B 1 56 ? -2.359 -13.375 -8.047 1 97.12 56 SER B N 1
ATOM 2677 C CA . SER B 1 56 ? -2.201 -13.023 -9.453 1 97.12 56 SER B CA 1
ATOM 2678 C C . SER B 1 56 ? -1.598 -14.18 -10.25 1 97.12 56 SER B C 1
ATOM 2680 O O . SER B 1 56 ? -2.139 -15.281 -10.258 1 97.12 56 SER B O 1
ATOM 2682 N N . ALA B 1 57 ? -0.473 -14.008 -10.867 1 96.38 57 ALA B N 1
ATOM 2683 C CA . ALA B 1 57 ? 0.179 -15.094 -11.594 1 96.38 57 ALA B CA 1
ATOM 2684 C C . ALA B 1 57 ? 0.439 -16.297 -10.68 1 96.38 57 ALA B C 1
ATOM 2686 O O . ALA B 1 57 ? 0.365 -17.438 -11.117 1 96.38 57 ALA B O 1
ATOM 2687 N N . GLY B 1 58 ? 0.73 -16 -9.453 1 98.56 58 GLY B N 1
ATOM 2688 C CA . GLY B 1 58 ? 0.884 -17.062 -8.484 1 98.56 58 GLY B CA 1
ATOM 2689 C C . GLY B 1 58 ? -0.398 -17.844 -8.234 1 98.56 58 GLY B C 1
ATOM 2690 O O . GLY B 1 58 ? -0.37 -19.047 -8.031 1 98.56 58 GLY B O 1
ATOM 2691 N N . ALA B 1 59 ? -1.498 -17.094 -8.188 1 98.62 59 ALA B N 1
ATOM 2692 C CA . ALA B 1 59 ? -2.795 -17.766 -8.055 1 98.62 59 ALA B CA 1
ATOM 2693 C C . ALA B 1 59 ? -3.082 -18.656 -9.266 1 98.62 59 ALA B C 1
ATOM 2695 O O . ALA B 1 59 ? -3.586 -19.766 -9.109 1 98.62 59 ALA B O 1
ATOM 2696 N N . ILE B 1 60 ? -2.742 -18.188 -10.438 1 96.94 60 ILE B N 1
ATOM 2697 C CA . ILE B 1 60 ? -2.969 -18.953 -11.664 1 96.94 60 ILE B CA 1
ATOM 2698 C C . ILE B 1 60 ? -2.129 -20.219 -11.641 1 96.94 60 ILE B C 1
ATOM 2700 O O . ILE B 1 60 ? -2.658 -21.328 -11.797 1 96.94 60 ILE B O 1
ATOM 2704 N N . VAL B 1 61 ? -0.862 -20.094 -11.406 1 98.56 61 VAL B N 1
ATOM 2705 C CA . VAL B 1 61 ? 0.028 -21.25 -11.359 1 98.56 61 VAL B CA 1
ATOM 2706 C C . VAL B 1 61 ? -0.399 -22.188 -10.227 1 98.56 61 VAL B C 1
ATOM 2708 O O . VAL B 1 61 ? -0.431 -23.406 -10.406 1 98.56 61 VAL B O 1
ATOM 2711 N N . GLY B 1 62 ? -0.707 -21.562 -9.078 1 98.88 62 GLY B N 1
ATOM 2712 C CA . GLY B 1 62 ? -1.176 -22.359 -7.961 1 98.88 62 GLY B CA 1
ATOM 2713 C C . GLY B 1 62 ? -2.414 -23.172 -8.289 1 98.88 62 GLY B C 1
ATOM 2714 O O . GLY B 1 62 ? -2.512 -24.344 -7.914 1 98.88 62 GLY B O 1
ATOM 2715 N N . ALA B 1 63 ? -3.332 -22.578 -8.977 1 98.75 63 ALA B N 1
ATOM 2716 C CA . ALA B 1 63 ? -4.566 -23.266 -9.352 1 98.75 63 ALA B CA 1
ATOM 2717 C C . ALA B 1 63 ? -4.285 -24.422 -10.32 1 98.75 63 ALA B C 1
ATOM 2719 O O . ALA B 1 63 ? -4.793 -25.531 -10.141 1 98.75 63 ALA B O 1
ATOM 2720 N N . LEU B 1 64 ? -3.492 -24.172 -11.328 1 98.5 64 LEU B N 1
ATOM 2721 C CA . LEU B 1 64 ? -3.139 -25.203 -12.297 1 98.5 64 LEU B CA 1
ATOM 2722 C C . LEU B 1 64 ? -2.41 -26.359 -11.617 1 98.5 64 LEU B C 1
ATOM 2724 O O . LEU B 1 64 ? -2.74 -27.531 -11.844 1 98.5 64 LEU B O 1
ATOM 2728 N N . TYR B 1 65 ? -1.478 -26.047 -10.758 1 98.81 65 TYR B N 1
ATOM 2729 C CA . TYR B 1 65 ? -0.701 -27.047 -10.047 1 98.81 65 TYR B CA 1
ATOM 2730 C C . TYR B 1 65 ? -1.592 -27.875 -9.125 1 98.81 65 TYR B C 1
ATOM 2732 O O . TYR B 1 65 ? -1.512 -29.109 -9.109 1 98.81 65 TYR B O 1
ATOM 2740 N N . ALA B 1 66 ? -2.447 -27.188 -8.422 1 98.75 66 ALA B N 1
ATOM 2741 C CA . ALA B 1 66 ? -3.348 -27.875 -7.5 1 98.75 66 ALA B CA 1
ATOM 2742 C C . ALA B 1 66 ? -4.352 -28.734 -8.258 1 98.75 66 ALA B C 1
ATOM 2744 O O . ALA B 1 66 ? -4.871 -29.719 -7.711 1 98.75 66 ALA B O 1
ATOM 2745 N N . ALA B 1 67 ? -4.617 -28.359 -9.477 1 98.31 67 ALA B N 1
ATOM 2746 C CA . ALA B 1 67 ? -5.555 -29.109 -10.305 1 98.31 67 ALA B CA 1
ATOM 2747 C C . ALA B 1 67 ? -4.891 -30.359 -10.891 1 98.31 67 ALA B C 1
ATOM 2749 O O . ALA B 1 67 ? -5.551 -31.172 -11.547 1 98.31 67 ALA B O 1
ATOM 2750 N N . GLY B 1 68 ? -3.559 -30.5 -10.734 1 97.88 68 GLY B N 1
ATOM 2751 C CA . GLY B 1 68 ? -2.873 -31.703 -11.148 1 97.88 68 GLY B CA 1
ATOM 2752 C C . GLY B 1 68 ? -2.053 -31.531 -12.414 1 97.88 68 GLY B C 1
ATOM 2753 O O . GLY B 1 68 ? -1.492 -32.5 -12.938 1 97.88 68 GLY B O 1
ATOM 2754 N N . CYS B 1 69 ? -1.948 -30.312 -12.883 1 98.19 69 CYS B N 1
ATOM 2755 C CA . CYS B 1 69 ? -1.135 -30.062 -14.07 1 98.19 69 CYS B CA 1
ATOM 2756 C C . CYS B 1 69 ? 0.347 -30.25 -13.766 1 98.19 69 CYS B C 1
ATOM 2758 O O . CYS B 1 69 ? 0.818 -29.828 -12.703 1 98.19 69 CYS B O 1
ATOM 2760 N N . ASN B 1 70 ? 1.015 -30.891 -14.703 1 98.06 70 ASN B N 1
ATOM 2761 C CA . ASN B 1 70 ? 2.469 -30.906 -14.6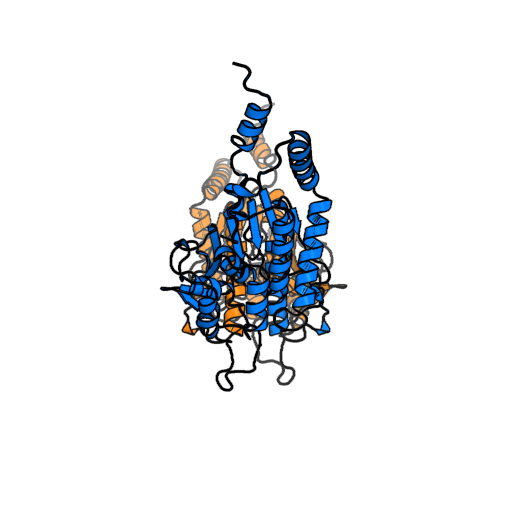02 1 98.06 70 ASN B CA 1
ATOM 2762 C C . ASN B 1 70 ? 3.086 -29.641 -15.164 1 98.06 70 ASN B C 1
ATOM 2764 O O . ASN B 1 70 ? 2.373 -28.766 -15.664 1 98.06 70 ASN B O 1
ATOM 2768 N N . TRP B 1 71 ? 4.402 -29.484 -15.016 1 98.38 71 TRP B N 1
ATOM 2769 C CA . TRP B 1 71 ? 5.039 -28.219 -15.359 1 98.38 71 TRP B CA 1
ATOM 2770 C C . TRP B 1 71 ? 4.902 -27.938 -16.859 1 98.38 71 TRP B C 1
ATOM 2772 O O . TRP B 1 71 ? 4.77 -26.781 -17.25 1 98.38 71 TRP B O 1
ATOM 2782 N N . GLU B 1 72 ? 4.863 -28.938 -17.719 1 98.25 72 GLU B N 1
ATOM 2783 C CA . GLU B 1 72 ? 4.723 -28.734 -19.156 1 98.25 72 GLU B CA 1
ATOM 2784 C C . GLU B 1 72 ? 3.346 -28.188 -19.5 1 98.25 72 GLU B C 1
ATOM 2786 O O . GLU B 1 72 ? 3.221 -27.297 -20.359 1 98.25 72 GLU B O 1
ATOM 2791 N N . GLU B 1 73 ? 2.377 -28.781 -18.859 1 97.56 73 GLU B N 1
ATOM 2792 C CA . GLU B 1 73 ? 1.013 -28.312 -19.078 1 97.56 73 GLU B CA 1
ATOM 2793 C C . GLU B 1 73 ? 0.841 -26.859 -18.625 1 97.56 73 GLU B C 1
ATOM 2795 O O . GLU B 1 73 ? 0.181 -26.062 -19.297 1 97.56 73 GLU B O 1
ATOM 2800 N N . MET B 1 74 ? 1.374 -26.562 -17.516 1 97.81 74 MET B N 1
ATOM 2801 C CA . MET B 1 74 ? 1.289 -25.203 -17.016 1 97.81 74 MET B CA 1
ATOM 2802 C C . MET B 1 74 ? 1.988 -24.219 -17.969 1 97.81 74 MET B C 1
ATOM 2804 O O . MET B 1 74 ? 1.473 -23.141 -18.234 1 97.81 74 MET B O 1
ATOM 2808 N N . LEU B 1 75 ? 3.191 -24.625 -18.438 1 96.75 75 LEU B N 1
ATOM 2809 C CA . LEU B 1 75 ? 3.902 -23.781 -19.391 1 96.75 75 LEU B CA 1
ATOM 2810 C C . LEU B 1 75 ? 3.086 -23.609 -20.672 1 96.75 75 LEU B C 1
ATOM 2812 O O . LEU B 1 75 ? 3.045 -22.516 -21.234 1 96.75 75 LEU B O 1
ATOM 2816 N N . ASP B 1 76 ? 2.473 -24.672 -21.125 1 95.06 76 ASP B N 1
ATOM 2817 C CA . ASP B 1 76 ? 1.634 -24.625 -22.328 1 95.06 76 ASP B CA 1
ATOM 2818 C C . ASP B 1 76 ? 0.49 -23.625 -22.156 1 95.06 76 ASP B C 1
ATOM 2820 O O . ASP B 1 76 ? 0.144 -22.906 -23.094 1 95.06 76 ASP B O 1
ATOM 2824 N N . PHE B 1 77 ? -0.103 -23.625 -21.016 1 93.5 77 PHE B N 1
ATOM 2825 C CA . PHE B 1 77 ? -1.148 -22.641 -20.734 1 93.5 77 PHE B CA 1
ATOM 2826 C C . PHE B 1 77 ? -0.654 -21.234 -21 1 93.5 77 PHE B C 1
ATOM 2828 O O . PHE B 1 77 ? -1.324 -20.453 -21.688 1 93.5 77 PHE B O 1
ATOM 2835 N N . PHE B 1 78 ? 0.513 -20.859 -20.484 1 92.12 78 PHE B N 1
ATOM 2836 C CA . PHE B 1 78 ? 1.038 -19.5 -20.625 1 92.12 78 PHE B CA 1
ATOM 2837 C C . PHE B 1 78 ? 1.454 -19.234 -22.062 1 92.12 78 PHE B C 1
ATOM 2839 O O . PHE B 1 78 ? 1.369 -18.094 -22.547 1 92.12 78 PHE B O 1
ATOM 2846 N N . LYS B 1 79 ? 1.842 -20.219 -22.75 1 89.62 79 LYS B N 1
ATOM 2847 C CA . LYS B 1 79 ? 2.232 -20.062 -24.141 1 89.62 79 LYS B CA 1
ATOM 2848 C C . LYS B 1 79 ? 1.012 -19.875 -25.047 1 89.62 79 LYS B C 1
ATOM 2850 O O . LYS B 1 79 ? 1.087 -19.188 -26.062 1 89.62 79 LYS B O 1
ATOM 2855 N N . SER B 1 80 ? -0.04 -20.438 -24.672 1 84.44 80 SER B N 1
ATOM 2856 C CA . SER B 1 80 ? -1.219 -20.484 -25.531 1 84.44 80 SER B CA 1
ATOM 2857 C C . SER B 1 80 ? -2.174 -19.328 -25.203 1 84.44 80 SER B C 1
ATOM 2859 O O . SER B 1 80 ? -3.008 -18.953 -26.031 1 84.44 80 SER B O 1
ATOM 2861 N N . THR B 1 81 ? -2.105 -18.969 -24 1 75.44 81 THR B N 1
ATOM 2862 C CA . THR B 1 81 ? -3.068 -17.969 -23.547 1 75.44 81 THR B CA 1
ATOM 2863 C C . THR B 1 81 ? -2.516 -16.562 -23.734 1 75.44 81 THR B C 1
ATOM 2865 O O . THR B 1 81 ? -1.341 -16.312 -23.469 1 75.44 81 THR B O 1
ATOM 2868 N N . GLU B 1 82 ? -3.105 -15.805 -24.625 1 64.06 82 GLU B N 1
ATOM 2869 C CA . GLU B 1 82 ? -2.76 -14.398 -24.766 1 64.06 82 GLU B CA 1
ATOM 2870 C C . GLU B 1 82 ? -3.186 -13.594 -23.547 1 64.06 82 GLU B C 1
ATOM 2872 O O . GLU B 1 82 ? -3.764 -12.508 -23.672 1 64.06 82 GLU B O 1
ATOM 2877 N N . ILE B 1 83 ? -3.145 -14.242 -22.406 1 55.25 83 ILE B N 1
ATOM 2878 C CA . ILE B 1 83 ? -3.705 -13.641 -21.203 1 55.25 83 ILE B CA 1
ATOM 2879 C C . ILE B 1 83 ? -3.193 -12.211 -21.047 1 55.25 83 ILE B C 1
ATOM 2881 O O . ILE B 1 83 ? -3.955 -11.305 -20.703 1 55.25 83 ILE B O 1
ATOM 2885 N N . PHE B 1 84 ? -1.775 -12.102 -21.172 1 56.81 84 PHE B N 1
ATOM 2886 C CA . PHE B 1 84 ? -1.193 -10.805 -20.859 1 56.81 84 PHE B CA 1
ATOM 2887 C C . PHE B 1 84 ? -0.946 -9.992 -22.125 1 56.81 84 PHE B C 1
ATOM 2889 O O . PHE B 1 84 ? -0.239 -8.984 -22.094 1 56.81 84 PHE B O 1
ATOM 2896 N N . SER B 1 85 ? -1.393 -10.727 -23.281 1 51.72 85 SER B N 1
ATOM 2897 C CA . SER B 1 85 ? -1.19 -9.922 -24.484 1 51.72 85 SER B CA 1
ATOM 2898 C C . SER B 1 85 ? -2.045 -8.656 -24.453 1 51.72 85 SER B C 1
ATOM 2900 O O . SER B 1 85 ? -3.27 -8.734 -24.328 1 51.72 85 SER B O 1
ATOM 2902 N N . LEU B 1 86 ? -1.488 -7.758 -23.828 1 49.31 86 LEU B N 1
ATOM 2903 C CA . LEU B 1 86 ? -2.088 -6.43 -23.906 1 49.31 86 LEU B CA 1
ATOM 2904 C C . LEU B 1 86 ? -2.656 -6.176 -25.297 1 49.31 86 LEU B C 1
ATOM 2906 O O . LEU B 1 86 ? -1.944 -5.699 -26.188 1 49.31 86 LEU B O 1
ATOM 2910 N N . THR B 1 87 ? -3.045 -7.352 -26.047 1 41.88 87 THR B N 1
ATOM 2911 C CA . THR B 1 87 ? -3.65 -6.922 -27.297 1 41.88 87 THR B CA 1
ATOM 2912 C C . THR B 1 87 ? -4.508 -5.676 -27.094 1 41.88 87 THR B C 1
ATOM 2914 O O . THR B 1 87 ? -5.059 -5.473 -26 1 41.88 87 THR B O 1
ATOM 2917 N N . ASN B 1 88 ? -4.094 -4.785 -28.047 1 41.75 88 ASN B N 1
ATOM 2918 C CA . ASN B 1 88 ? -4.789 -3.52 -28.266 1 41.75 88 ASN B CA 1
ATOM 2919 C C . ASN B 1 88 ? -6.301 -3.686 -28.156 1 41.75 88 ASN B C 1
ATOM 2921 O O . ASN B 1 88 ? -6.98 -3.869 -29.172 1 41.75 88 ASN B O 1
ATOM 2925 N N . TYR B 1 89 ? -6.738 -4.844 -27.734 1 40.56 89 TYR B N 1
ATOM 2926 C CA . TYR B 1 89 ? -8.172 -4.848 -27.984 1 40.56 89 TYR B CA 1
ATOM 2927 C C . TYR B 1 89 ? -8.703 -3.426 -28.141 1 40.56 89 TYR B C 1
ATOM 2929 O O . TYR B 1 89 ? -8.016 -2.461 -27.797 1 40.56 89 TYR B O 1
ATOM 2937 N N . ALA B 1 90 ? -10.211 -3.404 -27.703 1 35.38 90 ALA B N 1
ATOM 2938 C CA . ALA B 1 90 ? -11.297 -2.654 -28.344 1 35.38 90 ALA B CA 1
ATOM 2939 C C . ALA B 1 90 ? -10.969 -1.164 -28.391 1 35.38 90 ALA B C 1
ATOM 2941 O O . ALA B 1 90 ? -10.492 -0.59 -27.422 1 35.38 90 ALA B O 1
ATOM 2942 N N . MET B 1 91 ? -10.75 -0.666 -29.547 1 35.16 91 MET B N 1
ATOM 2943 C CA . MET B 1 91 ? -10.797 0.708 -30.031 1 35.16 91 MET B CA 1
ATOM 2944 C C . MET B 1 91 ? -11.445 1.633 -29.016 1 35.16 91 MET B C 1
ATOM 2946 O O . MET B 1 91 ? -11 2.764 -28.812 1 35.16 91 MET B O 1
ATOM 2950 N N . GLY B 1 92 ? -12.82 1.663 -29.047 1 36.69 92 GLY B N 1
ATOM 2951 C CA . GLY B 1 92 ? -13.641 2.812 -28.688 1 36.69 92 GLY B CA 1
ATOM 2952 C C . GLY B 1 92 ? -13.602 3.137 -27.203 1 36.69 92 GLY B C 1
ATOM 2953 O O . GLY B 1 92 ? -14.172 4.137 -26.766 1 36.69 92 GLY B O 1
ATOM 2954 N N . LYS B 1 93 ? -13.969 1.999 -26.266 1 43.25 93 LYS B N 1
ATOM 2955 C CA . LYS B 1 93 ? -14.234 2.584 -24.969 1 43.25 93 LYS B CA 1
ATOM 2956 C C . LYS B 1 93 ? -12.938 2.844 -24.203 1 43.25 93 LYS B C 1
ATOM 2958 O O . LYS B 1 93 ? -12.078 1.962 -24.109 1 43.25 93 LYS B O 1
ATOM 2963 N N . PRO B 1 94 ? -12.273 3.787 -23.906 1 43.12 94 PRO B N 1
ATOM 2964 C CA . PRO B 1 94 ? -11.242 4.316 -23 1 43.12 94 PRO B CA 1
ATOM 2965 C C . PRO B 1 94 ? -11.188 3.568 -21.672 1 43.12 94 PRO B C 1
ATOM 2967 O O . PRO B 1 94 ? -12.188 3.494 -20.953 1 43.12 94 PRO B O 1
ATOM 2970 N N . GLY B 1 95 ? -10.289 2.367 -21.328 1 54.12 95 GLY B N 1
ATOM 2971 C CA . GLY B 1 95 ? -10.164 2.117 -19.906 1 54.12 95 GLY B CA 1
ATOM 2972 C C . GLY B 1 95 ? -9.594 0.748 -19.594 1 54.12 95 GLY B C 1
ATOM 2973 O O . GLY B 1 95 ? -8.453 0.633 -19.141 1 54.12 95 GLY B O 1
ATOM 2974 N N . PHE B 1 96 ? -10.531 -0.54 -19.438 1 66.62 96 PHE B N 1
ATOM 2975 C CA . PHE B 1 96 ? -10.047 -1.751 -18.781 1 66.62 96 PHE B CA 1
ATOM 2976 C C . PHE B 1 96 ? -9.906 -2.887 -19.797 1 66.62 96 PHE B C 1
ATOM 2978 O O . PHE B 1 96 ? -10.617 -2.928 -20.797 1 66.62 96 PHE B O 1
ATOM 2985 N N . LEU B 1 97 ? -8.766 -3.861 -19.641 1 69.94 97 LEU B N 1
ATOM 2986 C CA . LEU B 1 97 ? -8.711 -5.184 -20.25 1 69.94 97 LEU B CA 1
ATOM 2987 C C . LEU B 1 97 ? -9.625 -6.16 -19.516 1 69.94 97 LEU B C 1
ATOM 2989 O O . LEU B 1 97 ? -9.727 -6.121 -18.281 1 69.94 97 LEU B O 1
ATOM 2993 N N . ASP B 1 98 ? -10.453 -6.922 -20.297 1 70.94 98 ASP B N 1
ATOM 2994 C CA . ASP B 1 98 ? -11.422 -7.836 -19.703 1 70.94 98 ASP B CA 1
ATOM 2995 C C . ASP B 1 98 ? -10.758 -9.156 -19.312 1 70.94 98 ASP B C 1
ATOM 2997 O O . ASP B 1 98 ? -10.328 -9.914 -20.188 1 70.94 98 ASP B O 1
ATOM 3001 N N . THR B 1 99 ? -10.812 -9.547 -18.062 1 72.94 99 THR B N 1
ATOM 3002 C CA . THR B 1 99 ? -10.234 -10.789 -17.562 1 72.94 99 THR B CA 1
ATOM 3003 C C . THR B 1 99 ? -11.141 -11.977 -17.859 1 72.94 99 THR B C 1
ATOM 3005 O O . THR B 1 99 ? -10.703 -13.125 -17.828 1 72.94 99 THR B O 1
ATOM 3008 N N . GLU B 1 100 ? -12.438 -11.789 -18.25 1 69.44 100 GLU B N 1
ATOM 3009 C CA . GLU B 1 100 ? -13.414 -12.859 -18.438 1 69.44 100 GLU B CA 1
ATOM 3010 C C . GLU B 1 100 ? -13.039 -13.758 -19.609 1 69.44 100 GLU B C 1
ATOM 3012 O O . GLU B 1 100 ? -13.375 -14.938 -19.625 1 69.44 100 GLU B O 1
ATOM 3017 N N . LYS B 1 101 ? -12.359 -13.266 -20.531 1 71.62 101 LYS B N 1
ATOM 3018 C CA . LYS B 1 101 ? -11.945 -14.039 -21.688 1 71.62 101 LYS B CA 1
ATOM 3019 C C . LYS B 1 101 ? -11.008 -15.18 -21.297 1 71.62 101 LYS B C 1
ATOM 3021 O O . LYS B 1 101 ? -10.914 -16.172 -22.016 1 71.62 101 LYS B O 1
ATOM 3026 N N . PHE B 1 102 ? -10.539 -15.094 -20.125 1 82.81 102 PHE B N 1
ATOM 3027 C CA . PHE B 1 102 ? -9.555 -16.062 -19.672 1 82.81 102 PHE B CA 1
ATOM 3028 C C . PHE B 1 102 ? -10.234 -17.25 -19 1 82.81 102 PHE B C 1
ATOM 3030 O O . PHE B 1 102 ? -9.625 -18.312 -18.828 1 82.81 102 PHE B O 1
ATOM 3037 N N . HIS B 1 103 ? -11.492 -17.125 -18.797 1 88.12 103 HIS B N 1
ATOM 3038 C CA . HIS B 1 103 ? -12.234 -18.156 -18.078 1 88.12 103 HIS B CA 1
ATOM 3039 C C . HIS B 1 103 ? -12.211 -19.484 -18.844 1 88.12 103 HIS B C 1
ATOM 3041 O O . HIS B 1 103 ? -11.859 -20.516 -18.281 1 88.12 103 HIS B O 1
ATOM 3047 N N . ASP B 1 104 ? -12.445 -19.5 -20.125 1 86.19 104 ASP B N 1
ATOM 3048 C CA . ASP B 1 104 ? -12.508 -20.703 -20.938 1 86.19 104 ASP B CA 1
ATOM 3049 C C . ASP B 1 104 ? -11.125 -21.328 -21.094 1 86.19 104 ASP B C 1
ATOM 3051 O O . ASP B 1 104 ? -11.008 -22.562 -21.188 1 86.19 104 ASP B O 1
ATOM 3055 N N . GLN B 1 105 ? -10.188 -20.531 -21.156 1 88.12 105 GLN B N 1
ATOM 3056 C CA . GLN B 1 105 ? -8.82 -21.031 -21.266 1 88.12 105 GLN B CA 1
ATOM 3057 C C . GLN B 1 105 ? -8.414 -21.812 -20.016 1 88.12 105 GLN B C 1
ATOM 3059 O O . GLN B 1 105 ? -7.805 -22.875 -20.109 1 88.12 105 GLN B O 1
ATOM 3064 N N . LEU B 1 106 ? -8.781 -21.312 -18.891 1 92.81 106 LEU B N 1
ATOM 3065 C CA . LEU B 1 106 ? -8.484 -22 -17.641 1 92.81 106 LEU B CA 1
ATOM 3066 C C . LEU B 1 106 ? -9.297 -23.297 -17.516 1 92.81 106 LEU B C 1
ATOM 3068 O O . LEU B 1 106 ? -8.789 -24.312 -17.031 1 92.81 106 LEU B O 1
ATOM 3072 N N . LYS B 1 107 ? -10.477 -23.203 -18.016 1 92.19 107 LYS B N 1
ATOM 3073 C CA . LYS B 1 107 ? -11.359 -24.359 -17.953 1 92.19 107 LYS B CA 1
ATOM 3074 C C . LYS B 1 107 ? -10.773 -25.547 -18.719 1 92.19 107 LYS B C 1
ATOM 3076 O O . LYS B 1 107 ? -11.023 -26.703 -18.359 1 92.19 107 LYS B O 1
ATOM 308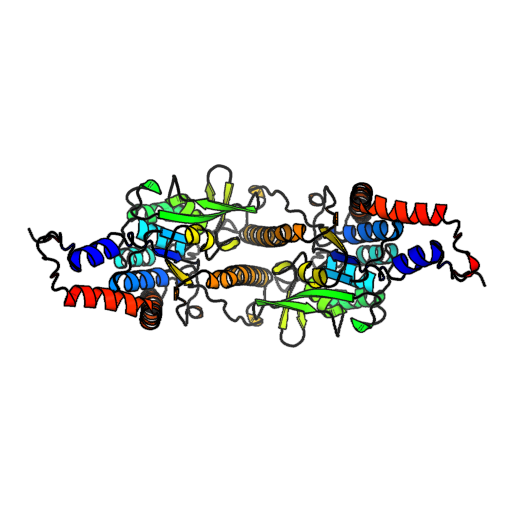1 N N . ALA B 1 108 ? -10.039 -25.281 -19.719 1 91.5 108 ALA B N 1
ATOM 3082 C CA . ALA B 1 108 ? -9.422 -26.328 -20.531 1 91.5 108 ALA B CA 1
ATOM 3083 C C . ALA B 1 108 ? -8.383 -27.109 -19.719 1 91.5 108 ALA B C 1
ATOM 3085 O O . ALA B 1 108 ? -8.07 -28.25 -20.047 1 91.5 108 ALA B O 1
ATOM 3086 N N . TYR B 1 109 ? -7.879 -26.562 -18.641 1 95 109 TYR B N 1
ATOM 3087 C CA . TYR B 1 109 ? -6.805 -27.172 -17.859 1 95 109 TYR B CA 1
ATOM 3088 C C . TYR B 1 109 ? -7.305 -27.609 -16.484 1 95 109 TYR B C 1
ATOM 3090 O O . TYR B 1 109 ? -6.609 -28.328 -15.773 1 95 109 TYR B O 1
ATOM 3098 N N . ILE B 1 110 ? -8.453 -27.094 -16.141 1 95.44 110 ILE B N 1
ATOM 3099 C CA . ILE B 1 110 ? -9.062 -27.375 -14.852 1 95.44 110 ILE B CA 1
ATOM 3100 C C . ILE B 1 110 ? -10.359 -28.156 -15.055 1 95.44 110 ILE B C 1
ATOM 3102 O O . ILE B 1 110 ? -11.359 -27.594 -15.523 1 95.44 110 ILE B O 1
ATOM 3106 N N . SER B 1 111 ? -10.414 -29.375 -14.625 1 91.88 111 SER B N 1
ATOM 3107 C CA . SER B 1 111 ? -11.523 -30.281 -14.93 1 91.88 111 SER B CA 1
ATOM 3108 C C . SER B 1 111 ? -12.797 -29.828 -14.234 1 91.88 111 SER B C 1
ATOM 3110 O O . SER B 1 111 ? -13.891 -29.938 -14.797 1 91.88 111 SER B O 1
ATOM 3112 N N . HIS B 1 112 ? -12.688 -29.406 -13.008 1 96.12 112 HIS B N 1
ATOM 3113 C CA . HIS B 1 112 ? -13.828 -28.938 -12.227 1 96.12 112 HIS B CA 1
ATOM 3114 C C . HIS B 1 112 ? -13.555 -27.547 -11.633 1 96.12 112 HIS B C 1
ATOM 3116 O O . HIS B 1 112 ? -12.516 -27.344 -11 1 96.12 112 HIS B O 1
ATOM 3122 N N . ASP B 1 113 ? -14.461 -26.688 -11.773 1 97.12 113 ASP B N 1
ATOM 3123 C CA . ASP B 1 113 ? -14.297 -25.297 -11.375 1 97.12 113 ASP B CA 1
ATOM 3124 C C . ASP B 1 113 ? -14.648 -25.109 -9.898 1 97.12 113 ASP B C 1
ATOM 3126 O O . ASP B 1 113 ? -15.484 -24.266 -9.555 1 97.12 113 ASP B O 1
ATOM 3130 N N . THR B 1 114 ? -14.047 -25.844 -9.023 1 98.38 114 THR B N 1
ATOM 3131 C CA . THR B 1 114 ? -14.242 -25.703 -7.586 1 98.38 114 THR B CA 1
ATOM 3132 C C . THR B 1 114 ? -12.938 -25.953 -6.836 1 98.38 114 THR B C 1
ATOM 3134 O O . THR B 1 114 ? -12.133 -26.797 -7.234 1 98.38 114 THR B O 1
ATOM 3137 N N . PHE B 1 115 ? -12.805 -25.297 -5.766 1 98.75 115 PHE B N 1
ATOM 3138 C CA . PHE B 1 115 ? -11.641 -25.5 -4.91 1 98.75 115 PHE B CA 1
ATOM 3139 C C . PHE B 1 115 ? -11.609 -26.922 -4.367 1 98.75 115 PHE B C 1
ATOM 3141 O O . PHE B 1 115 ? -10.539 -27.516 -4.227 1 98.75 115 PHE B O 1
ATOM 3148 N N . GLU B 1 116 ? -12.727 -27.469 -4.082 1 98.12 116 GLU B N 1
ATOM 3149 C CA . GLU B 1 116 ? -12.875 -28.781 -3.467 1 98.12 116 GLU B CA 1
ATOM 3150 C C . GLU B 1 116 ? -12.352 -29.891 -4.383 1 98.12 116 GLU B C 1
ATOM 3152 O O . GLU B 1 116 ? -11.992 -30.969 -3.92 1 98.12 116 GLU B O 1
ATOM 3157 N N . SER B 1 117 ? -12.266 -29.656 -5.621 1 97.75 117 SER B N 1
ATOM 3158 C CA . SER B 1 117 ? -11.852 -30.656 -6.59 1 97.75 117 SER B CA 1
ATOM 3159 C C . SER B 1 117 ? -10.336 -30.719 -6.703 1 97.75 117 SER B C 1
ATOM 3161 O O . SER B 1 117 ? -9.789 -31.656 -7.312 1 97.75 117 SER B O 1
ATOM 3163 N N . LEU B 1 118 ? -9.664 -29.828 -6.102 1 98.31 118 LEU B N 1
ATOM 3164 C CA . LEU B 1 118 ? -8.211 -29.734 -6.223 1 98.31 118 LEU B CA 1
ATOM 3165 C C . LEU B 1 118 ? -7.527 -30.812 -5.379 1 98.31 118 LEU B C 1
ATOM 3167 O O . LEU B 1 118 ? -8.047 -31.203 -4.332 1 98.31 118 LEU B O 1
ATOM 3171 N N . GLY B 1 119 ? -6.309 -31.234 -5.828 1 97.44 119 GLY B N 1
ATOM 3172 C CA . GLY B 1 119 ? -5.535 -32.25 -5.117 1 97.44 119 GLY B CA 1
ATOM 3173 C C . GLY B 1 119 ? -4.68 -31.656 -4.008 1 97.44 119 GLY B C 1
ATOM 3174 O O . GLY B 1 119 ? -4.043 -32.406 -3.254 1 97.44 119 GLY B O 1
ATOM 3175 N N . LYS B 1 120 ? -4.629 -30.391 -3.93 1 97.62 120 LYS B N 1
ATOM 3176 C CA . LYS B 1 120 ? -3.91 -29.625 -2.91 1 97.62 120 LYS B CA 1
ATOM 3177 C C . LYS B 1 120 ? -4.766 -28.484 -2.369 1 97.62 120 LYS B C 1
ATOM 3179 O O . LYS B 1 120 ? -5.641 -27.969 -3.07 1 97.62 120 LYS B O 1
ATOM 3184 N N . GLN B 1 121 ? -4.535 -28.094 -1.145 1 98.38 121 GLN B N 1
ATOM 3185 C CA . GLN B 1 121 ? -5.234 -26.938 -0.602 1 98.38 121 GLN B CA 1
ATOM 3186 C C . GLN B 1 121 ? -4.711 -25.641 -1.215 1 98.38 121 GLN B C 1
ATOM 3188 O O . GLN B 1 121 ? -3.506 -25.375 -1.188 1 98.38 121 GLN B O 1
ATOM 3193 N N . LEU B 1 122 ? -5.633 -24.844 -1.756 1 98.88 122 LEU B N 1
ATOM 3194 C CA . LEU B 1 122 ? -5.246 -23.609 -2.432 1 98.88 122 LEU B CA 1
ATOM 3195 C C . LEU B 1 122 ? -5.953 -22.422 -1.812 1 98.88 122 LEU B C 1
ATOM 3197 O O . LEU B 1 122 ? -7.16 -22.453 -1.562 1 98.88 122 LEU B O 1
ATOM 3201 N N . TYR B 1 123 ? -5.199 -21.406 -1.522 1 98.94 123 TYR B N 1
ATOM 3202 C CA . TYR B 1 123 ? -5.703 -20.125 -1.064 1 98.94 123 TYR B CA 1
ATOM 3203 C C . TYR B 1 123 ? -5.352 -19.016 -2.055 1 98.94 123 TYR B C 1
ATOM 3205 O O . TYR B 1 123 ? -4.184 -18.828 -2.408 1 98.94 123 TYR B O 1
ATOM 3213 N N . VAL B 1 124 ? -6.363 -18.281 -2.494 1 98.88 124 VAL B N 1
ATOM 3214 C CA . VAL B 1 124 ? -6.211 -17.25 -3.502 1 98.88 124 VAL B CA 1
ATOM 3215 C C . VAL B 1 124 ? -6.629 -15.898 -2.918 1 98.88 124 VAL B C 1
ATOM 3217 O O . VAL B 1 124 ? -7.676 -15.789 -2.277 1 98.88 124 VAL B O 1
ATOM 3220 N N . THR B 1 125 ? -5.812 -14.898 -3.15 1 98.81 125 THR B N 1
ATOM 3221 C CA . THR B 1 125 ? -6.121 -13.578 -2.613 1 98.81 125 THR B CA 1
ATOM 3222 C C . THR B 1 125 ? -6.707 -12.68 -3.697 1 98.81 125 THR B C 1
ATOM 3224 O O . THR B 1 125 ? -6.316 -12.766 -4.863 1 98.81 125 THR B O 1
ATOM 3227 N N . ALA B 1 126 ? -7.621 -11.859 -3.375 1 98.56 126 ALA B N 1
ATOM 3228 C CA . ALA B 1 126 ? -8.117 -10.734 -4.168 1 98.56 126 ALA B CA 1
ATOM 3229 C C . ALA B 1 126 ? -8.555 -9.578 -3.27 1 98.56 126 ALA B C 1
ATOM 3231 O O . ALA B 1 126 ? -8.812 -9.773 -2.08 1 98.56 126 ALA B O 1
ATOM 3232 N N . THR B 1 127 ? -8.586 -8.406 -3.814 1 98.44 127 THR B N 1
ATOM 3233 C CA . THR B 1 127 ? -8.914 -7.227 -3.025 1 98.44 127 THR B CA 1
ATOM 3234 C C . THR B 1 127 ? -10.25 -6.629 -3.477 1 98.44 127 THR B C 1
ATOM 3236 O O . THR B 1 127 ? -10.438 -6.34 -4.66 1 98.44 127 THR B O 1
ATOM 3239 N N . ASN B 1 128 ? -11.148 -6.477 -2.539 1 97.31 128 ASN B N 1
ATOM 3240 C CA . ASN B 1 128 ? -12.422 -5.828 -2.809 1 97.31 128 ASN B CA 1
ATOM 3241 C C . ASN B 1 128 ? -12.289 -4.309 -2.822 1 97.31 128 ASN B C 1
ATOM 3243 O O . ASN B 1 128 ? -11.93 -3.703 -1.81 1 97.31 128 ASN B O 1
ATOM 3247 N N . LEU B 1 129 ? -12.625 -3.648 -3.881 1 96.38 129 LEU B N 1
ATOM 3248 C CA . LEU B 1 129 ? -12.406 -2.215 -4.047 1 96.38 129 LEU B CA 1
ATOM 3249 C C . LEU B 1 129 ? -13.484 -1.415 -3.32 1 96.38 129 LEU B C 1
ATOM 3251 O O . LEU B 1 129 ? -13.289 -0.237 -3.014 1 96.38 129 LEU B O 1
ATOM 3255 N N . LEU B 1 130 ? -14.602 -2.012 -3.168 1 94.06 130 LEU B N 1
ATOM 3256 C CA . LEU B 1 130 ? -15.719 -1.263 -2.598 1 94.06 130 LEU B CA 1
ATOM 3257 C C . LEU B 1 130 ? -15.539 -1.089 -1.092 1 94.06 130 LEU B C 1
ATOM 3259 O O . LEU B 1 130 ? -15.664 0.022 -0.572 1 94.06 130 LEU B O 1
ATOM 3263 N N . ASP B 1 131 ? -15.117 -2.145 -0.431 1 92.12 131 ASP B N 1
ATOM 3264 C CA . ASP B 1 131 ? -15 -2.027 1.019 1 92.12 131 ASP B CA 1
ATOM 3265 C C . ASP B 1 131 ? -13.531 -2.018 1.446 1 92.12 131 ASP B C 1
ATOM 3267 O O . ASP B 1 131 ? -13.227 -1.858 2.629 1 92.12 131 ASP B O 1
ATOM 3271 N N . GLY B 1 132 ? -12.695 -2.207 0.534 1 94.56 132 GLY B N 1
ATOM 3272 C CA . GLY B 1 132 ? -11.273 -2.059 0.791 1 94.56 132 GLY B CA 1
ATOM 3273 C C . GLY B 1 132 ? -10.688 -3.219 1.571 1 94.56 132 GLY B C 1
ATOM 3274 O O . GLY B 1 132 ? -9.703 -3.049 2.297 1 94.56 132 GLY B O 1
ATOM 3275 N N . THR B 1 133 ? -11.258 -4.398 1.366 1 95.5 133 THR B N 1
ATOM 3276 C CA . THR B 1 133 ? -10.812 -5.52 2.188 1 95.5 133 THR B CA 1
ATOM 3277 C C . THR B 1 133 ? -10.109 -6.574 1.333 1 95.5 133 THR B C 1
ATOM 3279 O O . THR B 1 133 ? -10.383 -6.691 0.137 1 95.5 133 THR B O 1
ATOM 3282 N N . LEU B 1 134 ? -9.195 -7.277 1.999 1 97.81 134 LEU B N 1
ATOM 3283 C CA . LEU B 1 134 ? -8.594 -8.469 1.412 1 97.81 134 LEU B CA 1
ATOM 3284 C C . LEU B 1 134 ? -9.523 -9.672 1.544 1 97.81 134 LEU B C 1
ATOM 3286 O O . LEU B 1 134 ? -9.992 -9.984 2.643 1 97.81 134 LEU B O 1
ATOM 3290 N N . ASN B 1 135 ? -9.805 -10.297 0.448 1 98.19 135 ASN B N 1
ATOM 3291 C CA . ASN B 1 135 ? -10.562 -11.539 0.467 1 98.19 135 ASN B CA 1
ATOM 3292 C C . ASN B 1 135 ? -9.695 -12.734 0.088 1 98.19 135 ASN B C 1
ATOM 3294 O O . ASN B 1 135 ? -8.883 -12.648 -0.834 1 98.19 135 ASN B O 1
ATOM 3298 N N . VAL B 1 136 ? -9.875 -13.75 0.899 1 98.75 136 VAL B N 1
ATOM 3299 C CA . VAL B 1 136 ? -9.18 -15.016 0.657 1 98.75 136 VAL B CA 1
ATOM 3300 C C . VAL B 1 136 ? -10.172 -16.078 0.207 1 98.75 136 VAL B C 1
ATOM 3302 O O . VAL B 1 136 ? -11.148 -16.359 0.911 1 98.75 136 VAL B O 1
ATOM 3305 N N . PHE B 1 137 ? -9.922 -16.609 -0.979 1 98.75 137 PHE B N 1
ATOM 3306 C CA . PHE B 1 137 ? -10.781 -17.656 -1.528 1 98.75 137 PHE B CA 1
ATOM 3307 C C . PHE B 1 137 ? -10.117 -19.016 -1.406 1 98.75 137 PHE B C 1
ATOM 3309 O O . PHE B 1 137 ? -8.969 -19.203 -1.821 1 98.75 137 PHE B O 1
ATOM 3316 N N . SER B 1 138 ? -10.867 -19.938 -0.836 1 98.75 138 SER B N 1
ATOM 3317 C CA . SER B 1 138 ? -10.344 -21.297 -0.687 1 98.75 138 SER B CA 1
ATOM 3318 C C . SER B 1 138 ? -11.461 -22.344 -0.79 1 98.75 138 SER B C 1
ATOM 3320 O O . SER B 1 138 ? -11.234 -23.516 -0.528 1 98.75 138 SER B O 1
ATOM 3322 N N . GLU B 1 139 ? -12.625 -21.938 -1.062 1 98.5 139 GLU B N 1
ATOM 3323 C CA . GLU B 1 139 ? -13.781 -22.812 -1.233 1 98.5 139 GLU B CA 1
ATOM 3324 C C . GLU B 1 139 ? -14.727 -22.281 -2.311 1 98.5 139 GLU B C 1
ATOM 3326 O O . GLU B 1 139 ? -14.641 -21.109 -2.697 1 98.5 139 GLU B O 1
ATOM 3331 N N . GLY B 1 140 ? -15.516 -23.141 -2.865 1 98.12 140 GLY B N 1
ATOM 3332 C CA . GLY B 1 140 ? -16.469 -22.734 -3.879 1 98.12 140 GLY B CA 1
ATOM 3333 C C . GLY B 1 140 ? -15.875 -22.641 -5.266 1 98.12 140 GLY B C 1
ATOM 3334 O O . GLY B 1 140 ? -15.055 -23.484 -5.648 1 98.12 140 GLY B O 1
ATOM 3335 N N . GLU B 1 141 ? -16.422 -21.656 -6.02 1 97.69 141 GLU B N 1
ATOM 3336 C CA . GLU B 1 141 ? -15.953 -21.453 -7.387 1 97.69 141 GLU B CA 1
ATOM 3337 C C . GLU B 1 141 ? -14.469 -21.109 -7.418 1 97.69 141 GLU B C 1
ATOM 3339 O O . GLU B 1 141 ? -13.992 -20.312 -6.594 1 97.69 141 GLU B O 1
ATOM 3344 N N . LEU B 1 142 ? -13.781 -21.75 -8.375 1 98.19 142 LEU B N 1
ATOM 3345 C CA . LEU B 1 142 ? -12.328 -21.625 -8.406 1 98.19 142 LEU B CA 1
ATOM 3346 C C . LEU B 1 142 ? -11.898 -20.562 -9.414 1 98.19 142 LEU B C 1
ATOM 3348 O O . LEU B 1 142 ? -11.18 -19.625 -9.07 1 98.19 142 LEU B O 1
ATOM 3352 N N . ILE B 1 143 ? -12.352 -20.625 -10.609 1 97.25 143 ILE B N 1
ATOM 3353 C CA . ILE B 1 143 ? -11.766 -19.891 -11.742 1 97.25 143 ILE B CA 1
ATOM 3354 C C . ILE B 1 143 ? -12.016 -18.391 -11.578 1 97.25 143 ILE B C 1
ATOM 3356 O O . ILE B 1 143 ? -11.102 -17.594 -11.742 1 97.25 143 ILE B O 1
ATOM 3360 N N . LYS B 1 144 ? -13.164 -17.984 -11.211 1 96.19 144 LYS B N 1
ATOM 3361 C CA . LYS B 1 144 ? -13.484 -16.562 -11.102 1 96.19 144 LYS B CA 1
ATOM 3362 C C . LYS B 1 144 ? -12.617 -15.875 -10.047 1 96.19 144 LYS B C 1
ATOM 3364 O O . LYS B 1 144 ? -12.023 -14.828 -10.305 1 96.19 144 LYS B O 1
ATOM 3369 N N . PRO B 1 145 ? -12.422 -16.469 -8.836 1 97.88 145 PRO B N 1
ATOM 3370 C CA . PRO B 1 145 ? -11.5 -15.867 -7.863 1 97.88 145 PRO B CA 1
ATOM 3371 C C . PRO B 1 145 ? -10.062 -15.789 -8.383 1 97.88 145 PRO B C 1
ATOM 3373 O O . PRO B 1 145 ? -9.352 -14.828 -8.102 1 97.88 145 PRO B O 1
ATOM 3376 N N . VAL B 1 146 ? -9.672 -16.766 -9.102 1 97.88 146 VAL B N 1
ATOM 3377 C CA . VAL B 1 146 ? -8.328 -16.766 -9.664 1 97.88 146 VAL B CA 1
ATOM 3378 C C . VAL B 1 146 ? -8.188 -15.602 -10.656 1 97.88 146 VAL B C 1
ATOM 3380 O O . VAL B 1 146 ? -7.184 -14.883 -10.641 1 97.88 146 VAL B O 1
ATOM 3383 N N . LEU B 1 147 ? -9.219 -15.391 -11.469 1 95.25 147 LEU B N 1
ATOM 3384 C CA . LEU B 1 147 ? -9.203 -14.281 -12.414 1 95.25 147 LEU B CA 1
ATOM 3385 C C . LEU B 1 147 ? -9.234 -12.945 -11.688 1 95.25 147 LEU B C 1
ATOM 3387 O O . LEU B 1 147 ? -8.531 -12 -12.078 1 95.25 147 LEU B O 1
ATOM 3391 N N . ALA B 1 148 ? -10 -12.891 -10.625 1 96.12 148 ALA B N 1
ATOM 3392 C CA . ALA B 1 148 ? -10.047 -11.68 -9.805 1 96.12 148 ALA B CA 1
ATOM 3393 C C . ALA B 1 148 ? -8.672 -11.375 -9.211 1 96.12 148 ALA B C 1
ATOM 3395 O O . ALA B 1 148 ? -8.227 -10.219 -9.234 1 96.12 148 ALA B O 1
ATOM 3396 N N . SER B 1 149 ? -8.016 -12.383 -8.805 1 97.69 149 SER B N 1
ATOM 3397 C CA . SER B 1 149 ? -6.695 -12.25 -8.203 1 97.69 149 SER B CA 1
ATOM 3398 C C . SER B 1 149 ? -5.684 -11.703 -9.195 1 97.69 149 SER B C 1
ATOM 3400 O O . SER B 1 149 ? -4.672 -11.109 -8.805 1 97.69 149 SER B O 1
ATOM 3402 N N . ALA B 1 150 ? -5.98 -11.805 -10.445 1 94.38 150 ALA B N 1
ATOM 3403 C CA . ALA B 1 150 ? -5.031 -11.422 -11.492 1 94.38 150 ALA B CA 1
ATOM 3404 C C . ALA B 1 150 ? -5.457 -10.117 -12.172 1 94.38 150 ALA B C 1
ATOM 3406 O O . ALA B 1 150 ? -4.848 -9.703 -13.156 1 94.38 150 ALA B O 1
ATOM 3407 N N . ALA B 1 151 ? -6.516 -9.555 -11.703 1 93.75 151 ALA B N 1
ATOM 3408 C CA . ALA B 1 151 ? -7.008 -8.312 -12.289 1 93.75 151 ALA B CA 1
ATOM 3409 C C . ALA B 1 151 ? -6.199 -7.113 -11.789 1 93.75 151 ALA B C 1
ATOM 3411 O O . ALA B 1 151 ? -6.676 -6.336 -10.961 1 93.75 151 ALA B O 1
ATOM 3412 N N . VAL B 1 152 ? -5.043 -6.887 -12.391 1 93.81 152 VAL B N 1
ATOM 3413 C CA . VAL B 1 152 ? -4.105 -5.852 -11.969 1 93.81 152 VAL B CA 1
ATOM 3414 C C . VAL B 1 152 ? -4.75 -4.477 -12.117 1 93.81 152 VAL B C 1
ATOM 3416 O O . VAL B 1 152 ? -5.176 -4.102 -13.211 1 93.81 152 VAL B O 1
ATOM 3419 N N . PRO B 1 153 ? -4.82 -3.73 -11.023 1 94.69 153 PRO B N 1
ATOM 3420 C CA . PRO B 1 153 ? -5.352 -2.371 -11.164 1 94.69 153 PRO B CA 1
ATOM 3421 C C . PRO B 1 153 ? -4.516 -1.504 -12.102 1 94.69 153 PRO B C 1
ATOM 3423 O O . PRO B 1 153 ? -3.285 -1.608 -12.109 1 94.69 153 PRO B O 1
ATOM 3426 N N . GLY B 1 154 ? -5.16 -0.637 -12.852 1 90.5 154 GLY B N 1
ATOM 3427 C CA . GLY B 1 154 ? -4.469 0.184 -13.836 1 90.5 154 GLY B CA 1
ATOM 3428 C C . GLY B 1 154 ? -4.395 -0.459 -15.203 1 90.5 154 GLY B C 1
ATOM 3429 O O . GLY B 1 154 ? -4.109 0.213 -16.203 1 90.5 154 GLY B O 1
ATOM 3430 N N . LEU B 1 155 ? -4.684 -1.74 -15.258 1 88.44 155 LEU B N 1
ATOM 3431 C CA . LEU B 1 155 ? -4.613 -2.449 -16.531 1 88.44 155 LEU B CA 1
ATOM 3432 C C . LEU B 1 155 ? -5.934 -3.141 -16.844 1 88.44 155 LEU B C 1
ATOM 3434 O O . LEU B 1 155 ? -6.371 -3.164 -18 1 88.44 155 LEU B O 1
ATOM 3438 N N . PHE B 1 156 ? -6.613 -3.668 -15.781 1 89.25 156 PHE B N 1
ATOM 3439 C CA . PHE B 1 156 ? -7.809 -4.477 -15.992 1 89.25 156 PHE B CA 1
ATOM 3440 C C . PHE B 1 156 ? -9 -3.896 -15.234 1 89.25 156 PHE B C 1
ATOM 3442 O O . PHE B 1 156 ? -8.82 -3.166 -14.258 1 89.25 156 PHE B O 1
ATOM 3449 N N . ALA B 1 157 ? -10.188 -4.289 -15.711 1 88.5 157 ALA B N 1
ATOM 3450 C CA . ALA B 1 157 ? -11.406 -3.986 -14.969 1 88.5 157 ALA B CA 1
ATOM 3451 C C . ALA B 1 157 ? -11.539 -4.887 -13.742 1 88.5 157 ALA B C 1
ATOM 3453 O O . ALA B 1 157 ? -11.047 -6.02 -13.742 1 88.5 157 ALA B O 1
ATOM 3454 N N . PRO B 1 158 ? -12.195 -4.34 -12.742 1 93.25 158 PRO B N 1
ATOM 3455 C CA . PRO B 1 158 ? -12.469 -5.223 -11.609 1 93.25 158 PRO B CA 1
ATOM 3456 C C . PRO B 1 158 ? -13.367 -6.402 -11.977 1 93.25 158 PRO B C 1
ATOM 3458 O O . PRO B 1 158 ? -14.164 -6.309 -12.914 1 93.25 158 PRO B O 1
ATOM 3461 N N . VAL B 1 159 ? -13.195 -7.453 -11.289 1 94 159 VAL B N 1
ATOM 3462 C CA . VAL B 1 159 ? -14 -8.656 -11.484 1 94 159 VAL B CA 1
ATOM 3463 C C . VAL B 1 159 ? -15.117 -8.703 -10.445 1 94 159 VAL B C 1
ATOM 3465 O O . VAL B 1 159 ? -14.859 -8.57 -9.242 1 94 159 VAL B O 1
ATOM 3468 N N . GLU B 1 160 ? -16.312 -8.891 -10.93 1 94.25 160 GLU B N 1
ATOM 3469 C CA . GLU B 1 160 ? -17.438 -8.977 -10.016 1 94.25 160 GLU B CA 1
ATOM 3470 C C . GLU B 1 160 ? -17.609 -10.391 -9.469 1 94.25 160 GLU B C 1
ATOM 3472 O O . GLU B 1 160 ? -17.688 -11.352 -10.242 1 94.25 160 GLU B O 1
ATOM 3477 N N . ILE B 1 161 ? -17.609 -10.578 -8.227 1 95.5 161 ILE B N 1
ATOM 3478 C CA . ILE B 1 161 ? -17.938 -11.82 -7.531 1 95.5 161 ILE B CA 1
ATOM 3479 C C . ILE B 1 161 ? -18.984 -11.539 -6.449 1 95.5 161 ILE B C 1
ATOM 3481 O O . ILE B 1 161 ? -18.703 -10.836 -5.477 1 95.5 161 ILE B O 1
ATOM 3485 N N . ASN B 1 162 ? -20.156 -12.117 -6.617 1 92.88 162 ASN B N 1
ATOM 3486 C CA . ASN B 1 162 ? -21.281 -11.82 -5.734 1 92.88 162 ASN B CA 1
ATOM 3487 C C . ASN B 1 162 ? -21.547 -10.32 -5.645 1 92.88 162 ASN B C 1
ATOM 3489 O O . ASN B 1 162 ? -21.844 -9.68 -6.652 1 92.88 162 ASN B O 1
ATOM 3493 N N . LYS B 1 163 ? -21.359 -9.672 -4.59 1 90.75 163 LYS B N 1
ATOM 3494 C CA . LYS B 1 163 ? -21.672 -8.258 -4.434 1 90.75 163 LYS B CA 1
ATOM 3495 C C . LYS B 1 163 ? -20.406 -7.406 -4.348 1 90.75 163 LYS B C 1
ATOM 3497 O O . LYS B 1 163 ? -20.484 -6.195 -4.117 1 90.75 163 LYS B O 1
ATOM 3502 N N . GLY B 1 164 ? -19.359 -8.078 -4.602 1 94.38 164 GLY B N 1
ATOM 3503 C CA . GLY B 1 164 ? -18.109 -7.344 -4.527 1 94.38 164 GLY B CA 1
ATOM 3504 C C . GLY B 1 164 ? -17.438 -7.176 -5.879 1 94.38 164 GLY B C 1
ATOM 3505 O O . GLY B 1 164 ? -17.797 -7.852 -6.844 1 94.38 164 GLY B O 1
ATOM 3506 N N . TYR B 1 165 ? -16.578 -6.227 -5.965 1 95.5 165 TYR B N 1
ATOM 3507 C CA . TYR B 1 165 ? -15.734 -5.969 -7.133 1 95.5 165 TYR B CA 1
ATOM 3508 C C . TYR B 1 165 ? -14.258 -6.062 -6.77 1 95.5 165 TYR B C 1
ATOM 3510 O O . TYR B 1 165 ? -13.766 -5.281 -5.953 1 95.5 165 TYR B O 1
ATOM 3518 N N . TYR B 1 166 ? -13.602 -6.973 -7.445 1 96.69 166 TYR B N 1
ATOM 3519 C CA . TYR B 1 166 ? -12.281 -7.387 -6.984 1 96.69 166 TYR B CA 1
ATOM 3520 C C . TYR B 1 166 ? -11.211 -7.047 -8.008 1 96.69 166 TYR B C 1
ATOM 3522 O O . TYR B 1 166 ? -11.453 -7.125 -9.219 1 96.69 166 TYR B O 1
ATOM 3530 N N . VAL B 1 167 ? -10.062 -6.645 -7.473 1 96.75 167 VAL B N 1
ATOM 3531 C CA . VAL B 1 167 ? -8.836 -6.512 -8.258 1 96.75 167 VAL B CA 1
ATOM 3532 C C . VAL B 1 167 ? -7.758 -7.434 -7.691 1 96.75 167 VAL B C 1
ATOM 3534 O O . VAL B 1 167 ? -8.008 -8.18 -6.742 1 96.75 167 VAL B O 1
ATOM 3537 N N . ASP B 1 168 ? -6.648 -7.355 -8.32 1 97.12 168 ASP B N 1
ATOM 3538 C CA . ASP B 1 168 ? -5.484 -8.18 -8.008 1 97.12 168 ASP B CA 1
ATOM 3539 C C . ASP B 1 168 ? -5.219 -8.203 -6.5 1 97.12 168 ASP B C 1
ATOM 3541 O O . ASP B 1 168 ? -5.203 -7.156 -5.852 1 97.12 168 ASP B O 1
ATOM 3545 N N . GLY B 1 169 ? -4.961 -9.438 -5.992 1 98.19 169 GLY B N 1
ATOM 3546 C CA . GLY B 1 169 ? -4.688 -9.602 -4.574 1 98.19 169 GLY B CA 1
ATOM 3547 C C . GLY B 1 169 ? -3.42 -8.898 -4.125 1 98.19 169 GLY B C 1
ATOM 3548 O O . GLY B 1 169 ? -3.225 -8.664 -2.932 1 98.19 169 GLY B O 1
ATOM 3549 N N . GLY B 1 170 ? -2.562 -8.609 -5.031 1 98.12 170 GLY B N 1
ATOM 3550 C CA . GLY B 1 170 ? -1.305 -7.945 -4.73 1 98.12 170 GLY B CA 1
ATOM 3551 C C . GLY B 1 170 ? -1.488 -6.574 -4.109 1 98.12 170 GLY B C 1
ATOM 3552 O O . GLY B 1 170 ? -0.576 -6.051 -3.465 1 98.12 170 GLY B O 1
ATOM 3553 N N . THR B 1 171 ? -2.678 -6.047 -4.277 1 98.38 171 THR B N 1
ATOM 3554 C CA . THR B 1 171 ? -2.984 -4.746 -3.691 1 98.38 171 THR B CA 1
ATOM 3555 C C . THR B 1 171 ? -2.828 -4.785 -2.174 1 98.38 171 THR B C 1
ATOM 3557 O O . THR B 1 171 ? -2.238 -3.879 -1.581 1 98.38 171 THR B O 1
ATOM 3560 N N . LEU B 1 172 ? -3.256 -5.879 -1.608 1 98.44 172 LEU B N 1
ATOM 3561 C CA . LEU B 1 172 ? -3.168 -5.918 -0.153 1 98.44 172 LEU B CA 1
ATOM 3562 C C . LEU B 1 172 ? -2.299 -7.082 0.309 1 98.44 172 LEU B C 1
ATOM 3564 O O . LEU B 1 172 ? -1.808 -7.086 1.44 1 98.44 172 LEU B O 1
ATOM 3568 N N . ASN B 1 173 ? -2.105 -8.086 -0.563 1 98.62 173 ASN B N 1
ATOM 3569 C CA . ASN B 1 173 ? -1.316 -9.242 -0.155 1 98.62 173 ASN B CA 1
ATOM 3570 C C . ASN B 1 173 ? -0.718 -9.969 -1.357 1 98.62 173 ASN B C 1
ATOM 3572 O O . ASN B 1 173 ? -1.274 -10.961 -1.831 1 98.62 173 ASN B O 1
ATOM 3576 N N . ASN B 1 174 ? 0.449 -9.578 -1.768 1 98.5 174 ASN B N 1
ATOM 3577 C CA . ASN B 1 174 ? 1.078 -10.102 -2.975 1 98.5 174 ASN B CA 1
ATOM 3578 C C . ASN B 1 174 ? 1.855 -11.383 -2.688 1 98.5 174 ASN B C 1
ATOM 3580 O O . ASN B 1 174 ? 2.191 -12.133 -3.609 1 98.5 174 ASN B O 1
ATOM 3584 N N . PHE B 1 175 ? 2.254 -11.594 -1.476 1 98.69 175 PHE B N 1
ATOM 3585 C CA . PHE B 1 175 ? 3.021 -12.742 -1.013 1 98.69 175 PHE B CA 1
ATOM 3586 C C . PHE B 1 175 ? 2.369 -13.367 0.214 1 98.69 175 PHE B C 1
ATOM 3588 O O . PHE B 1 175 ? 2.863 -13.211 1.333 1 98.69 175 PHE B O 1
ATOM 3595 N N . PRO B 1 176 ? 1.315 -14.195 -0.003 1 98.75 176 PRO B N 1
ATOM 3596 C CA . PRO B 1 176 ? 0.364 -14.516 1.065 1 98.75 176 PRO B CA 1
ATOM 3597 C C . PRO B 1 176 ? 0.82 -15.68 1.938 1 98.75 176 PRO B C 1
ATOM 3599 O O . PRO B 1 176 ? 0.047 -16.609 2.186 1 98.75 176 PRO B O 1
ATOM 3602 N N . VAL B 1 177 ? 1.982 -15.555 2.494 1 98.75 177 VAL B N 1
ATOM 3603 C CA . VAL B 1 177 ? 2.557 -16.578 3.359 1 98.75 177 VAL B CA 1
ATOM 3604 C C . VAL B 1 177 ? 1.755 -16.672 4.656 1 98.75 177 VAL B C 1
ATOM 3606 O O . VAL B 1 177 ? 1.602 -17.766 5.223 1 98.75 177 VAL B O 1
ATOM 3609 N N . ASP B 1 178 ? 1.188 -15.633 5.082 1 98.25 178 ASP B N 1
ATOM 3610 C CA . ASP B 1 178 ? 0.448 -15.562 6.34 1 98.25 178 ASP B CA 1
ATOM 3611 C C . ASP B 1 178 ? -0.789 -16.453 6.297 1 98.25 178 ASP B C 1
ATOM 3613 O O . ASP B 1 178 ? -1.301 -16.875 7.34 1 98.25 178 ASP B O 1
ATOM 3617 N N . LEU B 1 179 ? -1.21 -16.781 5.125 1 98.19 179 LEU B N 1
ATOM 3618 C CA . LEU B 1 179 ? -2.447 -17.531 4.992 1 98.19 179 LEU B CA 1
ATOM 3619 C C . LEU B 1 179 ? -2.211 -19.016 5.293 1 98.19 179 LEU B C 1
ATOM 3621 O O . LEU B 1 179 ? -3.15 -19.734 5.629 1 98.19 179 LEU B O 1
ATOM 3625 N N . ILE B 1 180 ? -0.933 -19.484 5.191 1 98 180 ILE B N 1
ATOM 3626 C CA . ILE B 1 180 ? -0.781 -20.938 5.254 1 98 180 ILE B CA 1
ATOM 3627 C C . ILE B 1 180 ? 0.346 -21.297 6.223 1 98 180 ILE B C 1
ATOM 3629 O O . ILE B 1 180 ? 0.524 -22.453 6.574 1 98 180 ILE B O 1
ATOM 3633 N N . LYS B 1 181 ? 1.083 -20.312 6.734 1 97 181 LYS B N 1
ATOM 3634 C CA . LYS B 1 181 ? 2.266 -20.594 7.539 1 97 181 LYS B CA 1
ATOM 3635 C C . LYS B 1 181 ? 1.898 -21.375 8.805 1 97 181 LYS B C 1
ATOM 3637 O O . LYS B 1 181 ? 2.68 -22.188 9.289 1 97 181 LYS B O 1
ATOM 3642 N N . LYS B 1 182 ? 0.742 -21.219 9.305 1 95.88 182 LYS B N 1
ATOM 3643 C CA . LYS B 1 182 ? 0.338 -21.875 10.539 1 95.88 182 LYS B CA 1
ATOM 3644 C C . LYS B 1 182 ? -0.029 -23.344 10.289 1 95.88 182 LYS B C 1
ATOM 3646 O O . LYS B 1 182 ? -0.115 -24.141 11.227 1 95.88 182 LYS B O 1
ATOM 3651 N N . TYR B 1 183 ? -0.221 -23.734 9.078 1 95.5 183 TYR B N 1
ATOM 3652 C CA . TYR B 1 183 ? -0.704 -25.078 8.758 1 95.5 183 TYR B CA 1
ATOM 3653 C C . TYR B 1 183 ? 0.432 -25.953 8.25 1 95.5 183 TYR B C 1
ATOM 3655 O O . TYR B 1 183 ? 0.25 -27.156 8.055 1 95.5 183 TYR B O 1
ATOM 3663 N N . CYS B 1 184 ? 1.54 -25.375 8.008 1 96.25 184 CYS B N 1
ATOM 3664 C CA . CYS B 1 184 ? 2.59 -26.109 7.312 1 96.25 184 CYS B CA 1
ATOM 3665 C C . CYS B 1 184 ? 3.836 -26.234 8.18 1 96.25 184 CYS B C 1
ATOM 3667 O O . CYS B 1 184 ? 4.199 -25.297 8.898 1 96.25 184 CYS B O 1
ATOM 3669 N N . ASP B 1 185 ? 4.477 -27.359 8.07 1 94.38 185 ASP B N 1
ATOM 3670 C CA . ASP B 1 185 ? 5.73 -27.594 8.781 1 94.38 185 ASP B CA 1
ATOM 3671 C C . ASP B 1 185 ? 6.875 -26.797 8.164 1 94.38 185 ASP B C 1
ATOM 3673 O O . ASP B 1 185 ? 7.82 -26.422 8.859 1 94.38 185 ASP B O 1
ATOM 3677 N N . GLN B 1 186 ? 6.758 -26.641 6.887 1 94.94 186 GLN B N 1
ATOM 3678 C CA . GLN B 1 186 ? 7.758 -25.875 6.148 1 94.94 186 GLN B CA 1
ATOM 3679 C C . GLN B 1 186 ? 7.109 -25.016 5.066 1 94.94 186 GLN B C 1
ATOM 3681 O O . GLN B 1 186 ? 6.121 -25.422 4.453 1 94.94 186 GLN B O 1
ATOM 3686 N N . ILE B 1 187 ? 7.754 -23.844 4.879 1 97.88 187 ILE B N 1
ATOM 3687 C CA . ILE B 1 187 ? 7.238 -22.922 3.875 1 97.88 187 ILE B CA 1
ATOM 3688 C C . ILE B 1 187 ? 8.312 -22.656 2.826 1 97.88 187 ILE B C 1
ATOM 3690 O O . ILE B 1 187 ? 9.43 -22.234 3.162 1 97.88 187 ILE B O 1
ATOM 3694 N N . VAL B 1 188 ? 7.98 -22.906 1.586 1 98.19 188 VAL B N 1
ATOM 3695 C CA . VAL B 1 188 ? 8.773 -22.453 0.446 1 98.19 188 VAL B CA 1
ATOM 3696 C C . VAL B 1 188 ? 8.086 -21.266 -0.219 1 98.19 188 VAL B C 1
ATOM 3698 O O . VAL B 1 188 ? 6.941 -21.375 -0.673 1 98.19 188 VAL B O 1
ATOM 3701 N N . GLY B 1 189 ? 8.734 -20.156 -0.217 1 98.75 189 GLY B N 1
ATOM 3702 C CA . GLY B 1 189 ? 8.227 -18.984 -0.898 1 98.75 189 GLY B CA 1
ATOM 3703 C C . GLY B 1 189 ? 8.945 -18.688 -2.199 1 98.75 189 GLY B C 1
ATOM 3704 O O . GLY B 1 189 ? 10.18 -18.75 -2.264 1 98.75 189 GLY B O 1
ATOM 3705 N N . VAL B 1 190 ? 8.219 -18.406 -3.246 1 98.81 190 VAL B N 1
ATOM 3706 C CA . VAL B 1 190 ? 8.773 -18.016 -4.535 1 98.81 190 VAL B CA 1
ATOM 3707 C C . VAL B 1 190 ? 8.32 -16.594 -4.887 1 98.81 190 VAL B C 1
ATOM 3709 O O . VAL B 1 190 ? 7.129 -16.344 -5.051 1 98.81 190 VAL B O 1
ATOM 3712 N N . TYR B 1 191 ? 9.258 -15.688 -4.961 1 98.25 191 TYR B N 1
ATOM 3713 C CA . TYR B 1 191 ? 9.008 -14.281 -5.277 1 98.25 191 TYR B CA 1
ATOM 3714 C C . TYR B 1 191 ? 9.594 -13.922 -6.641 1 98.25 191 TYR B C 1
ATOM 3716 O O . TYR B 1 191 ? 10.812 -13.938 -6.828 1 98.25 191 TYR B O 1
ATOM 3724 N N . VAL B 1 192 ? 8.68 -13.484 -7.559 1 97.25 192 VAL B N 1
ATOM 3725 C CA . VAL B 1 192 ? 9.148 -13.383 -8.938 1 97.25 192 VAL B CA 1
ATOM 3726 C C . VAL B 1 192 ? 9.047 -11.93 -9.406 1 97.25 192 VAL B C 1
ATOM 3728 O O . VAL B 1 192 ? 9.195 -11.648 -10.594 1 97.25 192 VAL B O 1
ATOM 3731 N N . ASN B 1 193 ? 8.672 -11.039 -8.562 1 92.69 193 ASN B N 1
ATOM 3732 C CA . ASN B 1 193 ? 8.484 -9.641 -8.93 1 92.69 193 ASN B CA 1
ATOM 3733 C C . ASN B 1 193 ? 9.438 -8.727 -8.164 1 92.69 193 ASN B C 1
ATOM 3735 O O . ASN B 1 193 ? 9 -7.914 -7.344 1 92.69 193 ASN B O 1
ATOM 3739 N N . PRO B 1 194 ? 10.656 -8.766 -8.57 1 88.12 194 PRO B N 1
ATOM 3740 C CA . PRO B 1 194 ? 11.602 -7.902 -7.848 1 88.12 194 PRO B CA 1
ATOM 3741 C C . PRO B 1 194 ? 11.32 -6.418 -8.047 1 88.12 194 PRO B C 1
ATOM 3743 O O . PRO B 1 194 ? 10.781 -6.023 -9.086 1 88.12 194 PRO B O 1
ATOM 3746 N N . PHE B 1 195 ? 11.602 -5.703 -6.98 1 84 195 PHE B N 1
ATOM 3747 C CA . PHE B 1 195 ? 11.5 -4.25 -7.059 1 84 195 PHE B CA 1
ATOM 3748 C C . PHE B 1 195 ? 12.594 -3.678 -7.945 1 84 195 PHE B C 1
ATOM 3750 O O . PHE B 1 195 ? 13.781 -3.805 -7.637 1 84 195 PHE B O 1
ATOM 3757 N N . ASN B 1 196 ? 12.172 -3.127 -9.07 1 78.88 196 ASN B N 1
ATOM 3758 C CA . ASN B 1 196 ? 13.141 -2.664 -10.062 1 78.88 196 ASN B CA 1
ATOM 3759 C C . ASN B 1 196 ? 13.539 -1.212 -9.812 1 78.88 196 ASN B C 1
ATOM 3761 O O . ASN B 1 196 ? 12.781 -0.448 -9.219 1 78.88 196 ASN B O 1
ATOM 3765 N N . HIS B 1 197 ? 14.773 -1.021 -10.273 1 80.44 197 HIS B N 1
ATOM 3766 C CA . HIS B 1 197 ? 15.203 0.373 -10.32 1 80.44 197 HIS B CA 1
ATOM 3767 C C . HIS B 1 197 ? 14.578 1.104 -11.5 1 80.44 197 HIS B C 1
ATOM 3769 O O . HIS B 1 197 ? 14.453 0.542 -12.586 1 80.44 197 HIS B O 1
ATOM 3775 N N . VAL B 1 198 ? 14.102 2.199 -11.203 1 85.81 198 VAL B N 1
ATOM 3776 C CA . VAL B 1 198 ? 13.555 3.025 -12.273 1 85.81 198 VAL B CA 1
ATOM 3777 C C . VAL B 1 198 ? 14.297 4.359 -12.328 1 85.81 198 VAL B C 1
ATOM 3779 O O . VAL B 1 198 ? 14.852 4.809 -11.32 1 85.81 198 VAL B O 1
ATOM 3782 N N . SER B 1 199 ? 14.383 4.871 -13.555 1 88.19 199 SER B N 1
ATOM 3783 C CA . SER B 1 199 ? 14.914 6.219 -13.727 1 88.19 199 SER B CA 1
ATOM 3784 C C . SER B 1 199 ? 13.805 7.262 -13.703 1 88.19 199 SER B C 1
ATOM 3786 O O . SER B 1 199 ? 12.648 6.949 -14 1 88.19 199 SER B O 1
ATOM 3788 N N . ILE B 1 200 ? 14.234 8.438 -13.352 1 88.38 200 ILE B N 1
ATOM 3789 C CA . ILE B 1 200 ? 13.266 9.523 -13.281 1 88.38 200 ILE B CA 1
ATOM 3790 C C . ILE B 1 200 ? 12.656 9.766 -14.656 1 88.38 200 ILE B C 1
ATOM 3792 O O . ILE B 1 200 ? 11.508 10.211 -14.766 1 88.38 200 ILE B O 1
ATOM 3796 N N . LYS B 1 201 ? 13.359 9.469 -15.695 1 89.75 201 LYS B N 1
ATOM 3797 C CA . LYS B 1 201 ? 12.891 9.664 -17.062 1 89.75 201 LYS B CA 1
ATOM 3798 C C . LYS B 1 201 ? 11.656 8.812 -17.344 1 89.75 201 LYS B C 1
ATOM 3800 O O . LYS B 1 201 ? 10.836 9.164 -18.203 1 89.75 201 LYS B O 1
ATOM 3805 N N . GLU B 1 202 ? 11.531 7.719 -16.641 1 88.25 202 GLU B N 1
ATOM 3806 C CA . GLU B 1 202 ? 10.391 6.824 -16.812 1 88.25 202 GLU B CA 1
ATOM 3807 C C . GLU B 1 202 ? 9.156 7.34 -16.094 1 88.25 202 GLU B C 1
ATOM 3809 O O . GLU B 1 202 ? 8.047 6.848 -16.297 1 88.25 202 GLU B O 1
ATOM 3814 N N . LEU B 1 203 ? 9.344 8.273 -15.227 1 89.75 203 LEU B N 1
ATOM 3815 C CA . LEU B 1 203 ? 8.266 8.828 -14.414 1 89.75 203 LEU B CA 1
ATOM 3816 C C . LEU B 1 203 ? 7.867 10.211 -14.922 1 89.75 203 LEU B C 1
ATOM 3818 O O . LEU B 1 203 ? 7.852 11.172 -14.148 1 89.75 203 LEU B O 1
ATOM 3822 N N . ASN B 1 204 ? 7.496 10.242 -16.188 1 87.06 204 ASN B N 1
ATOM 3823 C CA . ASN B 1 204 ? 7.289 11.516 -16.859 1 87.06 204 ASN B CA 1
ATOM 3824 C C . ASN B 1 204 ? 5.805 11.844 -16.984 1 87.06 204 ASN B C 1
ATOM 3826 O O . ASN B 1 204 ? 5.441 12.844 -17.609 1 87.06 204 ASN B O 1
ATOM 3830 N N . HIS B 1 205 ? 4.984 11.008 -16.516 1 87.81 205 HIS B N 1
ATOM 3831 C CA . HIS B 1 205 ? 3.539 11.211 -16.469 1 87.81 205 HIS B CA 1
ATOM 3832 C C . HIS B 1 205 ? 2.969 10.852 -15.102 1 87.81 205 HIS B C 1
ATOM 3834 O O . HIS B 1 205 ? 3.479 9.953 -14.43 1 87.81 205 HIS B O 1
ATOM 3840 N N . VAL B 1 206 ? 1.847 11.5 -14.766 1 86.44 206 VAL B N 1
ATOM 3841 C CA . VAL B 1 206 ? 1.28 11.336 -13.438 1 86.44 206 VAL B CA 1
ATOM 3842 C C . VAL B 1 206 ? 0.827 9.891 -13.242 1 86.44 206 VAL B C 1
ATOM 3844 O O . VAL B 1 206 ? 0.933 9.344 -12.141 1 86.44 206 VAL B O 1
ATOM 3847 N N . ASN B 1 207 ? 0.367 9.281 -14.328 1 88.31 207 ASN B N 1
ATOM 3848 C CA . ASN B 1 207 ? -0.084 7.898 -14.227 1 88.31 207 ASN B CA 1
ATOM 3849 C C . ASN B 1 207 ? 1.079 6.945 -13.961 1 88.31 207 ASN B C 1
ATOM 3851 O O . ASN B 1 207 ? 0.93 5.969 -13.219 1 88.31 207 ASN B O 1
ATOM 3855 N N . LYS B 1 208 ? 2.197 7.25 -14.578 1 91.38 208 LYS B N 1
ATOM 3856 C CA . LYS B 1 208 ? 3.389 6.438 -14.352 1 91.38 208 LYS B CA 1
ATOM 3857 C C . LYS B 1 208 ? 3.893 6.594 -12.914 1 91.38 208 LYS B C 1
ATOM 3859 O O . LYS B 1 208 ? 4.379 5.633 -12.312 1 91.38 208 LYS B O 1
ATOM 3864 N N . VAL B 1 209 ? 3.73 7.809 -12.406 1 93.56 209 VAL B N 1
ATOM 3865 C CA . VAL B 1 209 ? 4.137 8.07 -11.031 1 93.56 209 VAL B CA 1
ATOM 3866 C C . VAL B 1 209 ? 3.232 7.309 -10.07 1 93.56 209 VAL B C 1
ATOM 3868 O O . VAL B 1 209 ? 3.713 6.691 -9.109 1 93.56 209 VAL B O 1
ATOM 3871 N N . LEU B 1 210 ? 1.971 7.301 -10.352 1 95.06 210 LEU B N 1
ATOM 3872 C CA . LEU B 1 210 ? 1.025 6.566 -9.516 1 95.06 210 LEU B CA 1
ATOM 3873 C C . LEU B 1 210 ? 1.301 5.066 -9.578 1 95.06 210 LEU B C 1
ATOM 3875 O O . LEU B 1 210 ? 1.281 4.387 -8.555 1 95.06 210 LEU B O 1
ATOM 3879 N N . GLU B 1 211 ? 1.549 4.562 -10.734 1 93.75 211 GLU B N 1
ATOM 3880 C CA . GLU B 1 211 ? 1.872 3.15 -10.906 1 93.75 211 GLU B CA 1
ATOM 3881 C C . GLU B 1 211 ? 3.115 2.766 -10.109 1 93.75 211 GLU B C 1
ATOM 3883 O O . GLU B 1 211 ? 3.135 1.731 -9.438 1 93.75 211 GLU B O 1
ATOM 3888 N N . ARG B 1 212 ? 4.105 3.604 -10.188 1 94.94 212 ARG B N 1
ATOM 3889 C CA . ARG B 1 212 ? 5.336 3.357 -9.445 1 94.94 212 ARG B CA 1
ATOM 3890 C C . ARG B 1 212 ? 5.074 3.361 -7.941 1 94.94 212 ARG B C 1
ATOM 3892 O O . ARG B 1 212 ? 5.594 2.514 -7.211 1 94.94 212 ARG B O 1
ATOM 3899 N N . ALA B 1 213 ? 4.309 4.348 -7.484 1 97.12 213 ALA B N 1
ATOM 3900 C CA . ALA B 1 213 ? 3.947 4.387 -6.066 1 97.12 213 ALA B CA 1
ATOM 3901 C C . ALA B 1 213 ? 3.238 3.104 -5.645 1 97.12 213 ALA B C 1
ATOM 3903 O O . ALA B 1 213 ? 3.523 2.551 -4.582 1 97.12 213 ALA B O 1
ATOM 3904 N N . TYR B 1 214 ? 2.34 2.643 -6.473 1 96.5 214 TYR B N 1
ATOM 3905 C CA . TYR B 1 214 ? 1.638 1.386 -6.238 1 96.5 214 TYR B CA 1
ATOM 3906 C C . TYR B 1 214 ? 2.619 0.229 -6.102 1 96.5 214 TYR B C 1
ATOM 3908 O O . TYR B 1 214 ? 2.531 -0.562 -5.16 1 96.5 214 TYR B O 1
ATOM 3916 N N . HIS B 1 215 ? 3.561 0.169 -6.984 1 95.31 215 HIS B N 1
ATOM 3917 C CA . HIS B 1 215 ? 4.551 -0.903 -6.957 1 95.31 215 HIS B CA 1
ATOM 3918 C C . HIS B 1 215 ? 5.422 -0.817 -5.707 1 95.31 215 HIS B C 1
ATOM 3920 O O . HIS B 1 215 ? 5.809 -1.844 -5.145 1 95.31 215 HIS B O 1
ATOM 3926 N N . VAL B 1 216 ? 5.762 0.364 -5.324 1 96.69 216 VAL B N 1
ATOM 3927 C CA . VAL B 1 216 ? 6.535 0.577 -4.105 1 96.69 216 VAL B CA 1
ATOM 3928 C C . VAL B 1 216 ? 5.77 0.024 -2.906 1 96.69 216 VAL B C 1
ATOM 3930 O O . VAL B 1 216 ? 6.344 -0.661 -2.059 1 96.69 216 VAL B O 1
ATOM 3933 N N . MET B 1 217 ? 4.52 0.314 -2.854 1 97.88 217 MET B N 1
ATOM 3934 C CA . MET B 1 217 ? 3.695 -0.16 -1.746 1 97.88 217 MET B CA 1
ATOM 3935 C C . MET B 1 217 ? 3.643 -1.684 -1.721 1 97.88 217 MET B C 1
ATOM 3937 O O . MET B 1 217 ? 3.797 -2.297 -0.663 1 97.88 217 MET B O 1
ATOM 3941 N N . VAL B 1 218 ? 3.42 -2.297 -2.869 1 97.12 218 VAL B N 1
ATOM 3942 C CA . VAL B 1 218 ? 3.355 -3.752 -2.973 1 97.12 218 VAL B CA 1
ATOM 3943 C C . VAL B 1 218 ? 4.68 -4.363 -2.516 1 97.12 218 VAL B C 1
ATOM 3945 O O . VAL B 1 218 ? 4.691 -5.309 -1.725 1 97.12 218 VAL B O 1
ATOM 3948 N N . ALA B 1 219 ? 5.773 -3.816 -2.982 1 95.44 219 ALA B N 1
ATOM 3949 C CA . ALA B 1 219 ? 7.098 -4.324 -2.631 1 95.44 219 ALA B CA 1
ATOM 3950 C C . ALA B 1 219 ? 7.348 -4.215 -1.13 1 95.44 219 ALA B C 1
ATOM 3952 O O . ALA B 1 219 ? 7.871 -5.141 -0.512 1 95.44 219 ALA B O 1
ATOM 3953 N N . ASN B 1 220 ? 6.984 -3.064 -0.62 1 95.25 220 ASN B N 1
ATOM 3954 C CA . ASN B 1 220 ? 7.195 -2.836 0.806 1 95.25 220 ASN B CA 1
ATOM 3955 C C . ASN B 1 220 ? 6.414 -3.838 1.654 1 95.25 220 ASN B C 1
ATOM 3957 O O . ASN B 1 220 ? 6.941 -4.367 2.637 1 95.25 220 ASN B O 1
ATOM 3961 N N . GLU B 1 221 ? 5.242 -4.121 1.311 1 95.56 221 GLU B N 1
ATOM 3962 C CA . GLU B 1 221 ? 4.418 -5.094 2.016 1 95.56 221 GLU B CA 1
ATOM 3963 C C . GLU B 1 221 ? 4.969 -6.508 1.855 1 95.56 221 GLU B C 1
ATOM 3965 O O . GLU B 1 221 ? 5.004 -7.281 2.816 1 95.56 221 GLU B O 1
ATOM 3970 N N . THR B 1 222 ? 5.453 -6.848 0.708 1 97 222 THR B N 1
ATOM 3971 C CA . THR B 1 222 ? 5.922 -8.188 0.353 1 97 222 THR B CA 1
ATOM 3972 C C . THR B 1 222 ? 7.207 -8.523 1.1 1 97 222 THR B C 1
ATOM 3974 O O . THR B 1 222 ? 7.32 -9.594 1.697 1 97 222 THR B O 1
ATOM 3977 N N . THR B 1 223 ? 8.141 -7.633 1.125 1 95.25 223 THR B N 1
ATOM 3978 C CA . THR B 1 223 ? 9.469 -7.91 1.655 1 95.25 223 THR B CA 1
ATOM 3979 C C . THR B 1 223 ? 9.406 -8.18 3.154 1 95.25 223 THR B C 1
ATOM 3981 O O . THR B 1 223 ? 10.211 -8.953 3.684 1 95.25 223 THR B O 1
ATOM 3984 N N . LYS B 1 224 ? 8.453 -7.645 3.803 1 94.62 224 LYS B N 1
ATOM 3985 C CA . LYS B 1 224 ? 8.289 -7.848 5.238 1 94.62 224 LYS B CA 1
ATOM 3986 C C . LYS B 1 224 ? 7.91 -9.289 5.551 1 94.62 224 LYS B C 1
ATOM 3988 O O . LYS B 1 224 ? 8.055 -9.742 6.688 1 94.62 224 LYS B O 1
ATOM 3993 N N . LYS B 1 225 ? 7.508 -10.031 4.59 1 97.31 225 LYS B N 1
ATOM 3994 C CA . LYS B 1 225 ? 6.965 -11.367 4.828 1 97.31 225 LYS B CA 1
ATOM 3995 C C . LYS B 1 225 ? 7.992 -12.445 4.5 1 97.31 225 LYS B C 1
ATOM 3997 O O . LYS B 1 225 ? 7.762 -13.625 4.758 1 97.31 225 LYS B O 1
ATOM 4002 N N . PHE B 1 226 ? 9.102 -12.07 3.979 1 97.06 226 PHE B N 1
ATOM 4003 C CA . PHE B 1 226 ? 10.117 -13.031 3.564 1 97.06 226 PHE B CA 1
ATOM 4004 C C . PHE B 1 226 ? 10.617 -13.836 4.758 1 97.06 226 PHE B C 1
ATOM 4006 O O . PHE B 1 226 ? 10.977 -15.008 4.617 1 97.06 226 PHE B O 1
ATOM 4013 N N . LYS B 1 227 ? 10.562 -13.203 5.93 1 96.88 227 LYS B N 1
ATOM 4014 C CA . LYS B 1 227 ? 11.07 -13.82 7.148 1 96.88 227 LYS B CA 1
ATOM 4015 C C . LYS B 1 227 ? 10.242 -15.047 7.531 1 96.88 227 LYS B C 1
ATOM 4017 O O . LYS B 1 227 ? 10.695 -15.883 8.312 1 96.88 227 LYS B O 1
ATOM 4022 N N . ASP B 1 228 ? 9.109 -15.195 7 1 97.75 228 ASP B N 1
ATOM 4023 C CA . ASP B 1 228 ? 8.195 -16.266 7.375 1 97.75 228 ASP B CA 1
ATOM 4024 C C . ASP B 1 228 ? 8.398 -17.5 6.488 1 97.75 228 ASP B C 1
ATOM 4026 O O . ASP B 1 228 ? 7.688 -18.5 6.625 1 97.75 228 ASP B O 1
ATOM 4030 N N . CYS B 1 229 ? 9.367 -17.453 5.582 1 97.12 229 CYS B N 1
ATOM 4031 C CA . CYS B 1 229 ? 9.688 -18.594 4.723 1 97.12 229 CYS B CA 1
ATOM 4032 C C . CYS B 1 229 ? 10.883 -19.359 5.258 1 97.12 229 CYS B C 1
ATOM 4034 O O . CYS B 1 229 ? 11.844 -18.766 5.754 1 97.12 229 CYS B O 1
ATOM 4036 N N . ASP B 1 230 ? 10.82 -20.641 5.164 1 95.12 230 ASP B N 1
ATOM 4037 C CA . ASP B 1 230 ? 11.984 -21.469 5.449 1 95.12 230 ASP B CA 1
ATOM 4038 C C . ASP B 1 230 ? 12.961 -21.469 4.277 1 95.12 230 ASP B C 1
ATOM 4040 O O . ASP B 1 230 ? 14.18 -21.469 4.473 1 95.12 230 ASP B O 1
ATOM 4044 N N . ILE B 1 231 ? 12.43 -21.547 3.121 1 96.31 231 ILE B N 1
ATOM 4045 C CA . ILE B 1 231 ? 13.188 -21.391 1.884 1 96.31 231 ILE B CA 1
ATOM 4046 C C . ILE B 1 231 ? 12.57 -20.297 1.027 1 96.31 231 ILE B C 1
ATOM 4048 O O . ILE B 1 231 ? 11.375 -20.328 0.711 1 96.31 231 ILE B O 1
ATOM 4052 N N . LEU B 1 232 ? 13.367 -19.344 0.726 1 97.38 232 LEU B N 1
ATOM 4053 C CA . LEU B 1 232 ? 12.93 -18.234 -0.131 1 97.38 232 LEU B CA 1
ATOM 4054 C C . LEU B 1 232 ? 13.633 -18.297 -1.483 1 97.38 232 LEU B C 1
ATOM 4056 O O . LEU B 1 232 ? 14.859 -18.266 -1.55 1 97.38 232 LEU B O 1
ATOM 4060 N N . ILE B 1 233 ? 12.852 -18.422 -2.471 1 97.94 233 ILE B N 1
ATOM 4061 C CA . ILE B 1 233 ? 13.367 -18.469 -3.834 1 97.94 233 ILE B CA 1
ATOM 4062 C C . ILE B 1 233 ? 13.117 -17.141 -4.527 1 97.94 233 ILE B C 1
ATOM 4064 O O . ILE B 1 233 ? 11.969 -16.703 -4.648 1 97.94 233 ILE B O 1
ATOM 4068 N N . ARG B 1 234 ? 14.133 -16.484 -4.973 1 96.81 234 ARG B N 1
ATOM 4069 C CA . ARG B 1 234 ? 14.086 -15.234 -5.715 1 96.81 234 ARG B CA 1
ATOM 4070 C C . ARG B 1 234 ? 14.93 -15.32 -6.984 1 96.81 234 ARG B C 1
ATOM 4072 O O . ARG B 1 234 ? 16.109 -14.977 -6.977 1 96.81 234 ARG B O 1
ATOM 4079 N N . PRO B 1 235 ? 14.305 -15.703 -8.062 1 97 235 PRO B N 1
ATOM 4080 C CA . PRO B 1 235 ? 15.094 -15.797 -9.297 1 97 235 PRO B CA 1
ATOM 4081 C C . PRO B 1 235 ? 15.734 -14.469 -9.688 1 97 235 PRO B C 1
ATOM 4083 O O . PRO B 1 235 ? 15.102 -13.414 -9.578 1 97 235 PRO B O 1
ATOM 4086 N N . ALA B 1 236 ? 16.891 -14.508 -10.133 1 91.25 236 ALA B N 1
ATOM 4087 C CA . ALA B 1 236 ? 17.625 -13.312 -10.547 1 91.25 236 ALA B CA 1
ATOM 4088 C C . ALA B 1 236 ? 17.203 -12.867 -11.945 1 91.25 236 ALA B C 1
ATOM 4090 O O . ALA B 1 236 ? 16.594 -13.641 -12.688 1 91.25 236 ALA B O 1
ATOM 4091 N N . ASN B 1 237 ? 17.406 -11.609 -12.273 1 89.5 237 ASN B N 1
ATOM 4092 C CA . ASN B 1 237 ? 17.281 -11.016 -13.602 1 89.5 237 ASN B CA 1
ATOM 4093 C C . ASN B 1 237 ? 15.836 -10.969 -14.062 1 89.5 237 ASN B C 1
ATOM 4095 O O . ASN B 1 237 ? 15.555 -10.93 -15.258 1 89.5 237 ASN B O 1
ATOM 4099 N N . MET B 1 238 ? 15.008 -11.062 -13.094 1 89.69 238 MET B N 1
ATOM 4100 C CA . MET B 1 238 ? 13.594 -11 -13.445 1 89.69 238 MET B CA 1
ATOM 4101 C C . MET B 1 238 ? 13.219 -9.609 -13.953 1 89.69 238 MET B C 1
ATOM 4103 O O . MET B 1 238 ? 12.25 -9.453 -14.695 1 89.69 238 MET B O 1
ATOM 4107 N N . ASP B 1 239 ? 13.953 -8.625 -13.547 1 84.94 239 ASP B N 1
ATOM 4108 C CA . ASP B 1 239 ? 13.688 -7.238 -13.914 1 84.94 239 ASP B CA 1
ATOM 4109 C C . ASP B 1 239 ? 13.914 -7.012 -15.406 1 84.94 239 ASP B C 1
ATOM 4111 O O . ASP B 1 239 ? 13.492 -5.988 -15.953 1 84.94 239 ASP B O 1
ATOM 4115 N N . ARG B 1 240 ? 14.5 -7.977 -16.062 1 85.12 240 ARG B N 1
ATOM 4116 C CA . ARG B 1 240 ? 14.75 -7.875 -17.5 1 85.12 240 ARG B CA 1
ATOM 4117 C C . ARG B 1 240 ? 13.5 -8.234 -18.297 1 85.12 240 ARG B C 1
ATOM 4119 O O . ARG B 1 240 ? 13.445 -8 -19.516 1 85.12 240 ARG B O 1
ATOM 4126 N N . PHE B 1 241 ? 12.609 -8.773 -17.609 1 86 241 PHE B N 1
ATOM 4127 C CA . PHE B 1 241 ? 11.383 -9.203 -18.281 1 86 241 PHE B CA 1
ATOM 4128 C C . PHE B 1 241 ? 10.195 -8.375 -17.812 1 86 241 PHE B C 1
ATOM 4130 O O . PHE B 1 241 ? 10 -8.18 -16.609 1 86 241 PHE B O 1
ATOM 4137 N N . GLY B 1 242 ? 9.469 -7.859 -18.781 1 82.62 242 GLY B N 1
ATOM 4138 C CA . GLY B 1 242 ? 8.234 -7.16 -18.438 1 82.62 242 GLY B CA 1
ATOM 4139 C C . GLY B 1 242 ? 7.168 -8.07 -17.875 1 82.62 242 GLY B C 1
ATOM 4140 O O . GLY B 1 242 ? 7.215 -9.289 -18.062 1 82.62 242 GLY B O 1
ATOM 4141 N N . MET B 1 243 ? 6.227 -7.5 -17.188 1 82.69 243 MET B N 1
ATOM 4142 C CA . MET B 1 243 ? 5.184 -8.281 -16.531 1 82.69 243 MET B CA 1
ATOM 4143 C C . MET B 1 243 ? 4.121 -8.727 -17.531 1 82.69 243 MET B C 1
ATOM 4145 O O . MET B 1 243 ? 3.35 -9.648 -17.25 1 82.69 243 MET B O 1
ATOM 4149 N N . PHE B 1 244 ? 4.062 -8.172 -18.688 1 79.25 244 PHE B N 1
ATOM 4150 C CA . PHE B 1 244 ? 2.916 -8.445 -19.547 1 79.25 244 PHE B CA 1
ATOM 4151 C C . PHE B 1 244 ? 3.365 -8.688 -20.984 1 79.25 244 PHE B C 1
ATOM 4153 O O . PHE B 1 244 ? 2.58 -8.523 -21.922 1 79.25 244 PHE B O 1
ATOM 4160 N N . THR B 1 245 ? 4.656 -8.938 -21.188 1 75.69 245 THR B N 1
ATOM 4161 C CA . THR B 1 245 ? 5.18 -9.281 -22.5 1 75.69 245 THR B CA 1
ATOM 4162 C C . THR B 1 245 ? 5.41 -10.789 -22.609 1 75.69 245 THR B C 1
ATOM 4164 O O . THR B 1 245 ? 6.18 -11.359 -21.844 1 75.69 245 THR B O 1
ATOM 4167 N N . LEU B 1 246 ? 4.688 -11.281 -23.594 1 74.12 246 LEU B N 1
ATOM 4168 C CA . LEU B 1 246 ? 4.75 -12.734 -23.781 1 74.12 246 LEU B CA 1
ATOM 4169 C C . LEU B 1 246 ? 5.988 -13.125 -24.562 1 74.12 246 LEU B C 1
ATOM 4171 O O . LEU B 1 246 ? 5.879 -13.586 -25.719 1 74.12 246 LEU B O 1
ATOM 4175 N N . LYS B 1 247 ? 7.082 -12.961 -24.078 1 80.94 247 LYS B N 1
ATOM 4176 C CA . LYS B 1 247 ? 8.336 -13.359 -24.703 1 80.94 247 LYS B CA 1
ATOM 4177 C C . LYS B 1 247 ? 9.258 -14.047 -23.703 1 80.94 247 LYS B C 1
ATOM 4179 O O . LYS B 1 247 ? 9.141 -13.836 -22.5 1 80.94 247 LYS B O 1
ATOM 4184 N N . ASN B 1 248 ? 9.984 -14.992 -24.109 1 88.06 248 ASN B N 1
ATOM 4185 C CA . ASN B 1 248 ? 11.078 -15.609 -23.375 1 88.06 248 ASN B CA 1
ATOM 4186 C C . ASN B 1 248 ? 10.562 -16.469 -22.219 1 88.06 248 ASN B C 1
ATOM 4188 O O . ASN B 1 248 ? 11.18 -16.516 -21.156 1 88.06 248 ASN B O 1
ATOM 4192 N N . LEU B 1 249 ? 9.469 -17.125 -22.438 1 93.56 249 LEU B N 1
ATOM 4193 C CA . LEU B 1 249 ? 8.828 -17.891 -21.359 1 93.56 249 LEU B CA 1
ATOM 4194 C C . LEU B 1 249 ? 9.734 -19.031 -20.906 1 93.56 249 LEU B C 1
ATOM 4196 O O . LEU B 1 249 ? 9.828 -19.312 -19.703 1 93.56 249 LEU B O 1
ATOM 4200 N N . ASP B 1 250 ? 10.422 -19.672 -21.875 1 95.25 250 ASP B N 1
ATOM 4201 C CA . ASP B 1 250 ? 11.312 -20.766 -21.516 1 95.25 250 ASP B CA 1
ATOM 4202 C C . ASP B 1 250 ? 12.469 -20.266 -20.656 1 95.25 250 ASP B C 1
ATOM 4204 O O . ASP B 1 250 ? 12.898 -20.969 -19.734 1 95.25 250 ASP B O 1
ATOM 4208 N N . ILE B 1 251 ? 12.945 -19.125 -21 1 96.38 251 ILE B N 1
ATOM 4209 C CA . ILE B 1 251 ? 14.039 -18.531 -20.219 1 96.38 251 ILE B CA 1
ATOM 4210 C C . ILE B 1 251 ? 13.562 -18.234 -18.812 1 96.38 251 ILE B C 1
ATOM 4212 O O . ILE B 1 251 ? 14.258 -18.516 -17.828 1 96.38 251 ILE B O 1
ATOM 4216 N N . ILE B 1 252 ? 12.414 -17.672 -18.625 1 96.75 252 ILE B N 1
ATOM 4217 C CA . ILE B 1 252 ? 11.836 -17.328 -17.328 1 96.75 252 ILE B CA 1
ATOM 4218 C C . ILE B 1 252 ? 11.641 -18.609 -16.5 1 96.75 252 ILE B C 1
ATOM 4220 O O . ILE B 1 252 ? 11.945 -18.625 -15.305 1 96.75 252 ILE B O 1
ATOM 4224 N N . LEU B 1 253 ? 11.117 -19.672 -17.172 1 97.94 253 LEU B N 1
ATOM 4225 C CA . LEU B 1 253 ? 10.977 -20.953 -16.5 1 97.94 253 LEU B CA 1
ATOM 4226 C C . LEU B 1 253 ? 12.32 -21.422 -15.945 1 97.94 253 LEU B C 1
ATOM 4228 O O . LEU B 1 253 ? 12.406 -21.828 -14.781 1 97.94 253 LEU B O 1
ATOM 4232 N N . ASP B 1 254 ? 13.336 -21.297 -16.766 1 98.06 254 ASP B N 1
ATOM 4233 C CA . ASP B 1 254 ? 14.664 -21.766 -16.375 1 98.06 254 ASP B CA 1
ATOM 4234 C C . ASP B 1 254 ? 15.211 -20.953 -15.211 1 98.06 254 ASP B C 1
ATOM 4236 O O . ASP B 1 254 ? 15.898 -21.5 -14.336 1 98.06 254 ASP B O 1
ATOM 4240 N N . LEU B 1 255 ? 14.977 -19.719 -15.164 1 97.88 255 LEU B N 1
ATOM 4241 C CA . LEU B 1 255 ? 15.422 -18.875 -14.055 1 97.88 255 LEU B CA 1
ATOM 4242 C C . LEU B 1 255 ? 14.805 -19.328 -12.742 1 97.88 255 LEU B C 1
ATOM 4244 O O . LEU B 1 255 ? 15.484 -19.391 -11.719 1 97.88 255 LEU B O 1
ATOM 4248 N N . GLY B 1 256 ? 13.5 -19.656 -12.773 1 98.44 256 GLY B N 1
ATOM 4249 C CA . GLY B 1 256 ? 12.852 -20.188 -11.586 1 98.44 256 GLY B CA 1
ATOM 4250 C C . GLY B 1 256 ? 13.398 -21.531 -11.156 1 98.44 256 GLY B C 1
ATOM 4251 O O . GLY B 1 256 ? 13.633 -21.766 -9.969 1 98.44 256 GLY B O 1
ATOM 4252 N N . TYR B 1 257 ? 13.594 -22.375 -12.188 1 98.5 257 TYR B N 1
ATOM 4253 C CA . TYR B 1 257 ? 14.141 -23.703 -11.938 1 98.5 257 TYR B CA 1
ATOM 4254 C C . TYR B 1 257 ? 15.523 -23.609 -11.289 1 98.5 257 TYR B C 1
ATOM 4256 O O . TYR B 1 257 ? 15.758 -24.203 -10.234 1 98.5 257 TYR B O 1
ATOM 4264 N N . ASN B 1 258 ? 16.391 -22.828 -11.867 1 98.06 258 ASN B N 1
ATOM 4265 C CA . ASN B 1 258 ? 17.766 -22.703 -11.406 1 98.06 258 ASN B CA 1
ATOM 4266 C C . ASN B 1 258 ? 17.844 -22.062 -10.023 1 98.06 258 ASN B C 1
ATOM 4268 O O . ASN B 1 258 ? 18.625 -22.484 -9.18 1 98.06 258 ASN B O 1
ATOM 4272 N N . ALA B 1 259 ? 17.062 -21.062 -9.797 1 97.88 259 ALA B N 1
ATOM 4273 C CA . ALA B 1 259 ? 17.047 -20.422 -8.484 1 97.88 259 ALA B CA 1
ATOM 4274 C C . ALA B 1 259 ? 16.625 -21.406 -7.402 1 97.88 259 ALA B C 1
ATOM 4276 O O . ALA B 1 259 ? 17.172 -21.406 -6.301 1 97.88 259 ALA B O 1
ATOM 4277 N N . THR B 1 260 ? 15.656 -22.219 -7.73 1 98 260 THR B N 1
ATOM 4278 C CA . THR B 1 260 ? 15.164 -23.188 -6.773 1 98 260 THR B CA 1
ATOM 4279 C C . THR B 1 260 ? 16.219 -24.266 -6.504 1 98 260 THR B C 1
ATOM 4281 O O . THR B 1 260 ? 16.469 -24.609 -5.352 1 98 260 THR B O 1
ATOM 4284 N N . MET B 1 261 ? 16.812 -24.766 -7.555 1 96.31 261 MET B N 1
ATOM 4285 C CA . MET B 1 261 ? 17.875 -25.766 -7.406 1 96.31 261 MET B CA 1
ATOM 4286 C C . MET B 1 261 ? 18.984 -25.234 -6.52 1 96.31 261 MET B C 1
ATOM 4288 O O . MET B 1 261 ? 19.469 -25.953 -5.633 1 96.31 261 MET B O 1
ATOM 4292 N N . ASN B 1 262 ? 19.375 -24 -6.715 1 95.56 262 ASN B N 1
ATOM 4293 C CA . ASN B 1 262 ? 20.422 -23.375 -5.914 1 95.56 262 ASN B CA 1
ATOM 4294 C C . ASN B 1 262 ? 20.016 -23.25 -4.449 1 95.56 262 ASN B C 1
ATOM 4296 O O . ASN B 1 262 ? 20.828 -23.484 -3.551 1 95.56 262 ASN B O 1
ATOM 4300 N N . ALA B 1 263 ? 18.781 -22.844 -4.246 1 94.75 263 ALA B N 1
ATOM 4301 C CA . ALA B 1 263 ? 18.281 -22.688 -2.883 1 94.75 263 ALA B CA 1
ATOM 4302 C C . ALA B 1 263 ? 18.266 -24.031 -2.156 1 94.75 263 ALA B C 1
ATOM 4304 O O . ALA B 1 263 ? 18.578 -24.109 -0.968 1 94.75 263 ALA B O 1
ATOM 4305 N N . LEU B 1 264 ? 17.859 -25.062 -2.82 1 92.75 264 LEU B N 1
ATOM 4306 C CA . LEU B 1 264 ? 17.75 -26.406 -2.23 1 92.75 264 LEU B CA 1
ATOM 4307 C C . LEU B 1 264 ? 19.125 -26.969 -1.923 1 92.75 264 LEU B C 1
ATOM 4309 O O . LEU B 1 264 ? 19.328 -27.625 -0.896 1 92.75 264 LEU B O 1
ATOM 4313 N N . LYS B 1 265 ? 20.047 -26.734 -2.736 1 88.75 265 LYS B N 1
ATOM 4314 C CA . LYS B 1 265 ? 21.406 -27.203 -2.521 1 88.75 265 LYS B CA 1
ATOM 4315 C C . LYS B 1 265 ? 22.047 -26.547 -1.304 1 88.75 265 LYS B C 1
ATOM 4317 O O . LYS B 1 265 ? 22.812 -27.172 -0.576 1 88.75 265 LYS B O 1
ATOM 4322 N N . ASN B 1 266 ? 21.688 -25.312 -1.025 1 82.12 266 ASN B N 1
ATOM 4323 C CA . ASN B 1 266 ? 22.266 -24.547 0.076 1 82.12 266 ASN B CA 1
ATOM 4324 C C . ASN B 1 266 ? 21.469 -24.734 1.366 1 82.12 266 ASN B C 1
ATOM 4326 O O . ASN B 1 266 ? 21.859 -24.25 2.422 1 82.12 266 ASN B O 1
ATOM 4330 N N . SER B 1 267 ? 20.359 -25.266 1.212 1 75.75 267 SER B N 1
ATOM 4331 C CA . SER B 1 267 ? 19.516 -25.453 2.387 1 75.75 267 SER B CA 1
ATOM 4332 C C . SER B 1 267 ? 19.812 -26.797 3.064 1 75.75 267 SER B C 1
ATOM 4334 O O . SER B 1 267 ? 20.344 -27.719 2.432 1 75.75 267 SER B O 1
ATOM 4336 N N . ASP B 1 268 ? 19.859 -26.734 4.398 1 59.38 268 ASP B N 1
ATOM 4337 C CA . ASP B 1 268 ? 20.031 -27.969 5.176 1 59.38 268 ASP B CA 1
ATOM 4338 C C . ASP B 1 268 ? 18.953 -28.984 4.816 1 59.38 268 ASP B C 1
ATOM 4340 O O . ASP B 1 268 ? 19.047 -30.156 5.207 1 59.38 268 ASP B O 1
ATOM 4344 N N . LEU B 1 269 ? 18 -28.656 4.219 1 51.56 269 LEU B N 1
ATOM 4345 C CA . LEU B 1 269 ? 16.906 -29.562 3.887 1 51.56 269 LEU B CA 1
ATOM 4346 C C . LEU B 1 269 ? 17.406 -30.703 3.006 1 51.56 269 LEU B C 1
ATOM 4348 O O . LEU B 1 269 ? 16.984 -31.844 3.18 1 51.56 269 LEU B O 1
ATOM 4352 N N . ALA B 1 270 ? 18.328 -30.266 2.029 1 47.53 270 ALA B N 1
ATOM 4353 C CA . ALA B 1 270 ? 18.938 -31.312 1.194 1 47.53 270 ALA B CA 1
ATOM 4354 C C . ALA B 1 270 ? 19.688 -32.344 2.043 1 47.53 270 ALA B C 1
ATOM 4356 O O . ALA B 1 270 ? 19.641 -33.531 1.763 1 47.53 270 ALA B O 1
ATOM 4357 N N . SER B 1 271 ? 20.219 -31.688 3.018 1 46.72 271 SER B N 1
ATOM 4358 C CA . SER B 1 271 ? 20.969 -32.625 3.838 1 46.72 271 SER B CA 1
ATOM 4359 C C . SER B 1 271 ? 20.031 -33.625 4.535 1 46.72 271 SER B C 1
ATOM 4361 O O . SER B 1 271 ? 20.344 -34.812 4.609 1 46.72 271 SER B O 1
ATOM 4363 N N . GLU B 1 272 ? 18.938 -33.094 4.914 1 45.59 272 GLU B N 1
ATOM 4364 C CA . GLU B 1 272 ? 18.062 -34 5.637 1 45.59 272 GLU B CA 1
ATOM 4365 C C . GLU B 1 272 ? 17.359 -34.969 4.684 1 45.59 272 GLU B C 1
ATOM 4367 O O . GLU B 1 272 ? 17.141 -36.125 5.02 1 45.59 272 GLU B O 1
ATOM 4372 N N . LEU B 1 273 ? 17.078 -34.469 3.541 1 45.66 273 LEU B N 1
ATOM 4373 C CA . LEU B 1 273 ? 16.438 -35.344 2.564 1 45.66 273 LEU B CA 1
ATOM 4374 C C . LEU B 1 273 ? 17.422 -36.375 2.037 1 45.66 273 LEU B C 1
ATOM 4376 O O . LEU B 1 273 ? 17.047 -37.531 1.851 1 45.66 273 LEU B O 1
ATOM 4380 N N . LEU B 1 274 ? 18.656 -35.875 1.819 1 45.78 274 LEU B N 1
ATOM 4381 C CA . LEU B 1 274 ? 19.688 -36.812 1.436 1 45.78 274 LEU B CA 1
ATOM 4382 C C . LEU B 1 274 ? 19.922 -37.844 2.541 1 45.78 274 LEU B C 1
ATOM 4384 O O . LEU B 1 274 ? 20.094 -39.031 2.266 1 45.78 274 LEU B O 1
ATOM 4388 N N . SER B 1 275 ? 19.875 -37.188 3.619 1 45.06 275 SER B N 1
ATOM 4389 C CA . SER B 1 275 ? 20.094 -38.156 4.688 1 45.06 275 SER B CA 1
ATOM 4390 C C . SER B 1 275 ? 18.953 -39.156 4.762 1 45.06 275 SER B C 1
ATOM 4392 O O . SER B 1 275 ? 19.188 -40.375 4.977 1 45.06 275 SER B O 1
ATOM 4394 N N . ALA B 1 276 ? 17.812 -38.719 4.387 1 43.03 276 ALA B N 1
ATOM 4395 C CA . ALA B 1 276 ? 16.688 -39.656 4.441 1 43.03 276 ALA B CA 1
ATOM 4396 C C . ALA B 1 276 ? 16.75 -40.656 3.279 1 43.03 276 ALA B C 1
ATOM 4398 O O . ALA B 1 276 ? 16.516 -41.844 3.461 1 43.03 276 ALA B O 1
ATOM 4399 N N . ALA B 1 277 ? 17.141 -40.156 2.125 1 43.94 277 ALA B N 1
ATOM 4400 C CA . ALA B 1 277 ? 17.312 -41.031 0.965 1 43.94 277 ALA B CA 1
ATOM 4401 C C . ALA B 1 277 ? 18.469 -42 1.174 1 43.94 277 ALA B C 1
ATOM 4403 O O . ALA B 1 277 ? 18.375 -43.188 0.822 1 43.94 277 ALA B O 1
ATOM 4404 N N . GLU B 1 278 ? 19.516 -41.469 1.729 1 45.5 278 GLU B N 1
ATOM 4405 C CA . GLU B 1 278 ? 20.672 -42.312 2.061 1 45.5 278 GLU B CA 1
ATOM 4406 C C . GLU B 1 278 ? 20.312 -43.344 3.131 1 45.5 278 GLU B C 1
ATOM 4408 O O . GLU B 1 278 ? 20.719 -44.5 3.051 1 45.5 278 GLU B O 1
ATOM 4413 N N . LEU B 1 279 ? 19.594 -42.719 4.035 1 41.69 279 LEU B N 1
ATOM 4414 C CA . LEU B 1 279 ? 19.141 -43.656 5.062 1 41.69 279 LEU B CA 1
ATOM 4415 C C . LEU B 1 279 ? 18.203 -44.688 4.477 1 41.69 279 LEU B C 1
ATOM 4417 O O . LEU B 1 279 ? 18.281 -45.875 4.848 1 41.69 279 LEU B O 1
ATOM 4421 N N . GLU B 1 280 ? 17.344 -44.25 3.504 1 41.09 280 GLU B N 1
ATOM 4422 C CA . GLU B 1 280 ? 16.5 -45.188 2.789 1 41.09 280 GLU B CA 1
ATOM 4423 C C . GLU B 1 280 ? 17.328 -46.125 1.919 1 41.09 280 GLU B C 1
ATOM 4425 O O . GLU B 1 280 ? 17.062 -47.344 1.851 1 41.09 280 GLU B O 1
ATOM 4430 N N . ALA B 1 281 ? 18.344 -45.625 1.21 1 46.12 281 ALA B N 1
ATOM 4431 C CA . ALA B 1 281 ? 19.281 -46.438 0.424 1 46.12 281 ALA B CA 1
ATOM 4432 C C . ALA B 1 281 ? 20.094 -47.375 1.321 1 46.12 281 ALA B C 1
ATOM 4434 O O . ALA B 1 281 ? 20.312 -48.531 0.982 1 46.12 281 ALA B O 1
ATOM 4435 N N . MET B 1 282 ? 20.469 -46.875 2.424 1 40.53 282 MET B N 1
ATOM 4436 C CA . MET B 1 282 ? 21.25 -47.688 3.352 1 40.53 282 MET B CA 1
ATOM 4437 C C . MET B 1 282 ? 20.391 -48.781 3.965 1 40.53 282 MET B C 1
ATOM 4439 O O . MET B 1 282 ? 20.875 -49.875 4.281 1 40.53 282 MET B O 1
ATOM 4443 N N . ASN B 1 283 ? 19.109 -48.312 4.262 1 39.72 283 ASN B N 1
ATOM 4444 C CA . ASN B 1 283 ? 18.281 -49.312 4.887 1 39.72 283 ASN B CA 1
ATOM 4445 C C . ASN B 1 283 ? 17.766 -50.344 3.859 1 39.72 283 ASN B C 1
ATOM 4447 O O . ASN B 1 283 ? 17 -51.25 4.203 1 39.72 283 ASN B O 1
ATOM 4451 N N . GLY B 1 284 ? 18.344 -50.594 2.609 1 36.91 284 GLY B N 1
ATOM 4452 C CA . GLY B 1 284 ? 18.016 -51.594 1.61 1 36.91 284 GLY B CA 1
ATOM 4453 C C . GLY B 1 284 ? 16.578 -51.531 1.136 1 36.91 284 GLY B C 1
ATOM 4454 O O . GLY B 1 284 ? 16.047 -52.5 0.589 1 36.91 284 GLY B O 1
ATOM 4455 N N . PHE B 1 285 ? 15.742 -50.625 1.733 1 37.66 285 PHE B N 1
ATOM 4456 C CA . PHE B 1 285 ? 14.383 -50.656 1.208 1 37.66 285 PHE B CA 1
ATOM 4457 C C . PHE B 1 285 ? 14.367 -50.219 -0.258 1 37.66 285 PHE B C 1
ATOM 4459 O O . PHE B 1 285 ? 14.609 -49.062 -0.583 1 37.66 285 PHE B O 1
ATOM 4466 N N . SER B 1 286 ? 14.852 -51.125 -1.203 1 34.91 286 SER B N 1
ATOM 4467 C CA . SER B 1 286 ? 14.484 -51.031 -2.611 1 34.91 286 SER B CA 1
ATOM 4468 C C . SER B 1 286 ? 12.992 -50.781 -2.781 1 34.91 286 SER B C 1
ATOM 4470 O O . SER B 1 286 ? 12.164 -51.531 -2.258 1 34.91 286 SER B O 1
ATOM 4472 N N . MET B 1 287 ? 12.508 -49.625 -2.771 1 35.66 287 MET B N 1
ATOM 4473 C CA . MET B 1 287 ? 11.117 -49.469 -3.199 1 35.66 287 MET B CA 1
ATOM 4474 C C . MET B 1 287 ? 10.82 -50.406 -4.367 1 35.66 287 MET B C 1
ATOM 4476 O O . MET B 1 287 ? 11.539 -50.406 -5.371 1 35.66 287 MET B O 1
ATOM 4480 N N . ASP B 1 288 ? 10.297 -51.562 -4.195 1 32.94 288 ASP B N 1
ATOM 4481 C CA . ASP B 1 288 ? 9.789 -52.5 -5.195 1 32.94 288 ASP B CA 1
ATOM 4482 C C . ASP B 1 288 ? 9.016 -51.781 -6.289 1 32.94 288 ASP B C 1
ATOM 4484 O O . ASP B 1 288 ? 8.062 -51.031 -6 1 32.94 288 ASP B O 1
ATOM 4488 N N . PRO B 1 289 ? 9.547 -51.594 -7.5 1 36.84 289 PRO B N 1
ATOM 4489 C CA . PRO B 1 289 ? 8.875 -51.031 -8.672 1 36.84 289 PRO B CA 1
ATOM 4490 C C . PRO B 1 289 ? 7.465 -51.562 -8.875 1 36.84 289 PRO B C 1
ATOM 4492 O O . PRO B 1 289 ? 6.66 -50.969 -9.586 1 36.84 289 PRO B O 1
ATOM 4495 N N . SER B 1 290 ? 7.16 -52.781 -8.625 1 35.59 290 SER B N 1
ATOM 4496 C CA . SER B 1 290 ? 5.875 -53.438 -8.836 1 35.59 290 SER B CA 1
ATOM 4497 C C . SER B 1 290 ? 4.77 -52.75 -8.039 1 35.59 290 SER B C 1
ATOM 4499 O O . SER B 1 290 ? 3.584 -52.969 -8.305 1 35.59 290 SER B O 1
ATOM 4501 N N . ILE B 1 291 ? 4.996 -52.219 -6.879 1 34.56 291 ILE B N 1
ATOM 4502 C CA . ILE B 1 291 ? 3.975 -51.5 -6.125 1 34.56 291 ILE B CA 1
ATOM 4503 C C . ILE B 1 291 ? 3.789 -50.094 -6.703 1 34.56 291 ILE B C 1
ATOM 4505 O O . ILE B 1 291 ? 2.885 -49.344 -6.297 1 34.56 291 ILE B O 1
ATOM 4509 N N . ILE B 1 292 ? 4.762 -49.469 -7.379 1 32.72 292 ILE B N 1
ATOM 4510 C CA . ILE B 1 292 ? 4.449 -48.375 -8.328 1 32.72 292 ILE B CA 1
ATOM 4511 C C . ILE B 1 292 ? 3.938 -49 -9.633 1 32.72 292 ILE B C 1
ATOM 4513 O O . ILE B 1 292 ? 4.535 -49.938 -10.164 1 32.72 292 ILE B O 1
ATOM 4517 N N . GLY B 1 293 ? 2.561 -49.031 -9.836 1 29.69 293 GLY B N 1
ATOM 4518 C CA . GLY B 1 293 ? 1.869 -49.594 -10.984 1 29.69 293 GLY B CA 1
ATOM 4519 C C . GLY B 1 293 ? 2.604 -49.344 -12.289 1 29.69 293 GLY B C 1
ATOM 4520 O O . GLY B 1 293 ? 3.281 -48.344 -12.453 1 29.69 293 GLY B O 1
ATOM 4521 N N . ASN B 1 294 ? 3.227 -50.375 -12.805 1 29.34 294 ASN B N 1
ATOM 4522 C CA . ASN B 1 294 ? 3.73 -50.438 -14.18 1 29.34 294 ASN B CA 1
ATOM 4523 C C . ASN B 1 294 ? 2.754 -49.781 -15.156 1 29.34 294 ASN B C 1
ATOM 4525 O O . ASN B 1 294 ? 1.614 -50.25 -15.289 1 29.34 294 ASN B O 1
ATOM 4529 N N . PRO B 1 295 ? 2.977 -48.531 -15.508 1 28.39 295 PRO B N 1
ATOM 4530 C CA . PRO B 1 295 ? 2.025 -48.156 -16.547 1 28.39 295 PRO B CA 1
ATOM 4531 C C . PRO B 1 295 ? 2.059 -49.094 -17.75 1 28.39 295 PRO B C 1
ATOM 4533 O O . PRO B 1 295 ? 1.353 -48.844 -18.734 1 28.39 295 PRO B O 1
ATOM 4536 N N . GLN B 1 296 ? 3.066 -50 -17.844 1 25.58 296 GLN B N 1
ATOM 4537 C CA . GLN B 1 296 ? 2.977 -50.625 -19.156 1 25.58 296 GLN B CA 1
ATOM 4538 C C . GLN B 1 296 ? 1.852 -51.656 -19.188 1 25.58 296 GLN B C 1
ATOM 4540 O O . GLN B 1 296 ? 1.492 -52.156 -20.266 1 25.58 296 GLN B O 1
ATOM 4545 N N . ASP B 1 297 ? 1.489 -52.344 -18.094 1 23.95 297 ASP B N 1
ATOM 4546 C CA . ASP B 1 297 ? 0.407 -53.25 -18.469 1 23.95 297 ASP B CA 1
ATOM 4547 C C . ASP B 1 297 ? -0.931 -52.531 -18.516 1 23.95 297 ASP B C 1
ATOM 4549 O O . ASP B 1 297 ? -1.209 -51.656 -17.656 1 23.95 297 ASP B O 1
#

Organism: NCBI:txid616991

Sequence (594 aa):
MCISLYGIILIQILNKGIMTTGLVLSGGGIRGVAHIGAIKALEEYGIYPTHIAGTSAGAIVGALYAAGCNWEEMLDFFKSTEIFSLTNYAMGKPGFLDTEKFHDQLKAYISHDTFESLGKQLYVTATNLLDGTLNVFSEGELIKPVLASAAVPGLFAPVEINKGYYVDGGTLNNFPVDLIKKYCDQIVGVYVNPFNHVSIKELNHVNKVLERAYHVMVANETTKKFKDCDILIRPANMDRFGMFTLKNLDIILDLGYNATMNALKNSDLASELLSAAELEAMNGFSMDPSIIGNPQDMCISLYGIILIQILNKGIMTTGLVLSGGGIRGVAHIGAIKALEEYGIYPTHIAGTSAGAIVGALYAAGCNWEEMLDFFKSTEIFSLTNYAMGKPGFLDTEKFHDQLKAYISHDTFESLGKQLYVTATNLLDGTLNVFSEGELIKPVLASAAVPGLFAPVEINKGYYVDGGTLNNFPVDLIKKYCDQIVGVYVNPFNHVSIKELNHVNKVLERAYHVMVANETTKKFKDCDILIRPANMDRFGMFTLKNLDIILDLGYNATMNALKNSDLASELLSAAELEAMNGFSMDPSIIGNPQD